Protein AF-A0A7S2RB18-F1 (afdb_monomer_lite)

Organism: NCBI:txid96639

Structure (mmCIF, N/CA/C/O backbone):
data_AF-A0A7S2RB18-F1
#
_entry.id   AF-A0A7S2RB18-F1
#
loop_
_atom_site.group_PDB
_atom_site.id
_atom_site.type_symbol
_atom_site.label_atom_id
_atom_site.label_alt_id
_atom_site.label_comp_id
_atom_site.label_asym_id
_atom_site.label_entity_id
_atom_site.label_seq_id
_atom_site.pdbx_PDB_ins_code
_atom_site.Cartn_x
_atom_site.Cartn_y
_atom_site.Cartn_z
_atom_site.occupancy
_atom_site.B_iso_or_equiv
_atom_site.auth_seq_id
_atom_site.auth_comp_id
_atom_site.auth_asym_id
_atom_site.auth_atom_id
_atom_site.pdbx_PDB_model_num
ATOM 1 N N . TYR A 1 1 ? -17.357 4.258 0.798 1.00 62.94 1 TYR A N 1
ATOM 2 C CA . TYR A 1 1 ? -16.566 3.857 1.980 1.00 62.94 1 TYR A CA 1
ATOM 3 C C . TYR A 1 1 ? -17.488 3.491 3.126 1.00 62.94 1 TYR A C 1
ATOM 5 O O . TYR A 1 1 ? -18.243 4.351 3.555 1.00 62.94 1 TYR A O 1
ATOM 13 N N . CYS A 1 2 ? -17.447 2.240 3.587 1.00 79.62 2 CYS A N 1
ATOM 14 C CA . CYS A 1 2 ? -18.296 1.736 4.674 1.00 79.62 2 CYS A CA 1
ATOM 15 C C . CYS A 1 2 ? -17.831 2.141 6.079 1.00 79.62 2 CYS A C 1
ATOM 17 O O . CYS A 1 2 ? -18.656 2.335 6.960 1.00 79.62 2 CYS A O 1
ATOM 19 N N . THR A 1 3 ? -16.527 2.359 6.269 1.00 73.12 3 THR A N 1
ATOM 20 C CA . THR A 1 3 ? -15.890 2.694 7.559 1.00 73.12 3 THR A CA 1
ATOM 21 C C . THR A 1 3 ? -16.458 3.936 8.264 1.00 73.12 3 THR A C 1
ATOM 23 O O . THR A 1 3 ? -16.248 4.113 9.456 1.00 73.12 3 THR A O 1
ATOM 26 N N . PHE A 1 4 ? -17.155 4.815 7.538 1.00 80.62 4 PHE A N 1
ATOM 27 C CA . PHE A 1 4 ? -17.790 6.024 8.081 1.00 80.62 4 PHE A CA 1
ATOM 28 C C . PHE A 1 4 ? -19.290 6.084 7.762 1.00 80.62 4 PHE A C 1
ATOM 30 O O . PHE A 1 4 ? -19.853 7.170 7.638 1.00 80.62 4 PHE A O 1
ATOM 37 N N . LYS A 1 5 ? -19.929 4.929 7.541 1.00 83.06 5 LYS A N 1
ATOM 38 C CA . LYS A 1 5 ? -21.379 4.828 7.297 1.00 83.06 5 LYS A CA 1
ATOM 39 C C . LYS A 1 5 ? -22.168 4.442 8.549 1.00 83.06 5 LYS A C 1
ATOM 41 O O . LYS A 1 5 ? -23.382 4.598 8.549 1.00 83.06 5 LYS A O 1
ATOM 46 N N . ASN A 1 6 ? -21.480 4.009 9.600 1.00 87.12 6 ASN A N 1
ATOM 47 C CA . ASN A 1 6 ? -22.001 3.789 10.944 1.00 87.12 6 ASN A CA 1
ATOM 48 C C . ASN A 1 6 ? -21.505 4.898 11.877 1.00 87.12 6 ASN A C 1
ATOM 50 O O . ASN A 1 6 ? -20.559 4.723 12.643 1.00 87.12 6 ASN A O 1
ATOM 54 N N . LEU A 1 7 ? -22.084 6.089 11.735 1.00 90.56 7 LEU A N 1
ATOM 55 C CA . LEU A 1 7 ? -21.780 7.214 12.613 1.00 90.56 7 LEU A CA 1
ATOM 56 C C . LEU A 1 7 ? -22.934 7.436 13.584 1.00 90.56 7 LEU A C 1
ATOM 58 O O . LEU A 1 7 ? -24.095 7.404 13.183 1.00 90.56 7 LEU A O 1
ATOM 62 N N . VAL A 1 8 ? -22.595 7.721 14.837 1.00 90.62 8 VAL A N 1
ATOM 63 C CA . VAL A 1 8 ? -23.546 8.083 15.892 1.00 90.62 8 VAL A CA 1
ATOM 64 C C . VAL A 1 8 ? -23.128 9.395 16.539 1.00 90.62 8 VAL A C 1
ATOM 66 O O . VAL A 1 8 ? -21.938 9.684 16.681 1.00 90.62 8 VAL A O 1
ATOM 69 N N . THR A 1 9 ? -24.105 10.205 16.935 1.00 92.62 9 THR A N 1
ATOM 70 C CA . THR A 1 9 ? -23.845 11.475 17.618 1.00 92.62 9 THR A CA 1
ATOM 71 C C . THR A 1 9 ? -23.916 11.276 19.124 1.00 92.62 9 THR A C 1
ATOM 73 O O . THR A 1 9 ? -24.951 10.874 19.647 1.00 92.62 9 THR A O 1
ATOM 76 N N . ILE A 1 10 ? -22.828 11.598 19.823 1.00 88.62 10 ILE A N 1
ATOM 77 C CA . ILE A 1 10 ? -22.715 11.522 21.285 1.00 88.62 10 ILE A CA 1
ATOM 78 C C . ILE A 1 10 ? -22.179 12.866 21.770 1.00 88.62 10 ILE A C 1
ATOM 80 O O . ILE A 1 10 ? -21.128 13.315 21.306 1.00 88.62 10 ILE A O 1
ATOM 84 N N . ASP A 1 11 ? -22.909 13.532 22.668 1.00 87.81 11 ASP A N 1
ATOM 85 C CA . ASP A 1 11 ? -22.550 14.849 23.218 1.00 87.81 11 ASP A CA 1
ATOM 86 C C . ASP A 1 11 ? -22.173 15.885 22.132 1.00 87.81 11 ASP A C 1
ATOM 88 O O . ASP A 1 11 ? -21.190 16.621 22.243 1.00 87.81 11 ASP A O 1
ATOM 92 N N . GLY A 1 12 ? -22.935 15.909 21.030 1.00 89.44 12 GLY A N 1
ATOM 93 C CA . GLY A 1 12 ? -22.732 16.841 19.912 1.00 89.44 12 GLY A CA 1
ATOM 94 C C . GLY A 1 12 ? -21.531 16.530 19.009 1.00 89.44 12 GLY A C 1
ATOM 95 O O . GLY A 1 12 ? -21.181 17.349 18.161 1.00 89.44 12 GLY A O 1
ATOM 96 N N . LYS A 1 13 ? -20.893 15.364 19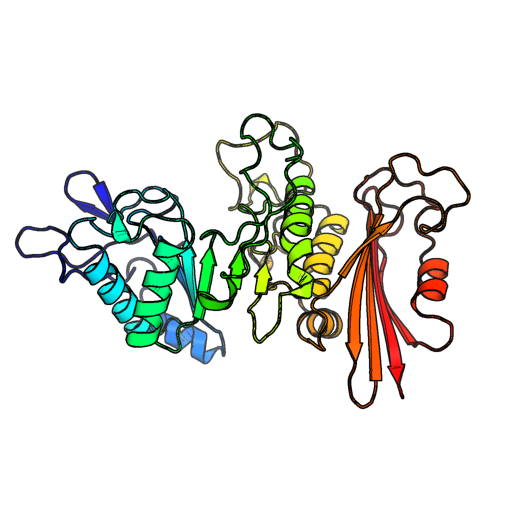.166 1.00 90.50 13 LYS A N 1
ATOM 97 C CA . LYS A 1 13 ? -19.780 14.907 18.322 1.00 90.50 13 LYS A CA 1
ATOM 98 C C . LYS A 1 13 ? -20.146 13.633 17.576 1.00 90.50 13 LYS A C 1
ATOM 100 O O . LYS A 1 13 ? -20.789 12.749 18.131 1.00 90.50 13 LYS A O 1
ATOM 105 N N . GLU A 1 14 ? -19.678 13.517 16.339 1.00 93.56 14 GLU A N 1
ATOM 106 C CA . GLU A 1 14 ? -19.855 12.309 15.533 1.00 93.56 14 GLU A CA 1
ATOM 107 C C . GLU A 1 14 ? -18.756 11.282 15.832 1.00 93.56 14 GLU A C 1
ATOM 109 O O . GLU A 1 14 ? -17.573 11.509 15.546 1.00 93.56 14 GLU A O 1
ATOM 114 N N . TYR A 1 15 ? -19.165 10.138 16.369 1.00 93.06 15 TYR A N 1
ATOM 115 C CA . TYR A 1 15 ? -18.335 8.963 16.597 1.00 93.06 15 TYR A CA 1
ATOM 116 C C . TYR A 1 15 ? -18.575 7.930 15.503 1.00 93.06 15 TYR A C 1
ATOM 118 O O . TYR A 1 15 ? -19.698 7.781 15.026 1.00 93.06 15 TYR A O 1
ATOM 126 N N . VAL A 1 16 ? -17.538 7.174 15.143 1.00 92.50 16 VAL A N 1
ATOM 127 C CA . VAL A 1 16 ? -17.769 5.837 14.577 1.00 92.50 16 VAL A CA 1
ATOM 128 C C . VAL A 1 16 ? -18.473 5.007 15.634 1.00 92.50 16 VAL A C 1
ATOM 130 O O . VAL A 1 16 ? -18.112 5.101 16.801 1.00 92.50 16 VAL A O 1
ATOM 133 N N . GLU A 1 17 ? -19.497 4.262 15.240 1.00 92.75 17 GLU A N 1
ATOM 134 C CA . GLU A 1 17 ? -20.395 3.562 16.151 1.00 92.75 17 GLU A CA 1
ATOM 135 C C . GLU A 1 17 ? -19.662 2.545 17.031 1.00 92.75 17 GLU A C 1
ATOM 137 O O . GLU A 1 17 ? -18.817 1.771 16.567 1.00 92.75 17 GLU A O 1
ATOM 142 N N . ARG A 1 18 ? -19.965 2.596 18.333 1.00 93.62 18 ARG A N 1
ATOM 143 C CA . ARG A 1 18 ? -19.387 1.749 19.380 1.00 93.62 18 ARG A CA 1
ATOM 144 C C . ARG A 1 18 ? -20.450 1.462 20.425 1.00 93.62 18 ARG A C 1
ATOM 146 O O . ARG A 1 18 ? -21.299 2.321 20.667 1.00 93.62 18 ARG A O 1
ATOM 153 N N . SER A 1 19 ? -20.343 0.330 21.111 1.00 94.44 19 SER A N 1
ATOM 154 C CA . SER A 1 19 ? -21.181 0.056 22.275 1.00 94.44 19 SER A CA 1
ATOM 155 C C . SER A 1 19 ? -20.997 1.137 23.346 1.00 94.44 19 SER A C 1
ATOM 157 O O . SER A 1 19 ? -19.885 1.617 23.593 1.00 94.44 19 SER A O 1
ATOM 159 N N . LEU A 1 20 ? -22.097 1.544 23.977 1.00 93.38 20 LEU A N 1
ATOM 160 C CA . LEU A 1 20 ? -22.132 2.602 24.986 1.00 93.38 20 LEU A CA 1
ATOM 161 C C . LEU A 1 20 ? -22.485 2.016 26.347 1.00 93.38 20 LEU A C 1
ATOM 163 O O . LEU A 1 20 ? -23.162 0.993 26.443 1.00 93.38 20 LEU A O 1
ATOM 167 N N . ASN A 1 21 ? -22.038 2.680 27.406 1.00 91.31 21 ASN A N 1
ATOM 168 C CA . ASN A 1 21 ? -22.440 2.318 28.756 1.00 91.31 21 ASN A CA 1
ATOM 169 C C . ASN A 1 21 ? -23.880 2.753 29.061 1.00 91.31 21 ASN A C 1
ATOM 171 O O . ASN A 1 21 ? -24.544 3.398 28.249 1.00 91.31 21 ASN A O 1
ATOM 175 N N . ALA A 1 22 ? -24.360 2.434 30.265 1.00 91.44 22 ALA A N 1
ATOM 176 C CA . ALA A 1 22 ? -25.728 2.737 30.689 1.00 91.44 22 ALA A CA 1
ATOM 177 C C . ALA A 1 22 ? -26.078 4.241 30.657 1.00 91.44 22 ALA A C 1
ATOM 179 O O . ALA A 1 22 ? -27.252 4.595 30.638 1.00 91.44 22 ALA A O 1
ATOM 180 N N . GLN A 1 23 ? -25.079 5.130 30.641 1.00 89.06 23 GLN A N 1
ATOM 181 C CA . GLN A 1 23 ? -25.252 6.580 30.534 1.00 89.06 23 GLN A CA 1
ATOM 182 C C . GLN A 1 23 ? -25.143 7.090 29.086 1.00 89.06 23 GLN A C 1
ATOM 184 O O . GLN A 1 23 ? -25.075 8.299 28.874 1.00 89.06 23 GLN A O 1
ATOM 189 N N . GLY A 1 24 ? -25.087 6.198 28.092 1.00 89.31 24 GLY A N 1
ATOM 190 C CA . GLY A 1 24 ? -24.959 6.564 26.681 1.00 89.31 24 GLY A CA 1
ATOM 191 C C . GLY A 1 24 ? -23.586 7.133 26.322 1.00 89.31 24 GLY A C 1
ATOM 192 O O . GLY A 1 24 ? -23.475 7.929 25.393 1.00 89.31 24 GLY A O 1
ATOM 193 N N . ARG A 1 25 ? -22.531 6.769 27.063 1.00 90.44 25 ARG A N 1
ATOM 194 C CA . ARG A 1 25 ? -21.168 7.280 26.854 1.00 90.44 25 ARG A CA 1
ATOM 195 C C . ARG A 1 25 ? -20.198 6.177 26.456 1.00 90.44 25 ARG A C 1
ATOM 197 O O . ARG A 1 25 ? -20.358 5.017 26.826 1.00 90.44 25 ARG A O 1
ATOM 204 N N . VAL A 1 26 ? -19.154 6.577 25.732 1.00 93.31 26 VAL A N 1
ATOM 205 C CA . VAL A 1 26 ? -18.008 5.714 25.426 1.00 93.31 26 VAL A CA 1
ATOM 206 C C . VAL A 1 26 ? -17.133 5.569 26.671 1.00 93.31 26 VAL A C 1
ATOM 208 O O . VAL A 1 26 ? -16.655 6.573 27.206 1.00 93.31 26 VAL A O 1
ATOM 211 N N . ASP A 1 27 ? -16.865 4.335 27.091 1.00 94.81 27 ASP A N 1
ATOM 212 C CA . ASP A 1 27 ? -16.007 4.023 28.236 1.00 94.81 27 ASP A CA 1
ATOM 213 C C . ASP A 1 27 ? -14.984 2.915 27.934 1.00 94.81 27 ASP A C 1
ATOM 215 O O . ASP A 1 27 ? -14.801 2.517 26.787 1.00 94.81 27 ASP A O 1
ATOM 219 N N . ALA A 1 28 ? -14.272 2.426 28.953 1.00 96.56 28 ALA A N 1
ATOM 220 C CA . ALA A 1 28 ? -13.249 1.388 28.804 1.00 96.56 28 ALA A CA 1
ATOM 221 C C . ALA A 1 28 ? -13.762 0.037 28.267 1.00 96.56 28 ALA A C 1
ATOM 223 O O . ALA A 1 28 ? -12.951 -0.777 27.826 1.00 96.56 28 ALA A O 1
ATOM 224 N N . THR A 1 29 ? -15.070 -0.219 28.302 1.00 96.19 29 THR A N 1
ATOM 225 C CA . THR A 1 29 ? -15.690 -1.472 27.841 1.00 96.19 29 THR A CA 1
ATOM 226 C C . THR A 1 29 ? -16.252 -1.371 26.425 1.00 96.19 29 THR A C 1
ATOM 228 O O . THR A 1 29 ? -16.488 -2.397 25.787 1.00 96.19 29 THR A O 1
ATOM 231 N N . SER A 1 30 ? -16.403 -0.149 25.905 1.00 96.69 30 SER A N 1
ATOM 232 C CA . SER A 1 30 ? -16.920 0.118 24.565 1.00 96.69 30 SER A CA 1
ATOM 233 C C . SER A 1 30 ? -16.094 -0.558 23.463 1.00 96.69 30 SER A C 1
ATOM 235 O O . SER A 1 30 ? -14.858 -0.443 23.428 1.00 96.69 30 SER A O 1
ATOM 237 N N . LYS A 1 31 ? -16.785 -1.192 22.513 1.00 96.62 31 LYS A N 1
ATOM 238 C CA . LYS A 1 31 ? -16.234 -1.896 21.339 1.00 96.62 31 LYS A CA 1
ATOM 239 C C . LYS A 1 31 ? -16.787 -1.297 20.052 1.00 96.62 31 LYS A C 1
ATOM 241 O O . LYS A 1 31 ? -17.876 -0.745 20.087 1.00 96.62 31 LYS A O 1
ATOM 246 N N . LEU A 1 32 ? -16.052 -1.392 18.944 1.00 95.12 32 LEU A N 1
ATOM 247 C CA . LEU A 1 32 ? -16.556 -0.957 17.636 1.00 95.12 32 LEU A CA 1
ATOM 248 C C . LEU A 1 32 ? -17.755 -1.813 17.214 1.00 95.12 32 LEU A C 1
ATOM 250 O O . LEU A 1 32 ? -17.719 -3.031 17.364 1.00 95.12 32 LEU A O 1
ATOM 254 N N . GLU A 1 33 ? -18.771 -1.167 16.653 1.00 93.50 33 GLU A N 1
ATOM 255 C CA . GLU A 1 33 ? -19.922 -1.847 16.059 1.00 93.50 33 GLU A CA 1
ATOM 256 C C . GLU A 1 33 ? -19.728 -2.033 14.550 1.00 93.50 33 GLU A C 1
ATOM 258 O O . GLU A 1 33 ? -19.027 -1.266 13.877 1.00 93.50 33 GLU A O 1
ATOM 263 N N . GLU A 1 34 ? -20.347 -3.078 14.004 1.00 91.69 34 GLU A N 1
ATOM 264 C CA . GLU A 1 34 ? -20.271 -3.396 12.578 1.00 91.69 34 GLU A CA 1
ATOM 265 C C . GLU A 1 34 ? -21.060 -2.380 11.729 1.00 91.69 34 GLU A C 1
ATOM 267 O O . GLU A 1 34 ? -22.170 -1.992 12.099 1.00 91.69 34 GLU A O 1
ATOM 272 N N . PRO A 1 35 ? -20.556 -1.963 10.550 1.00 90.69 35 PRO A N 1
ATOM 273 C CA . PRO A 1 35 ? -21.264 -1.042 9.662 1.00 90.69 35 PRO A CA 1
ATOM 274 C C . PRO A 1 35 ? -22.373 -1.741 8.852 1.00 90.69 35 PRO A C 1
ATOM 276 O O . PRO A 1 35 ? -22.349 -1.775 7.617 1.00 90.69 35 PRO A O 1
ATOM 279 N N . ASN A 1 36 ? -23.375 -2.283 9.545 1.00 87.94 36 ASN A N 1
ATOM 280 C CA . ASN A 1 36 ? -24.428 -3.133 8.971 1.00 87.94 36 ASN A CA 1
ATOM 281 C C . ASN A 1 36 ? -25.327 -2.423 7.944 1.00 87.94 36 ASN A C 1
ATOM 283 O O . ASN A 1 36 ? -25.972 -3.077 7.129 1.00 87.94 36 ASN A O 1
ATOM 287 N N . THR A 1 37 ? -25.335 -1.087 7.926 1.00 86.94 37 THR A N 1
ATOM 288 C CA . THR A 1 37 ? -26.068 -0.290 6.927 1.00 86.94 37 THR A CA 1
ATOM 289 C C . THR A 1 37 ? -25.502 -0.420 5.514 1.00 86.94 37 THR A C 1
ATOM 291 O O . THR A 1 37 ? -26.197 -0.110 4.549 1.00 86.94 37 THR A O 1
ATOM 294 N N . CYS A 1 38 ? -24.252 -0.864 5.367 1.00 87.88 38 CYS A N 1
ATOM 295 C CA . CYS A 1 38 ? -23.630 -1.066 4.060 1.00 87.88 38 CYS A CA 1
ATOM 296 C C . CYS A 1 38 ? -22.943 -2.429 3.900 1.00 87.88 38 CYS A C 1
ATOM 298 O O . CYS A 1 38 ? -22.746 -2.863 2.768 1.00 87.88 38 CYS A O 1
ATOM 300 N N . ILE A 1 39 ? -22.613 -3.118 4.997 1.00 91.75 39 ILE A N 1
ATOM 301 C CA . ILE A 1 39 ? -22.148 -4.510 4.995 1.00 91.75 39 ILE A CA 1
ATOM 302 C C . ILE A 1 39 ? -23.238 -5.363 5.646 1.00 91.75 39 ILE A C 1
ATOM 304 O O . ILE A 1 39 ? -23.163 -5.727 6.815 1.00 91.75 39 ILE A O 1
ATOM 308 N N . THR A 1 40 ? -24.289 -5.654 4.884 1.00 91.75 40 THR A N 1
ATOM 309 C CA . THR A 1 40 ? -25.500 -6.326 5.389 1.00 91.75 40 THR A CA 1
ATOM 310 C C . THR A 1 40 ? -25.272 -7.784 5.796 1.00 91.75 40 THR A C 1
ATOM 312 O O . THR A 1 40 ? -26.058 -8.338 6.557 1.00 91.75 40 THR A O 1
ATOM 315 N N . SER A 1 41 ? -24.182 -8.407 5.338 1.00 93.56 41 SER A N 1
ATOM 316 C CA . SER A 1 41 ? -23.745 -9.742 5.767 1.00 93.56 41 SER A CA 1
ATOM 317 C C . SER A 1 41 ? -23.111 -9.771 7.165 1.00 93.56 41 SER A C 1
ATOM 319 O O . SER A 1 41 ? -22.686 -10.837 7.615 1.00 93.56 41 SER A O 1
ATOM 321 N N . GLY A 1 42 ? -22.929 -8.606 7.792 1.00 93.44 42 GLY A N 1
ATOM 322 C CA . GLY A 1 42 ? -21.987 -8.421 8.890 1.00 93.44 42 GLY A CA 1
ATOM 323 C C . GLY A 1 42 ? -20.529 -8.544 8.432 1.00 93.44 42 GLY A C 1
ATOM 324 O O . GLY A 1 42 ? -20.218 -9.061 7.348 1.00 93.44 42 GLY A O 1
ATOM 325 N N . MET A 1 43 ? -19.610 -8.078 9.273 1.00 94.50 43 MET A N 1
ATOM 326 C CA . MET A 1 43 ? -18.174 -8.057 8.982 1.00 94.50 43 MET A CA 1
ATOM 327 C C . MET A 1 43 ? -17.597 -9.462 8.842 1.00 94.50 43 MET A C 1
ATOM 329 O O . MET A 1 43 ? -16.836 -9.713 7.911 1.00 94.50 43 MET A O 1
ATOM 333 N N . LYS A 1 44 ? -18.003 -10.406 9.701 1.00 95.25 44 LYS A N 1
ATOM 334 C CA . LYS A 1 44 ? -17.569 -11.811 9.596 1.00 95.25 44 LYS A CA 1
ATOM 335 C C . LYS A 1 44 ? -17.983 -12.445 8.269 1.00 95.25 44 LYS A C 1
ATOM 337 O O . LYS A 1 44 ? -17.168 -13.109 7.634 1.00 95.25 44 LYS A O 1
ATOM 342 N N . GLY A 1 45 ? -19.231 -12.231 7.845 1.00 96.25 45 GLY A N 1
ATOM 343 C CA . GLY A 1 45 ? -19.737 -12.746 6.571 1.00 96.25 45 GLY A CA 1
ATOM 344 C C . GLY A 1 45 ? -18.993 -12.145 5.379 1.00 96.25 45 GLY A C 1
ATOM 345 O O . GLY A 1 45 ? -18.569 -12.873 4.484 1.00 96.25 45 GLY A O 1
ATOM 346 N N . TYR A 1 46 ? -18.752 -10.834 5.416 1.00 95.69 46 TYR A N 1
ATOM 347 C CA . TYR A 1 46 ? -18.023 -10.113 4.373 1.00 95.69 46 TYR A CA 1
ATOM 348 C C . TYR A 1 46 ? -16.562 -10.557 4.258 1.00 95.69 46 TYR A C 1
ATOM 350 O O . TYR A 1 46 ? -16.083 -10.862 3.168 1.00 95.69 46 TYR A O 1
ATOM 358 N N . VAL A 1 47 ? -15.860 -10.652 5.389 1.00 96.88 47 VAL A N 1
ATOM 359 C CA . VAL A 1 47 ? -14.472 -11.123 5.436 1.00 96.88 47 VAL A CA 1
ATOM 360 C C . VAL A 1 47 ? -14.379 -12.571 4.976 1.00 96.88 47 VAL A C 1
ATOM 362 O O . VAL A 1 47 ? -13.487 -12.898 4.197 1.00 96.88 47 VAL A O 1
ATOM 365 N N . LYS A 1 48 ? -15.309 -13.436 5.400 1.00 97.25 48 LYS A N 1
ATOM 366 C CA . LYS A 1 48 ? -15.349 -14.821 4.926 1.00 97.25 48 LYS A CA 1
ATOM 367 C C . LYS A 1 48 ? -15.502 -14.875 3.405 1.00 97.25 48 LYS A C 1
ATOM 369 O O . LYS A 1 48 ? -14.737 -15.580 2.761 1.00 97.25 48 LYS A O 1
ATOM 374 N N . TRP A 1 49 ? -16.435 -14.113 2.837 1.00 97.56 49 TRP A N 1
ATOM 375 C CA . TRP A 1 49 ? -16.641 -14.063 1.389 1.00 97.56 49 TRP A CA 1
ATOM 376 C C . TRP A 1 49 ? -15.374 -13.635 0.630 1.00 97.56 49 TRP A C 1
ATOM 378 O O . TRP A 1 49 ? -14.994 -14.287 -0.339 1.00 97.56 49 TRP A O 1
ATOM 388 N N . LEU A 1 50 ? -14.666 -12.603 1.102 1.00 96.94 50 LEU A N 1
ATOM 389 C CA . LEU A 1 50 ? -13.390 -12.186 0.504 1.00 96.94 50 LEU A CA 1
ATOM 390 C C . LEU A 1 50 ? -12.311 -13.275 0.613 1.00 96.94 50 LEU A C 1
ATOM 392 O O . LEU A 1 50 ? -11.569 -13.514 -0.339 1.00 96.94 50 LEU A O 1
ATOM 396 N N . LYS A 1 51 ? -12.242 -13.971 1.748 1.00 97.12 51 LYS A N 1
ATOM 397 C CA . LYS A 1 51 ? -11.288 -15.068 1.959 1.00 97.12 51 LYS A CA 1
ATOM 398 C C . LYS A 1 51 ? -11.601 -16.297 1.109 1.00 97.12 51 LYS A C 1
ATOM 400 O O . LYS A 1 51 ? -10.671 -16.926 0.616 1.00 97.12 51 LYS A O 1
ATOM 405 N N . ASP A 1 52 ? -12.876 -16.599 0.864 1.00 97.81 52 ASP A N 1
ATOM 406 C CA . ASP A 1 52 ? -13.295 -17.653 -0.071 1.00 97.81 52 ASP A CA 1
ATOM 407 C C . ASP A 1 52 ? -12.854 -17.331 -1.520 1.00 97.81 52 ASP A C 1
ATOM 409 O O . ASP A 1 52 ? -12.646 -18.239 -2.322 1.00 97.81 52 ASP A O 1
ATOM 413 N N . LEU A 1 53 ? -12.637 -16.046 -1.844 1.00 97.81 53 LEU A N 1
ATOM 414 C CA . LEU A 1 53 ? -12.020 -15.575 -3.096 1.00 97.81 53 LEU A CA 1
ATOM 415 C C . LEU A 1 53 ? -10.480 -15.532 -3.043 1.00 97.81 53 LEU A C 1
ATOM 417 O O . LEU A 1 53 ? -9.846 -15.015 -3.964 1.00 97.81 53 LEU A O 1
ATOM 421 N N . ASN A 1 54 ? -9.874 -16.073 -1.983 1.00 97.00 54 ASN A N 1
ATOM 422 C CA . ASN A 1 54 ? -8.433 -16.072 -1.731 1.00 97.00 54 ASN A CA 1
ATOM 423 C C . ASN A 1 54 ? -7.828 -14.656 -1.630 1.00 97.00 54 ASN A C 1
ATOM 425 O O . ASN A 1 54 ? -6.695 -14.419 -2.054 1.00 97.00 54 ASN A O 1
ATOM 429 N N . LEU A 1 55 ? -8.598 -13.706 -1.086 1.00 96.81 55 LEU A N 1
ATOM 430 C CA . LEU A 1 55 ? -8.166 -12.330 -0.850 1.00 96.81 55 LEU A CA 1
ATOM 431 C C . LEU A 1 55 ? -7.812 -12.093 0.621 1.00 96.81 55 LEU A C 1
ATOM 433 O O . LEU A 1 55 ? -8.479 -12.578 1.535 1.00 96.81 55 LEU A O 1
ATOM 437 N N . THR A 1 56 ? -6.791 -11.266 0.829 1.00 95.62 56 THR A N 1
ATOM 438 C CA . THR A 1 56 ? -6.435 -10.684 2.127 1.00 95.62 56 THR A CA 1
ATOM 439 C C . THR A 1 56 ? -7.292 -9.449 2.389 1.00 95.62 56 THR A C 1
ATOM 441 O O . THR A 1 56 ? -7.459 -8.610 1.499 1.00 95.62 56 THR A O 1
ATOM 444 N N . VAL A 1 57 ? -7.800 -9.289 3.611 1.00 95.94 57 VAL A N 1
ATOM 445 C CA . VAL A 1 57 ? -8.667 -8.159 3.967 1.00 95.94 57 VAL A CA 1
ATOM 446 C C . VAL A 1 57 ? -7.915 -7.124 4.799 1.00 95.94 57 VAL A C 1
ATOM 448 O O . VAL A 1 57 ? -7.432 -7.416 5.893 1.00 95.94 57 VAL A O 1
ATOM 451 N N . SER A 1 58 ? -7.866 -5.890 4.296 1.00 95.12 58 SER A N 1
ATOM 452 C CA . SER A 1 58 ? -7.334 -4.732 5.021 1.00 95.12 58 SER A CA 1
ATOM 453 C C . SER A 1 58 ? -8.455 -3.863 5.599 1.00 95.12 58 SER A C 1
ATOM 455 O O . SER A 1 58 ? -9.520 -3.732 4.990 1.00 95.12 58 SER A O 1
ATOM 457 N N . TRP A 1 59 ? -8.216 -3.236 6.754 1.00 95.00 59 TRP A N 1
ATOM 458 C CA . TRP A 1 59 ? -9.123 -2.258 7.362 1.00 95.00 59 TRP A CA 1
ATOM 459 C C . TRP A 1 59 ? -8.398 -0.990 7.823 1.00 95.00 59 TRP A C 1
ATOM 461 O O . TRP A 1 59 ? -7.186 -0.978 8.026 1.00 95.00 59 TRP A O 1
ATOM 471 N N . TYR A 1 60 ? -9.154 0.094 8.006 1.00 94.00 60 TYR A N 1
ATOM 472 C CA . TYR A 1 60 ? -8.644 1.396 8.436 1.00 94.00 60 TYR A CA 1
ATOM 473 C C . TYR A 1 60 ? -8.962 1.679 9.905 1.00 94.00 60 TYR A C 1
ATOM 475 O O . TYR A 1 60 ? -10.087 1.479 10.356 1.00 94.00 60 TYR A O 1
ATOM 483 N N . THR A 1 61 ? -8.001 2.269 10.614 1.00 93.88 61 THR A N 1
ATOM 484 C CA . THR A 1 61 ? -8.230 2.953 11.889 1.00 93.88 61 THR A CA 1
ATOM 485 C C . THR A 1 61 ? -7.345 4.196 11.992 1.00 93.88 61 THR A C 1
ATOM 487 O O . THR A 1 61 ? -6.177 4.154 11.598 1.00 93.88 61 THR A O 1
ATOM 490 N N . PRO A 1 62 ? -7.801 5.304 12.605 1.00 93.00 62 PRO A N 1
ATOM 491 C CA . PRO A 1 62 ? -6.845 6.241 13.175 1.00 93.00 62 PRO A CA 1
ATOM 492 C C . PRO A 1 62 ? -6.103 5.531 14.304 1.00 93.00 62 PRO A C 1
ATOM 494 O O . PRO A 1 62 ? -6.724 4.803 15.083 1.00 93.00 62 PRO A O 1
ATOM 497 N N . GLY A 1 63 ? -4.800 5.745 14.445 1.00 92.50 63 GLY A N 1
ATOM 498 C CA . GLY A 1 63 ? -4.131 5.330 15.675 1.00 92.50 63 GLY A CA 1
ATOM 499 C C . GLY A 1 63 ? -4.371 6.315 16.815 1.00 92.50 63 GLY A C 1
ATOM 500 O O . GLY A 1 63 ? -4.307 5.903 17.966 1.00 92.50 63 GLY A O 1
ATOM 501 N N . GLY A 1 64 ? -4.694 7.582 16.521 1.00 91.88 64 GLY A N 1
ATOM 502 C CA . GLY A 1 64 ? -5.121 8.579 17.512 1.00 91.88 64 GLY A CA 1
ATOM 503 C C . GLY A 1 64 ? -6.579 8.409 17.960 1.00 91.88 64 GLY A C 1
ATOM 504 O O . GLY A 1 64 ? -7.181 7.352 17.770 1.00 91.88 64 GLY A O 1
ATOM 505 N N . SER A 1 65 ? -7.165 9.454 18.551 1.00 92.69 65 SER A N 1
ATOM 506 C CA . SER A 1 65 ? -8.577 9.428 18.963 1.00 92.69 65 SER A CA 1
ATOM 507 C C . SER A 1 65 ? -9.556 9.806 17.845 1.00 92.69 65 SER A C 1
ATOM 509 O O . SER A 1 65 ? -10.745 9.534 17.976 1.00 92.69 65 SER A O 1
ATOM 511 N N . ARG A 1 66 ? -9.071 10.410 16.748 1.00 92.12 66 ARG A N 1
ATOM 512 C CA . ARG A 1 66 ? -9.887 10.950 15.646 1.00 92.12 66 ARG A CA 1
ATOM 513 C C . ARG A 1 66 ? -9.357 10.555 14.272 1.00 92.12 66 ARG A C 1
ATOM 515 O O . ARG A 1 66 ? -8.157 10.647 14.018 1.00 92.12 66 ARG A O 1
ATOM 522 N N . SER A 1 67 ? -10.265 10.193 13.370 1.00 90.69 67 SER A N 1
ATOM 523 C CA . SER A 1 67 ? -9.987 9.938 11.946 1.00 90.69 67 SER A CA 1
ATOM 524 C C . SER A 1 67 ? -9.641 11.207 11.170 1.00 90.69 67 SER A C 1
ATOM 526 O O . SER A 1 67 ? -9.973 12.306 11.606 1.00 90.69 67 SER A O 1
ATOM 528 N N . CYS A 1 68 ? -9.044 11.076 9.981 1.00 85.81 68 CYS A N 1
ATOM 529 C CA . CYS A 1 68 ? -8.712 12.222 9.118 1.00 85.81 68 CYS A CA 1
ATOM 530 C C . CYS A 1 68 ? -9.885 13.166 8.846 1.00 85.81 68 CYS A C 1
ATOM 532 O O . CYS A 1 68 ? -9.685 14.375 8.803 1.00 85.81 68 CYS A O 1
ATOM 534 N N . ASN A 1 69 ? -11.104 12.630 8.772 1.00 86.31 69 ASN A N 1
ATOM 535 C CA . ASN A 1 69 ? -12.325 13.406 8.544 1.00 86.31 69 ASN A CA 1
ATOM 536 C C . ASN A 1 69 ? -12.967 13.906 9.850 1.00 86.31 69 ASN A C 1
ATOM 538 O O . ASN A 1 69 ? -14.162 14.184 9.900 1.00 86.31 69 ASN A O 1
ATOM 542 N N . GLY A 1 70 ? -12.196 13.961 10.937 1.00 88.88 70 GLY A N 1
ATOM 543 C CA . GLY A 1 70 ? -12.611 14.525 12.217 1.00 88.88 70 GLY A CA 1
ATOM 544 C C . GLY A 1 70 ? -13.551 13.653 13.051 1.00 88.88 70 GLY A C 1
ATOM 545 O O . GLY A 1 70 ? -13.887 14.078 14.156 1.00 88.88 70 GLY A O 1
ATOM 546 N N . LYS A 1 71 ? -13.941 12.457 12.583 1.00 91.75 71 LYS A N 1
ATOM 547 C CA . LYS A 1 71 ? -14.820 11.535 13.328 1.00 91.75 71 LYS A CA 1
ATOM 548 C C . LYS A 1 71 ? -14.090 10.927 14.519 1.00 91.75 71 LYS A C 1
ATOM 550 O O . LYS A 1 71 ? -12.939 10.501 14.369 1.00 91.75 71 LYS A O 1
ATOM 555 N N . GLU A 1 72 ? -14.751 10.896 15.667 1.00 93.69 72 GLU A N 1
ATOM 556 C CA . GLU A 1 72 ? -14.220 10.366 16.922 1.00 93.69 72 GLU A CA 1
ATOM 557 C C . GLU A 1 72 ? -14.208 8.824 16.908 1.00 93.69 72 GLU A C 1
ATOM 559 O O . GLU A 1 72 ? -15.101 8.182 16.359 1.00 93.69 72 GLU A O 1
ATOM 564 N N . TYR A 1 73 ? -13.169 8.225 17.488 1.00 93.62 73 TYR A N 1
ATOM 565 C CA . TYR A 1 73 ? -13.002 6.769 17.638 1.00 93.62 73 TYR A CA 1
ATOM 566 C C . TYR A 1 73 ? -12.798 6.375 19.100 1.00 93.62 73 TYR A C 1
ATOM 568 O O . TYR A 1 73 ? -13.291 5.345 19.549 1.00 93.62 73 TYR A O 1
ATOM 576 N N . ARG A 1 74 ? -12.018 7.166 19.843 1.00 93.94 74 ARG A N 1
ATOM 577 C CA . ARG A 1 74 ? -11.594 6.846 21.213 1.00 93.94 74 ARG A CA 1
ATOM 578 C C . ARG A 1 74 ? -11.660 8.083 22.089 1.00 93.94 74 ARG A C 1
ATOM 580 O O . ARG A 1 74 ? -11.636 9.201 21.591 1.00 93.94 74 ARG A O 1
ATOM 587 N N . THR A 1 75 ? -11.675 7.881 23.398 1.00 93.56 75 THR A N 1
ATOM 588 C CA . THR A 1 75 ? -11.552 8.954 24.388 1.00 93.56 75 THR A CA 1
ATOM 589 C C . THR A 1 75 ? -10.166 8.917 25.028 1.00 93.56 75 THR A C 1
ATOM 591 O O . THR A 1 75 ? -9.565 7.851 25.149 1.00 93.56 75 THR A O 1
ATOM 594 N N . GLU A 1 76 ? -9.641 10.068 25.461 1.00 93.69 76 GLU A N 1
ATOM 595 C CA . GLU A 1 76 ? -8.321 10.122 26.114 1.00 93.69 76 GLU A CA 1
ATOM 596 C C . GLU A 1 76 ? -8.298 9.323 27.427 1.00 93.69 76 GLU A C 1
ATOM 598 O O . GLU A 1 76 ? -7.318 8.633 27.707 1.00 93.69 76 GLU A O 1
ATOM 603 N N . ALA A 1 77 ? -9.396 9.361 28.192 1.00 94.56 77 ALA A N 1
ATOM 604 C CA . ALA A 1 77 ? -9.527 8.694 29.489 1.00 94.56 77 ALA A CA 1
ATOM 605 C C . ALA A 1 77 ? -9.401 7.163 29.409 1.00 94.56 77 ALA A C 1
ATOM 607 O O . ALA A 1 77 ? -8.888 6.539 30.337 1.00 94.56 77 ALA A O 1
ATOM 608 N N . HIS A 1 78 ? -9.832 6.564 28.296 1.00 95.44 78 HIS A N 1
ATOM 609 C CA . HIS A 1 78 ? -9.867 5.110 28.108 1.00 95.44 78 HIS A CA 1
ATOM 610 C C . HIS A 1 78 ? -9.053 4.644 26.898 1.00 95.44 78 HIS A C 1
ATOM 612 O O . HIS A 1 78 ? -9.207 3.520 26.434 1.00 95.44 78 HIS A O 1
ATOM 618 N N . TYR A 1 79 ? -8.183 5.504 26.366 1.00 96.44 79 TYR A N 1
ATOM 619 C CA . TYR A 1 79 ? -7.527 5.303 25.076 1.00 96.44 79 TYR A CA 1
ATOM 620 C C . TYR A 1 79 ? -6.853 3.931 24.931 1.00 96.44 79 TYR A C 1
ATOM 622 O O . TYR A 1 79 ? -7.017 3.271 23.910 1.00 96.44 79 TYR A O 1
ATOM 630 N N . GLU A 1 80 ? -6.113 3.486 25.950 1.00 97.38 80 GLU A N 1
ATOM 631 C CA . GLU A 1 80 ? -5.384 2.216 25.898 1.00 97.38 80 GLU A CA 1
ATOM 632 C C . GLU A 1 80 ? -6.330 1.006 25.874 1.00 97.38 80 GLU A C 1
ATOM 634 O O . GLU A 1 80 ? -6.139 0.114 25.052 1.00 97.38 80 GLU A O 1
ATOM 639 N N . GLN A 1 81 ? -7.371 1.008 26.710 1.00 98.00 81 GLN A N 1
ATOM 640 C CA . GLN A 1 81 ? -8.397 -0.039 26.740 1.00 98.00 81 GLN A CA 1
ATOM 641 C C . GLN A 1 81 ? -9.188 -0.074 25.433 1.00 98.00 81 GLN A C 1
ATOM 643 O O . GLN A 1 81 ? -9.453 -1.141 24.891 1.00 98.00 81 GLN A O 1
ATOM 648 N N . LEU A 1 82 ? -9.505 1.095 24.873 1.00 97.81 82 LEU A N 1
ATOM 649 C CA . LEU A 1 82 ? -10.206 1.180 23.598 1.00 97.81 82 LEU A CA 1
ATOM 650 C C . LEU A 1 82 ? -9.353 0.664 22.435 1.00 97.81 82 LEU A C 1
ATOM 652 O O . LEU A 1 82 ? -9.879 -0.033 21.577 1.00 97.81 82 LEU A O 1
ATOM 656 N N . VAL A 1 83 ? -8.040 0.924 22.422 1.00 97.88 83 VAL A N 1
ATOM 657 C CA . VAL A 1 83 ? -7.122 0.299 21.451 1.00 97.88 83 VAL A CA 1
ATOM 658 C C . VAL A 1 83 ? -7.156 -1.229 21.571 1.00 97.88 83 VAL A C 1
ATOM 660 O O . VAL A 1 83 ? -7.228 -1.914 20.554 1.00 97.88 83 VAL A O 1
ATOM 663 N N . GLU A 1 84 ? -7.137 -1.780 22.788 1.00 98.62 84 GLU A N 1
ATOM 664 C CA . GLU A 1 84 ? -7.239 -3.231 23.001 1.00 98.62 84 GLU A CA 1
ATOM 665 C C . GLU A 1 84 ? -8.585 -3.799 22.521 1.00 98.62 84 GLU A C 1
ATOM 667 O O . GLU A 1 84 ? -8.610 -4.821 21.831 1.00 98.62 84 GLU A O 1
ATOM 672 N N . ASN A 1 85 ? -9.693 -3.122 22.828 1.00 98.44 85 ASN A N 1
ATOM 673 C CA . ASN A 1 85 ? -11.032 -3.516 22.385 1.00 98.44 85 ASN A CA 1
ATOM 674 C C . ASN A 1 85 ? -11.156 -3.488 20.859 1.00 98.44 85 ASN A C 1
ATOM 676 O O . ASN A 1 85 ? -11.721 -4.412 20.275 1.00 98.44 85 ASN A O 1
ATOM 680 N N . ASP A 1 86 ? -10.591 -2.475 20.205 1.00 98.06 86 ASP A N 1
ATOM 681 C CA . ASP A 1 86 ? -10.618 -2.365 18.749 1.00 98.06 86 ASP A CA 1
ATOM 682 C C . ASP A 1 86 ? -9.800 -3.487 18.098 1.00 98.06 86 ASP A C 1
ATOM 684 O O . ASP A 1 86 ? -10.272 -4.115 17.157 1.00 98.06 86 ASP A O 1
ATOM 688 N N . ILE A 1 87 ? -8.620 -3.822 18.637 1.00 98.75 87 ILE A N 1
ATOM 689 C CA . ILE A 1 87 ? -7.812 -4.957 18.153 1.00 98.75 87 ILE A CA 1
ATOM 690 C C . ILE A 1 87 ? -8.578 -6.278 18.286 1.00 98.75 87 ILE A C 1
ATOM 692 O O . ILE A 1 87 ? -8.583 -7.082 17.354 1.00 98.75 87 ILE A O 1
ATOM 696 N N . ASN A 1 88 ? -9.247 -6.501 19.422 1.00 98.62 88 ASN A N 1
ATOM 697 C CA . ASN A 1 88 ? -10.091 -7.681 19.605 1.00 98.62 88 ASN A CA 1
ATOM 698 C C . ASN A 1 88 ? -11.264 -7.695 18.616 1.00 98.62 88 ASN A C 1
ATOM 700 O O . ASN A 1 88 ? -11.571 -8.751 18.073 1.00 98.62 88 ASN A O 1
ATOM 704 N N . THR A 1 89 ? -11.856 -6.536 18.323 1.00 97.94 89 THR A N 1
ATOM 705 C CA . THR A 1 89 ? -12.933 -6.412 17.331 1.00 97.94 89 THR A CA 1
ATOM 706 C C . THR A 1 89 ? -12.430 -6.755 15.926 1.00 97.94 89 THR A C 1
ATOM 708 O O . THR A 1 89 ? -13.030 -7.576 15.239 1.00 97.94 89 THR A O 1
ATOM 711 N N . TYR A 1 90 ? -11.269 -6.236 15.512 1.00 98.06 90 TYR A N 1
ATOM 712 C CA . TYR A 1 90 ? -10.662 -6.587 14.222 1.00 98.06 90 TYR A CA 1
ATOM 713 C C . TYR A 1 90 ? -10.312 -8.075 14.119 1.00 98.06 90 TYR A C 1
ATOM 715 O O . TYR A 1 90 ? -10.459 -8.665 13.048 1.00 98.06 90 TYR A O 1
ATOM 723 N N . ARG A 1 91 ? -9.905 -8.703 15.229 1.00 98.31 91 ARG A N 1
ATOM 724 C CA . ARG A 1 91 ? -9.709 -10.156 15.312 1.00 98.31 91 ARG A CA 1
ATOM 725 C C . ARG A 1 91 ? -11.014 -10.923 15.151 1.00 98.31 91 ARG A C 1
ATOM 727 O O . ARG A 1 91 ? -11.044 -11.912 14.428 1.00 98.31 91 ARG A O 1
ATOM 734 N N . GLU A 1 92 ? -12.079 -10.480 15.811 1.00 97.81 92 GLU A N 1
ATOM 735 C CA . GLU A 1 92 ? -13.407 -11.086 15.692 1.00 97.81 92 GLU A CA 1
ATOM 736 C C . GLU A 1 92 ? -13.956 -10.967 14.267 1.00 97.81 92 GLU A C 1
ATOM 738 O O . GLU A 1 92 ? -14.550 -11.921 13.768 1.00 97.81 92 GLU A O 1
ATOM 743 N N . TRP A 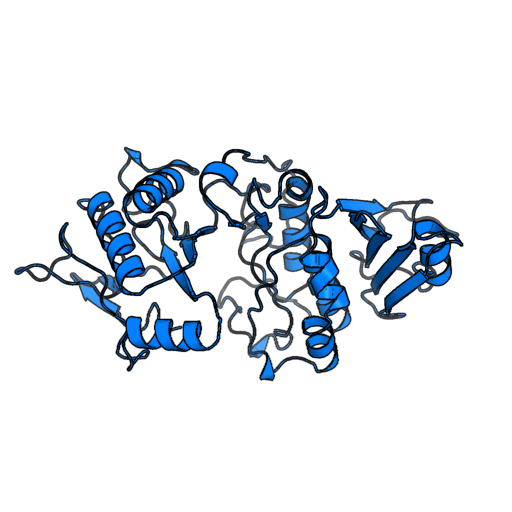1 93 ? -13.718 -9.841 13.594 1.00 97.19 93 TRP A N 1
ATOM 744 C CA . TRP A 1 93 ? -14.059 -9.650 12.182 1.00 97.19 93 TRP A CA 1
ATOM 745 C C . TRP A 1 93 ? -13.160 -10.455 11.240 1.00 97.19 93 TRP A C 1
ATOM 747 O O . TRP A 1 93 ? -13.589 -10.795 10.144 1.00 97.19 93 TRP A O 1
ATOM 757 N N . GLY A 1 94 ? -11.941 -10.797 11.667 1.00 97.62 94 GLY A N 1
ATOM 758 C CA . GLY A 1 94 ? -10.976 -11.574 10.891 1.00 97.62 94 GLY A CA 1
ATOM 759 C C . GLY A 1 94 ? -10.150 -10.740 9.911 1.00 97.62 94 GLY A C 1
ATOM 760 O O . GLY A 1 94 ? -9.798 -11.251 8.849 1.00 97.62 94 GLY A O 1
ATOM 761 N N . ILE A 1 95 ? -9.871 -9.476 10.241 1.00 98.06 95 ILE A N 1
ATOM 762 C CA . ILE A 1 95 ? -9.042 -8.564 9.437 1.00 98.06 95 ILE A CA 1
ATOM 763 C C . ILE A 1 95 ? -7.585 -9.041 9.408 1.00 98.06 95 ILE A C 1
ATOM 765 O O . ILE A 1 95 ? -7.023 -9.361 10.449 1.00 98.06 95 ILE A O 1
ATOM 769 N N . ASP A 1 96 ? -6.953 -9.028 8.235 1.00 98.00 96 ASP A N 1
ATOM 770 C CA . ASP A 1 96 ? -5.583 -9.521 8.052 1.00 98.00 96 ASP A CA 1
ATOM 771 C C . ASP A 1 96 ? -4.535 -8.397 8.108 1.00 98.00 96 ASP A C 1
ATOM 773 O O . ASP A 1 96 ? -3.436 -8.592 8.628 1.00 98.00 96 ASP A O 1
ATOM 777 N N . VAL A 1 97 ? -4.880 -7.201 7.615 1.00 97.62 97 VAL A N 1
ATOM 778 C CA . VAL A 1 97 ? -3.999 -6.021 7.602 1.00 97.62 97 VAL A CA 1
ATOM 779 C C . VAL A 1 97 ? -4.722 -4.822 8.210 1.00 97.62 97 VAL A C 1
ATOM 781 O O . VAL A 1 97 ? -5.862 -4.525 7.862 1.00 97.62 97 VAL A O 1
ATOM 784 N N . LEU A 1 98 ? -4.063 -4.087 9.101 1.00 97.44 98 LEU A N 1
ATOM 785 C CA . LEU A 1 98 ? -4.605 -2.865 9.685 1.00 97.44 98 LEU A CA 1
ATOM 786 C C . LEU A 1 98 ? -3.779 -1.651 9.265 1.00 97.44 98 LEU A C 1
ATOM 788 O O . LEU A 1 98 ? -2.623 -1.491 9.667 1.00 97.44 98 LEU A O 1
ATOM 792 N N . LYS A 1 99 ? -4.409 -0.753 8.506 1.00 95.50 99 LYS A N 1
ATOM 793 C CA . LYS A 1 99 ? -3.889 0.582 8.223 1.00 95.50 99 LYS A CA 1
ATOM 794 C C . LYS A 1 99 ? -4.137 1.495 9.413 1.00 95.50 99 LYS A C 1
ATOM 796 O O . LYS A 1 99 ? -5.280 1.844 9.706 1.00 95.50 99 LYS A O 1
ATOM 801 N N . ILE A 1 100 ? -3.058 1.905 10.076 1.00 94.62 100 ILE A N 1
ATOM 802 C CA . ILE A 1 100 ? -3.101 2.767 11.263 1.00 94.62 100 ILE A CA 1
ATOM 803 C C . ILE A 1 100 ? -2.615 4.166 10.886 1.00 94.62 100 ILE A C 1
ATOM 805 O O . ILE A 1 100 ? -1.436 4.361 10.588 1.00 94.62 100 ILE A O 1
ATOM 809 N N . ASP A 1 101 ? -3.525 5.139 10.909 1.00 91.31 101 ASP A N 1
ATOM 810 C CA . ASP A 1 101 ? -3.296 6.497 10.403 1.00 91.31 101 ASP A CA 1
ATOM 811 C C . ASP A 1 101 ? -3.025 7.538 11.503 1.00 91.31 101 ASP A C 1
ATOM 813 O O . ASP A 1 101 ? -3.661 7.535 12.560 1.00 91.31 101 ASP A O 1
ATOM 817 N N . GLN A 1 102 ? -2.116 8.484 11.246 1.00 85.19 102 GLN A N 1
ATOM 818 C CA . GLN A 1 102 ? -1.708 9.553 12.172 1.00 85.19 102 GLN A CA 1
ATOM 819 C C . GLN A 1 102 ? -2.462 10.886 11.980 1.00 85.19 102 GLN A C 1
ATOM 821 O O . GLN A 1 102 ? -2.019 11.948 12.429 1.00 85.19 102 GLN A O 1
ATOM 826 N N . CYS A 1 103 ? -3.608 10.892 11.314 1.00 77.25 103 CYS A N 1
ATOM 827 C CA . CYS A 1 103 ? -4.395 12.117 11.210 1.00 77.25 103 CYS A CA 1
ATOM 828 C C . CYS A 1 103 ? -4.798 12.710 12.576 1.00 77.25 103 CYS A C 1
ATOM 830 O O . CYS A 1 103 ? -4.938 12.002 13.569 1.00 77.25 103 CYS A O 1
ATOM 832 N N . ASN A 1 104 ? -4.947 14.041 12.629 1.00 82.62 104 ASN A N 1
ATOM 833 C CA . ASN A 1 104 ? -5.149 14.836 13.858 1.00 82.62 104 ASN A CA 1
ATOM 834 C C . ASN A 1 104 ? -4.040 14.696 14.917 1.00 82.62 104 ASN A C 1
ATOM 836 O O . ASN A 1 104 ? -4.203 15.121 16.065 1.00 82.62 104 ASN A O 1
ATOM 840 N N . GLY A 1 105 ? -2.890 14.134 14.534 1.00 80.56 105 GLY A N 1
ATOM 841 C CA . GLY A 1 105 ? -1.703 14.052 15.371 1.00 80.56 105 GLY A CA 1
ATOM 842 C C . GLY A 1 105 ? -1.959 13.277 16.660 1.00 80.56 105 GLY A C 1
ATOM 843 O O . GLY A 1 105 ? -2.206 12.076 16.637 1.00 80.56 105 GLY A O 1
ATOM 844 N N . PHE A 1 106 ? -1.847 13.971 17.791 1.00 85.00 106 PHE A N 1
ATOM 845 C CA . PHE A 1 106 ? -1.962 13.387 19.129 1.00 85.00 106 PHE A CA 1
ATOM 846 C C . PHE A 1 106 ? -3.185 13.896 19.903 1.00 85.00 106 PHE A C 1
ATOM 848 O O . PHE A 1 106 ? -3.215 13.798 21.131 1.00 85.00 106 PHE A O 1
ATOM 855 N N . SER A 1 107 ? -4.166 14.476 19.202 1.00 83.94 107 SER A N 1
ATOM 856 C CA . SER A 1 107 ? -5.438 14.863 19.815 1.00 83.94 107 SER A CA 1
ATOM 857 C C . SER A 1 107 ? -6.087 13.641 20.473 1.00 83.94 107 SER A C 1
ATOM 859 O O . SER A 1 107 ? -6.084 12.559 19.884 1.00 83.94 107 SER A O 1
ATOM 861 N N . GLY A 1 108 ? -6.539 13.802 21.721 1.00 86.31 108 GLY A N 1
ATOM 862 C CA . GLY A 1 108 ? -7.147 12.744 22.537 1.00 86.31 108 GLY A CA 1
ATOM 863 C C . GLY A 1 108 ? -6.250 11.537 22.847 1.00 86.31 108 GLY A C 1
ATOM 864 O O . GLY A 1 108 ? -6.757 10.487 23.234 1.00 86.31 108 GLY A O 1
ATOM 865 N N . VAL A 1 109 ? -4.928 11.657 22.680 1.00 91.94 109 VAL A N 1
ATOM 866 C CA . VAL A 1 109 ? -3.954 10.605 23.017 1.00 91.94 109 VAL A CA 1
ATOM 867 C C . VAL A 1 109 ? -3.261 10.955 24.340 1.00 91.94 109 VAL A C 1
ATOM 869 O O . VAL A 1 109 ? -2.712 12.054 24.445 1.00 91.94 109 VAL A O 1
ATOM 872 N N . PRO A 1 110 ? -3.174 10.045 25.329 1.00 94.12 110 PRO A N 1
ATOM 873 C CA . PRO A 1 110 ? -2.469 10.302 26.585 1.00 94.12 110 PRO A CA 1
ATOM 874 C C . PRO A 1 110 ? -1.004 10.713 26.387 1.00 94.12 110 PRO A C 1
ATOM 876 O O . PRO A 1 110 ? -0.296 10.144 25.552 1.00 94.12 110 PRO A O 1
ATOM 879 N N . ARG A 1 111 ? -0.498 11.645 27.215 1.00 93.50 111 ARG A N 1
ATOM 880 C CA . ARG A 1 111 ? 0.868 12.217 27.107 1.00 93.50 111 ARG A CA 1
ATOM 881 C C . ARG A 1 111 ? 1.974 11.164 26.944 1.00 93.50 111 ARG A C 1
ATOM 883 O O . ARG A 1 111 ? 2.897 11.376 26.159 1.00 93.50 111 ARG A O 1
ATOM 890 N N . LYS A 1 112 ? 1.872 10.025 27.643 1.00 93.69 112 LYS A N 1
ATOM 891 C CA . LYS A 1 112 ? 2.850 8.920 27.579 1.00 93.69 112 LYS A CA 1
ATOM 892 C C . LYS A 1 112 ? 3.008 8.317 26.174 1.00 93.69 112 LYS A C 1
ATOM 894 O O . LYS A 1 112 ? 4.095 7.856 25.837 1.00 93.69 112 LYS A O 1
ATOM 899 N N . PHE A 1 113 ? 1.972 8.393 25.341 1.00 91.44 113 PHE A N 1
ATOM 900 C CA . PHE A 1 113 ? 1.951 7.840 23.985 1.00 91.44 113 PHE A CA 1
ATOM 901 C C . PHE A 1 113 ? 2.114 8.898 22.885 1.00 91.44 113 PHE A C 1
ATOM 903 O O . PHE A 1 113 ? 2.220 8.549 21.711 1.00 91.44 113 PHE A O 1
ATOM 910 N N . ARG A 1 114 ? 2.196 10.189 23.240 1.00 89.06 114 ARG A N 1
ATOM 911 C CA . ARG A 1 114 ? 2.432 11.268 22.271 1.00 89.06 114 ARG A CA 1
ATOM 912 C C . ARG A 1 114 ? 3.881 11.241 21.785 1.00 89.06 114 ARG A C 1
ATOM 914 O O . ARG A 1 114 ? 4.824 11.334 22.576 1.00 89.06 114 ARG A O 1
ATOM 921 N N . GLY A 1 115 ? 4.060 11.135 20.476 1.00 82.38 115 GLY A N 1
ATOM 922 C CA . GLY A 1 115 ? 5.362 11.114 19.819 1.00 82.38 115 GLY A CA 1
ATOM 923 C C . GLY A 1 115 ? 5.300 10.353 18.504 1.00 82.38 115 GLY A C 1
ATOM 924 O O . GLY A 1 115 ? 4.454 9.477 18.337 1.00 82.38 115 GLY A O 1
ATOM 925 N N . TYR A 1 116 ? 6.198 10.693 17.579 1.00 76.19 116 TYR A N 1
ATOM 926 C CA . TYR A 1 116 ? 6.169 10.155 16.221 1.00 76.19 116 TYR A CA 1
ATOM 927 C C . TYR A 1 116 ? 6.136 8.624 16.194 1.00 76.19 116 TYR A C 1
ATOM 929 O O . TYR A 1 116 ? 5.256 8.085 15.542 1.00 76.19 116 TYR A O 1
ATOM 937 N N . THR A 1 117 ? 6.980 7.941 16.976 1.00 85.12 117 THR A N 1
ATOM 938 C CA . THR A 1 117 ? 7.008 6.467 17.049 1.00 85.12 117 THR A CA 1
ATOM 939 C C . THR A 1 117 ? 6.272 5.878 18.257 1.00 85.12 117 THR A C 1
ATOM 941 O O . THR A 1 117 ? 5.944 4.694 18.264 1.00 85.12 117 THR A O 1
ATOM 944 N N . LYS A 1 118 ? 5.971 6.673 19.294 1.00 89.69 118 LYS A N 1
ATOM 945 C CA . LYS A 1 118 ? 5.400 6.151 20.552 1.00 89.69 118 LYS A CA 1
ATOM 946 C C . LYS A 1 118 ? 4.015 5.537 20.366 1.00 89.69 118 LYS A C 1
ATOM 948 O O . LYS A 1 118 ? 3.730 4.498 20.957 1.00 89.69 118 LYS A O 1
ATOM 953 N N . MET A 1 119 ? 3.179 6.162 19.539 1.00 90.50 119 MET A N 1
ATOM 954 C CA . MET A 1 119 ? 1.828 5.674 19.276 1.00 90.50 119 MET A CA 1
ATOM 955 C C . MET A 1 119 ? 1.856 4.348 18.511 1.00 90.50 119 MET A C 1
ATOM 957 O O . MET A 1 119 ? 1.263 3.377 18.969 1.00 90.50 119 MET A O 1
ATOM 961 N N . ILE A 1 120 ? 2.605 4.258 17.407 1.00 92.06 120 ILE A N 1
ATOM 962 C CA . ILE A 1 120 ? 2.700 2.996 16.657 1.00 92.06 120 ILE A CA 1
ATOM 963 C C . ILE A 1 120 ? 3.381 1.889 17.464 1.00 92.06 120 ILE A C 1
ATOM 965 O O . ILE A 1 120 ? 2.998 0.730 17.353 1.00 92.06 120 ILE A O 1
ATOM 969 N N . LYS A 1 121 ? 4.325 2.234 18.349 1.00 93.44 121 LYS A N 1
ATOM 970 C CA . LYS A 1 121 ? 4.926 1.281 19.286 1.00 93.44 121 LYS A CA 1
ATOM 971 C C . LYS A 1 121 ? 3.889 0.694 20.245 1.00 93.44 121 LYS A C 1
ATOM 973 O O . LYS A 1 121 ? 3.897 -0.515 20.456 1.00 93.44 121 LYS A O 1
ATOM 978 N N . LEU A 1 122 ? 2.987 1.512 20.797 1.00 94.81 122 LEU A N 1
ATOM 979 C CA . LEU A 1 122 ? 1.867 1.014 21.603 1.00 94.81 122 LEU A CA 1
ATOM 980 C C . LEU A 1 122 ? 1.001 0.049 20.788 1.00 94.81 122 LEU A C 1
ATOM 982 O O . LEU A 1 122 ? 0.759 -1.067 21.238 1.00 94.81 122 LEU A O 1
ATOM 986 N N . TRP A 1 123 ? 0.575 0.457 19.591 1.00 96.00 123 TRP A N 1
ATOM 987 C CA . TRP A 1 123 ? -0.232 -0.386 18.707 1.00 96.00 123 TRP A CA 1
ATOM 988 C C . TRP A 1 123 ? 0.453 -1.720 18.408 1.00 96.00 123 TRP A C 1
ATOM 990 O O . TRP A 1 123 ? -0.149 -2.768 18.623 1.00 96.00 123 TRP A O 1
ATOM 1000 N N . LYS A 1 124 ? 1.736 -1.703 18.025 1.00 96.31 124 LYS A N 1
ATOM 1001 C CA . LYS A 1 124 ? 2.530 -2.917 17.803 1.00 96.31 124 LYS A CA 1
ATOM 1002 C C . LYS A 1 124 ? 2.569 -3.811 19.042 1.00 96.31 124 LYS A C 1
ATOM 1004 O O . LYS A 1 124 ? 2.389 -5.019 18.909 1.00 96.31 124 LYS A O 1
ATOM 1009 N N . LEU A 1 125 ? 2.785 -3.247 20.233 1.00 97.44 125 LEU A N 1
ATOM 1010 C CA . LEU A 1 125 ? 2.816 -4.006 21.491 1.00 97.44 125 LEU A CA 1
ATOM 1011 C C . LEU A 1 125 ? 1.470 -4.684 21.781 1.00 97.44 125 LEU A C 1
ATOM 1013 O O . LEU A 1 125 ? 1.441 -5.866 22.119 1.00 97.44 125 LEU A O 1
ATOM 1017 N N . LYS A 1 126 ? 0.356 -3.958 21.628 1.00 98.38 126 LYS A N 1
ATOM 1018 C CA . LYS A 1 126 ? -0.989 -4.502 21.867 1.00 98.38 126 LYS A CA 1
ATOM 1019 C C . LYS A 1 126 ? -1.381 -5.538 20.814 1.00 98.38 126 LYS A C 1
ATOM 1021 O O . LYS A 1 126 ? -1.848 -6.610 21.186 1.00 98.38 126 LYS A O 1
ATOM 1026 N N . ILE A 1 127 ? -1.116 -5.273 19.533 1.00 98.56 127 ILE A N 1
ATOM 1027 C CA . ILE A 1 127 ? -1.373 -6.211 18.431 1.00 98.56 127 ILE A CA 1
ATOM 1028 C C . ILE A 1 127 ? -0.578 -7.501 18.628 1.00 98.56 127 ILE A C 1
ATOM 1030 O O . ILE A 1 127 ? -1.158 -8.577 18.599 1.00 98.56 127 ILE A O 1
ATOM 1034 N N . THR A 1 128 ? 0.717 -7.410 18.942 1.00 98.19 128 THR A N 1
ATOM 1035 C CA . THR A 1 128 ? 1.556 -8.601 19.180 1.00 98.19 128 THR A CA 1
ATOM 1036 C C . THR A 1 128 ? 1.007 -9.476 20.314 1.00 98.19 128 THR A C 1
ATOM 1038 O O . THR A 1 128 ? 1.122 -10.694 20.255 1.00 98.19 128 THR A O 1
ATOM 1041 N N . LYS A 1 129 ? 0.381 -8.874 21.335 1.00 98.38 129 LYS A N 1
ATOM 1042 C CA . LYS A 1 129 ? -0.224 -9.607 22.455 1.00 98.38 129 LYS A CA 1
ATOM 1043 C C . LYS A 1 129 ? -1.599 -10.195 22.116 1.00 98.38 129 LYS A C 1
ATOM 1045 O O . LYS A 1 129 ? -1.896 -11.311 22.526 1.00 98.38 129 LYS A O 1
ATOM 1050 N N . LEU A 1 130 ? -2.459 -9.427 21.449 1.00 98.69 130 LEU A N 1
ATOM 1051 C CA . LEU A 1 130 ? -3.887 -9.744 21.308 1.00 98.69 130 LEU A CA 1
ATOM 1052 C C . LEU A 1 130 ? -4.238 -10.401 19.968 1.00 98.69 130 LEU A C 1
ATOM 1054 O O . LEU A 1 130 ? -5.175 -11.200 19.904 1.00 98.69 130 LEU A O 1
ATOM 1058 N N . TYR A 1 131 ? -3.502 -10.066 18.909 1.00 98.50 131 TYR A N 1
ATOM 1059 C CA . TYR A 1 131 ? -3.718 -10.561 17.554 1.00 98.50 131 TYR A CA 1
ATOM 1060 C C . TYR A 1 131 ? -2.393 -10.598 16.754 1.00 98.50 131 TYR A C 1
ATOM 1062 O O . TYR A 1 131 ? -2.187 -9.790 15.850 1.00 98.50 131 TYR A O 1
ATOM 1070 N N . PRO A 1 132 ? -1.461 -11.513 17.084 1.00 97.50 132 PRO A N 1
ATOM 1071 C CA . PRO A 1 132 ? -0.087 -11.495 16.562 1.00 97.50 132 PRO A CA 1
ATOM 1072 C C . PRO A 1 132 ? 0.040 -11.672 15.044 1.00 97.50 132 PRO A C 1
ATOM 1074 O O . PRO A 1 132 ? 1.074 -11.313 14.487 1.00 97.50 132 PRO A O 1
ATOM 1077 N N . THR A 1 133 ? -0.982 -12.217 14.379 1.00 97.19 133 THR A N 1
ATOM 1078 C CA . THR A 1 133 ? -1.006 -12.403 12.921 1.00 97.19 133 THR A CA 1
ATOM 1079 C C . THR A 1 133 ? -1.510 -11.176 12.161 1.00 97.19 133 THR A C 1
ATOM 1081 O O . THR A 1 133 ? -1.457 -11.183 10.939 1.00 97.19 133 THR A O 1
ATOM 1084 N N . LEU A 1 134 ? -2.021 -10.147 12.849 1.00 98.12 134 LEU A N 1
ATOM 1085 C CA . LEU A 1 134 ? -2.488 -8.921 12.205 1.00 98.12 134 LEU A CA 1
ATOM 1086 C C . LEU A 1 134 ? -1.294 -8.102 11.713 1.00 98.12 134 LEU A C 1
ATOM 1088 O O . LEU A 1 134 ? -0.481 -7.613 12.509 1.00 98.12 134 LEU A O 1
ATOM 1092 N N . GLU A 1 135 ? -1.206 -7.920 10.401 1.00 96.94 135 GLU A N 1
ATOM 1093 C CA . GLU A 1 135 ? -0.179 -7.082 9.802 1.00 96.94 135 GLU A CA 1
ATOM 1094 C C . GLU A 1 135 ? -0.487 -5.598 10.005 1.00 96.94 135 GLU A C 1
ATOM 1096 O O . GLU A 1 135 ? -1.639 -5.169 10.057 1.00 96.94 135 GLU A O 1
ATOM 1101 N N . ILE A 1 136 ? 0.567 -4.790 10.112 1.00 96.25 136 ILE A N 1
ATOM 1102 C CA . ILE A 1 136 ? 0.441 -3.351 10.349 1.00 96.25 136 ILE A CA 1
ATOM 1103 C C . ILE A 1 136 ? 0.938 -2.597 9.119 1.00 96.25 136 ILE A C 1
ATOM 1105 O O . ILE A 1 136 ? 2.123 -2.665 8.777 1.00 96.25 136 ILE A O 1
ATOM 1109 N N . GLU A 1 137 ? 0.041 -1.813 8.522 1.00 95.12 137 GLU A N 1
ATOM 1110 C CA . GLU A 1 137 ? 0.363 -0.736 7.590 1.00 95.12 137 GLU A CA 1
ATOM 1111 C C . GLU A 1 137 ? 0.430 0.581 8.376 1.00 95.12 137 GLU A C 1
ATOM 1113 O O . GLU A 1 137 ? -0.576 1.180 8.762 1.00 95.12 137 GLU A O 1
ATOM 1118 N N . ASN A 1 138 ? 1.649 1.043 8.646 1.00 92.81 138 ASN A N 1
ATOM 1119 C CA . ASN A 1 138 ? 1.904 2.292 9.341 1.00 92.81 138 ASN A CA 1
ATOM 1120 C C . ASN A 1 138 ? 1.778 3.477 8.382 1.00 92.81 138 ASN A C 1
ATOM 1122 O O . ASN A 1 138 ? 2.673 3.805 7.595 1.00 92.81 138 ASN A O 1
ATOM 1126 N N . CYS A 1 139 ? 0.677 4.191 8.532 1.00 88.69 139 CYS A N 1
ATOM 1127 C CA . CYS A 1 139 ? 0.372 5.369 7.764 1.00 88.69 139 CYS A CA 1
ATOM 1128 C C . CYS A 1 139 ? 0.851 6.625 8.521 1.00 88.69 139 CYS A C 1
ATOM 1130 O O . CYS A 1 139 ? 0.034 7.385 9.040 1.00 88.69 139 CYS A O 1
ATOM 1132 N N . LYS A 1 140 ? 2.188 6.854 8.513 1.00 76.94 140 LYS A N 1
ATOM 1133 C CA . LYS A 1 140 ? 2.914 8.129 8.797 1.00 76.94 140 LYS A CA 1
ATOM 1134 C C . LYS A 1 140 ? 3.681 8.283 10.135 1.00 76.94 140 LYS A C 1
ATOM 1136 O O . LYS A 1 140 ? 4.392 9.279 10.257 1.00 76.94 140 LYS A O 1
ATOM 1141 N N . TYR A 1 141 ? 3.664 7.331 11.083 1.00 67.75 141 TYR A N 1
ATOM 1142 C CA . TYR A 1 141 ? 4.236 7.434 12.457 1.00 67.75 141 TYR A CA 1
ATOM 1143 C C . TYR A 1 141 ? 5.760 7.622 12.592 1.00 67.75 141 TYR A C 1
ATOM 1145 O O . TYR A 1 141 ? 6.469 6.802 13.172 1.00 67.75 141 TYR A O 1
ATOM 1153 N N . GLY A 1 142 ? 6.297 8.733 12.092 1.00 62.62 142 GLY A N 1
ATOM 1154 C CA . GLY A 1 142 ? 7.729 9.028 12.159 1.00 62.62 142 GLY A CA 1
ATOM 1155 C C . GLY A 1 142 ? 8.578 8.285 11.137 1.00 62.62 142 GLY A C 1
ATOM 1156 O O . GLY A 1 142 ? 9.796 8.355 11.234 1.00 62.62 142 GLY A O 1
ATOM 1157 N N . CYS A 1 143 ? 7.952 7.614 10.169 1.00 69.94 143 CYS A N 1
ATOM 1158 C CA . CYS A 1 143 ? 8.603 6.877 9.076 1.00 69.94 143 CYS A CA 1
ATOM 1159 C C . CYS A 1 143 ? 8.783 7.702 7.803 1.00 69.94 143 CYS A C 1
ATOM 1161 O O . CYS A 1 143 ? 9.142 7.194 6.744 1.00 69.94 143 CYS A O 1
ATOM 1163 N N . HIS A 1 144 ? 8.526 8.998 7.915 1.00 65.00 144 HIS A N 1
ATOM 1164 C CA . HIS A 1 144 ? 8.626 9.949 6.830 1.00 65.00 144 HIS A CA 1
ATOM 1165 C C . HIS A 1 144 ? 10.086 10.361 6.641 1.00 65.00 144 HIS A C 1
ATOM 1167 O O . HIS A 1 144 ? 10.755 10.743 7.601 1.00 65.00 144 HIS A O 1
ATOM 1173 N N . SER A 1 145 ? 10.579 10.283 5.409 1.00 56.22 145 SER A N 1
ATOM 1174 C CA . SER A 1 145 ? 11.946 10.674 5.074 1.00 56.22 145 SER A CA 1
ATOM 1175 C C . SER A 1 145 ? 12.041 12.178 4.826 1.00 56.22 145 SER A C 1
ATOM 1177 O O . SER A 1 145 ? 12.953 12.816 5.336 1.00 56.22 145 SER A O 1
ATOM 1179 N N . ILE A 1 146 ? 11.099 12.776 4.098 1.00 54.97 146 ILE A N 1
ATOM 1180 C CA . ILE A 1 146 ? 11.137 14.194 3.716 1.00 54.97 146 ILE A CA 1
ATOM 1181 C C . ILE A 1 146 ? 10.510 15.026 4.835 1.00 54.97 146 ILE A C 1
ATOM 1183 O O . ILE A 1 146 ? 9.335 14.885 5.123 1.00 54.97 146 ILE A O 1
ATOM 1187 N N . SER A 1 147 ? 11.251 15.897 5.523 1.00 47.69 147 SER A N 1
ATOM 1188 C CA . SER A 1 147 ? 10.614 16.709 6.566 1.00 47.69 147 SER A CA 1
ATOM 1189 C C . SER A 1 147 ? 9.673 17.738 5.931 1.00 47.69 147 SER A C 1
ATOM 1191 O O . SER A 1 147 ? 10.171 18.667 5.313 1.00 47.69 147 SER A O 1
ATOM 1193 N N . GLN A 1 148 ? 8.375 17.645 6.220 1.00 48.97 148 GLN A N 1
ATOM 1194 C CA . GLN A 1 148 ? 7.303 18.616 5.941 1.00 48.97 148 GLN A CA 1
ATOM 1195 C C . GLN A 1 148 ? 6.416 18.245 4.749 1.00 48.97 148 GLN A C 1
ATOM 1197 O O . GLN A 1 148 ? 6.877 17.981 3.641 1.00 48.97 148 GLN A O 1
ATOM 1202 N N . TYR A 1 149 ? 5.107 18.280 5.029 1.00 44.06 149 TYR A N 1
ATOM 1203 C CA . TYR A 1 149 ? 4.052 18.458 4.039 1.00 44.06 149 TYR A CA 1
ATOM 1204 C C . TYR A 1 149 ? 4.516 19.463 2.975 1.00 44.06 149 TYR A C 1
ATOM 1206 O O . TYR A 1 149 ? 5.159 20.449 3.357 1.00 44.06 149 TYR A O 1
ATOM 1214 N N . PRO A 1 150 ? 4.170 19.281 1.685 1.00 44.66 150 PRO A N 1
ATOM 1215 C CA . PRO A 1 150 ? 4.271 20.386 0.742 1.00 44.66 150 PRO A CA 1
ATOM 1216 C C . PRO A 1 150 ? 3.653 21.611 1.416 1.00 44.66 150 PRO A C 1
ATOM 1218 O O . PRO A 1 150 ? 2.560 21.521 1.986 1.00 44.66 150 PRO A O 1
ATOM 1221 N N . ASN A 1 151 ? 4.402 22.713 1.470 1.00 44.09 151 ASN A N 1
ATOM 1222 C CA . ASN A 1 151 ? 3.878 23.966 1.989 1.00 44.09 151 ASN A CA 1
ATOM 1223 C C . ASN A 1 151 ? 2.531 24.189 1.291 1.00 44.09 151 ASN A C 1
ATOM 1225 O O . ASN A 1 151 ? 2.502 24.237 0.066 1.00 44.09 151 ASN A O 1
ATOM 1229 N N . ARG A 1 152 ? 1.420 24.272 2.035 1.00 43.56 152 ARG A N 1
ATOM 1230 C CA . ARG A 1 152 ? 0.080 24.390 1.429 1.00 43.56 152 ARG A CA 1
ATOM 1231 C C . ARG A 1 152 ? -0.026 25.600 0.493 1.00 43.56 152 ARG A C 1
ATOM 1233 O O . ARG A 1 152 ? -0.789 25.560 -0.457 1.00 43.56 152 ARG A O 1
ATOM 1240 N N . LYS A 1 153 ? 0.794 26.638 0.715 1.00 39.16 153 LYS A N 1
ATOM 1241 C CA . LYS A 1 153 ? 0.902 27.821 -0.157 1.00 39.16 153 LYS A CA 1
ATOM 1242 C C . LYS A 1 153 ? 1.805 27.615 -1.379 1.00 39.16 153 LYS A C 1
ATOM 1244 O O . LYS A 1 153 ? 1.709 28.361 -2.343 1.00 39.16 153 LYS A O 1
ATOM 1249 N N . HIS A 1 154 ? 2.685 26.617 -1.342 1.00 41.97 154 HIS A N 1
ATOM 1250 C CA . HIS A 1 154 ? 3.605 26.265 -2.422 1.00 41.97 154 HIS A CA 1
ATOM 1251 C C . HIS A 1 154 ? 3.657 24.739 -2.583 1.00 41.97 154 HIS A C 1
ATOM 1253 O O . HIS A 1 154 ? 4.644 24.110 -2.188 1.00 41.97 154 HIS A O 1
ATOM 1259 N N . PRO A 1 155 ? 2.625 24.122 -3.186 1.00 46.03 155 PRO A N 1
ATOM 1260 C CA . PRO A 1 155 ? 2.608 22.687 -3.486 1.00 46.03 155 PRO A CA 1
ATOM 1261 C C . PRO A 1 155 ? 3.763 22.238 -4.402 1.00 46.03 155 PRO A C 1
ATOM 1263 O O . PRO A 1 155 ? 4.027 21.042 -4.512 1.00 46.03 155 PRO A O 1
ATOM 1266 N N . ASN A 1 156 ? 4.478 23.193 -5.010 1.00 45.00 156 ASN A N 1
ATOM 1267 C CA . ASN A 1 156 ? 5.678 23.003 -5.831 1.00 45.00 156 ASN A CA 1
ATOM 1268 C C . ASN A 1 156 ? 6.990 23.373 -5.108 1.00 45.00 156 ASN A C 1
ATOM 1270 O O . ASN A 1 156 ? 8.060 23.309 -5.706 1.00 45.00 156 ASN A O 1
ATOM 1274 N N . GLY A 1 157 ? 6.931 23.770 -3.833 1.00 41.00 157 GLY A N 1
ATOM 1275 C CA . GLY A 1 157 ? 8.107 24.124 -3.046 1.00 41.00 157 GLY A CA 1
ATOM 1276 C C . GLY A 1 157 ? 8.996 22.906 -2.806 1.00 41.00 157 GLY A C 1
ATOM 1277 O O . GLY A 1 157 ? 8.590 21.952 -2.141 1.00 41.00 157 GLY A O 1
ATOM 1278 N N . ILE A 1 158 ? 10.218 22.944 -3.337 1.00 44.28 158 ILE A N 1
ATOM 1279 C CA . ILE A 1 158 ? 11.245 21.935 -3.077 1.00 44.28 158 ILE A CA 1
ATOM 1280 C C . ILE A 1 158 ? 11.620 22.019 -1.595 1.00 44.28 158 ILE A C 1
ATOM 1282 O O . ILE A 1 158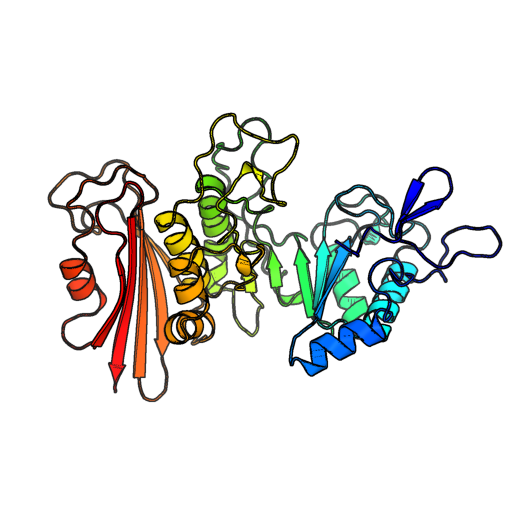 ? 12.173 23.015 -1.123 1.00 44.28 158 ILE A O 1
ATOM 1286 N N . VAL A 1 159 ? 11.314 20.969 -0.838 1.00 45.72 159 VAL A N 1
ATOM 1287 C CA . VAL A 1 159 ? 11.759 20.848 0.549 1.00 45.72 159 VAL A CA 1
ATOM 1288 C C . VAL A 1 159 ? 13.260 20.545 0.535 1.00 45.72 159 VAL A C 1
ATOM 1290 O O . VAL A 1 159 ? 13.678 19.402 0.389 1.00 45.72 159 VAL A O 1
ATOM 1293 N N . ASN A 1 160 ? 14.090 21.572 0.721 1.00 42.06 160 ASN A N 1
ATOM 1294 C CA . ASN A 1 160 ? 15.560 21.479 0.713 1.00 42.06 160 ASN A CA 1
ATOM 1295 C C . ASN A 1 160 ? 16.176 20.760 1.937 1.00 42.06 160 ASN A C 1
ATOM 1297 O O . ASN A 1 160 ? 17.373 20.884 2.199 1.00 42.06 160 ASN A O 1
ATOM 1301 N N . ARG A 1 161 ? 15.398 20.013 2.730 1.00 50.25 161 ARG A N 1
ATOM 1302 C CA . ARG A 1 161 ? 15.928 19.269 3.883 1.00 50.25 161 ARG A CA 1
ATOM 1303 C C . ARG A 1 161 ? 16.250 17.837 3.478 1.00 50.25 161 ARG A C 1
ATOM 1305 O O . ARG A 1 161 ? 15.366 17.100 3.053 1.00 50.25 161 ARG A O 1
ATOM 1312 N N . LYS A 1 162 ? 17.519 17.444 3.660 1.00 52.72 162 LYS A N 1
ATOM 1313 C CA . LYS A 1 162 ? 17.972 16.060 3.459 1.00 52.72 162 LYS A CA 1
ATOM 1314 C C . LYS A 1 162 ? 17.044 15.103 4.214 1.00 52.72 162 LYS A C 1
ATOM 1316 O O . LYS A 1 162 ? 16.812 15.338 5.406 1.00 52.72 162 LYS A O 1
ATOM 1321 N N . PRO A 1 163 ? 16.540 14.045 3.559 1.00 56.94 163 PRO A N 1
ATOM 1322 C CA . PRO A 1 163 ? 15.603 13.159 4.207 1.00 56.94 163 PRO A CA 1
ATOM 1323 C C . PRO A 1 163 ? 16.255 12.475 5.415 1.00 56.94 163 PRO A C 1
ATOM 1325 O O . PRO A 1 163 ? 17.340 11.908 5.283 1.00 56.94 163 PRO A O 1
ATOM 1328 N N . LYS A 1 164 ? 15.628 12.524 6.596 1.00 64.81 164 LYS A N 1
ATOM 1329 C CA . LYS A 1 164 ? 16.095 11.759 7.763 1.00 64.81 164 LYS A CA 1
ATOM 1330 C C . LYS A 1 164 ? 15.339 10.439 7.799 1.00 64.81 164 LYS A C 1
ATOM 1332 O O . LYS A 1 164 ? 14.159 10.407 8.124 1.00 64.81 164 LYS A O 1
ATOM 1337 N N . ILE A 1 165 ? 16.024 9.358 7.446 1.00 75.25 165 ILE A N 1
ATOM 1338 C CA . ILE A 1 165 ? 15.478 8.002 7.532 1.00 75.25 165 ILE A CA 1
ATOM 1339 C C . ILE A 1 165 ? 15.352 7.619 9.008 1.00 75.25 165 ILE A C 1
ATOM 1341 O O . ILE A 1 165 ? 16.336 7.657 9.746 1.00 75.25 165 ILE A O 1
ATOM 1345 N N . ASN A 1 166 ? 14.153 7.220 9.428 1.00 77.25 166 ASN A N 1
ATOM 1346 C CA . ASN A 1 166 ? 13.928 6.638 10.746 1.00 77.25 166 ASN A CA 1
ATOM 1347 C C . ASN A 1 166 ? 13.945 5.109 10.664 1.00 77.25 166 ASN A C 1
ATOM 1349 O O . ASN A 1 166 ? 12.932 4.463 10.405 1.00 77.25 166 ASN A O 1
ATOM 1353 N N . THR A 1 167 ? 15.104 4.514 10.907 1.00 79.25 167 THR A N 1
ATOM 1354 C CA . THR A 1 167 ? 15.284 3.064 10.790 1.00 79.25 167 THR A CA 1
ATOM 1355 C C . THR A 1 167 ? 14.495 2.249 11.817 1.00 79.25 167 THR A C 1
ATOM 1357 O O . THR A 1 167 ? 14.466 1.029 11.687 1.00 79.25 167 THR A O 1
ATOM 1360 N N . GLU A 1 168 ? 13.822 2.865 12.798 1.00 83.44 168 GLU A N 1
ATOM 1361 C CA . GLU A 1 168 ? 12.974 2.137 13.750 1.00 83.44 168 GLU A CA 1
ATOM 1362 C C . GLU A 1 168 ? 11.679 1.597 13.128 1.00 83.44 168 GLU A C 1
ATOM 1364 O O . GLU A 1 168 ? 11.059 0.694 13.682 1.00 83.44 168 GLU A O 1
ATOM 1369 N N . CYS A 1 169 ? 11.254 2.131 11.982 1.00 80.94 169 CYS A N 1
ATOM 1370 C CA . CYS A 1 169 ? 9.954 1.822 11.380 1.00 80.94 169 CYS A CA 1
ATOM 1371 C C . CYS A 1 169 ? 9.732 0.343 11.077 1.00 80.94 169 CYS A C 1
ATOM 1373 O O . CYS A 1 169 ? 8.627 -0.167 11.264 1.00 80.94 169 CYS A O 1
ATOM 1375 N N . LYS A 1 170 ? 10.807 -0.359 10.721 1.00 85.56 170 LYS A N 1
ATOM 1376 C CA . LYS A 1 170 ? 10.808 -1.807 10.507 1.00 85.56 170 LYS A CA 1
ATOM 1377 C C . LYS A 1 170 ? 10.389 -2.625 11.731 1.00 85.56 170 LYS A C 1
ATOM 1379 O O . LYS A 1 170 ? 9.918 -3.743 11.587 1.00 85.56 170 LYS A O 1
ATOM 1384 N N . TYR A 1 171 ? 10.546 -2.089 12.944 1.00 89.12 171 TYR A N 1
ATOM 1385 C CA . TYR A 1 171 ? 10.198 -2.808 14.174 1.00 89.12 171 TYR A CA 1
ATOM 1386 C C . TYR A 1 171 ? 8.704 -2.742 14.501 1.00 89.12 171 TYR A C 1
ATOM 1388 O O . TYR A 1 171 ? 8.215 -3.521 15.322 1.00 89.12 171 TYR A O 1
ATOM 1396 N N . TYR A 1 172 ? 7.972 -1.807 13.891 1.00 90.00 172 TYR A N 1
ATOM 1397 C CA . TYR A 1 172 ? 6.587 -1.526 14.259 1.00 90.00 172 TYR A CA 1
ATOM 1398 C C . TYR A 1 172 ? 5.569 -1.929 13.189 1.00 90.00 172 TYR A C 1
ATOM 1400 O O . TYR A 1 172 ? 4.386 -2.013 13.509 1.00 90.00 172 TYR A O 1
ATOM 1408 N N . SER A 1 173 ? 5.994 -2.187 11.949 1.00 91.81 173 SER A N 1
ATOM 1409 C CA . SER A 1 173 ? 5.076 -2.402 10.824 1.00 91.81 173 SER A CA 1
ATOM 1410 C C . SER A 1 173 ? 5.713 -3.125 9.643 1.00 91.81 173 SER A C 1
ATOM 1412 O O . SER A 1 173 ? 6.889 -2.906 9.363 1.00 91.81 173 SER A O 1
ATOM 1414 N N . SER A 1 174 ? 4.906 -3.903 8.918 1.00 92.94 174 SER A N 1
ATOM 1415 C CA . SER A 1 174 ? 5.303 -4.583 7.675 1.00 92.94 174 SER A CA 1
ATOM 1416 C C . SER A 1 174 ? 5.334 -3.624 6.485 1.00 92.94 174 SER A C 1
ATOM 1418 O O . SER A 1 174 ? 6.150 -3.776 5.581 1.00 92.94 174 SER A O 1
ATOM 1420 N N . LEU A 1 175 ? 4.466 -2.609 6.497 1.00 93.50 175 LEU A N 1
ATOM 1421 C CA . LEU A 1 175 ? 4.410 -1.546 5.497 1.00 93.50 175 LEU A CA 1
ATOM 1422 C C . LEU A 1 175 ? 4.468 -0.202 6.212 1.00 93.50 175 LEU A C 1
ATOM 1424 O O . LEU A 1 175 ? 3.778 -0.014 7.213 1.00 93.50 175 LEU A O 1
ATOM 1428 N N . PHE A 1 176 ? 5.249 0.752 5.714 1.00 91.38 176 PHE A N 1
ATOM 1429 C CA . PHE A 1 176 ? 5.279 2.091 6.299 1.00 91.38 176 PHE A CA 1
ATOM 1430 C C . PHE A 1 176 ? 5.380 3.185 5.245 1.00 91.38 176 PHE A C 1
ATOM 1432 O O . PHE A 1 176 ? 6.240 3.188 4.363 1.00 91.38 176 PHE A O 1
ATOM 1439 N N . ARG A 1 177 ? 4.460 4.141 5.349 1.00 89.50 177 ARG A N 1
ATOM 1440 C CA . ARG A 1 177 ? 4.281 5.196 4.363 1.00 89.50 177 ARG A CA 1
ATOM 1441 C C . ARG A 1 177 ? 5.369 6.262 4.512 1.00 89.50 177 ARG A C 1
ATOM 1443 O O . ARG A 1 177 ? 5.601 6.780 5.606 1.00 89.50 177 ARG A O 1
ATOM 1450 N N . THR A 1 178 ? 6.013 6.606 3.401 1.00 84.75 178 THR A N 1
ATOM 1451 C CA . THR A 1 178 ? 7.170 7.515 3.361 1.00 84.75 178 THR A CA 1
ATOM 1452 C C . THR A 1 178 ? 6.839 8.921 2.877 1.00 84.75 178 THR A C 1
ATOM 1454 O O . THR A 1 178 ? 7.692 9.794 3.040 1.00 84.75 178 THR A O 1
ATOM 1457 N N . TYR A 1 179 ? 5.630 9.174 2.351 1.00 80.25 179 TYR A N 1
ATOM 1458 C CA . TYR A 1 179 ? 5.179 10.497 1.889 1.00 80.25 179 TYR A CA 1
ATOM 1459 C C . TYR A 1 179 ? 3.822 10.941 2.463 1.00 80.25 179 TYR A C 1
ATOM 1461 O O . TYR A 1 179 ? 3.288 10.304 3.361 1.00 80.25 179 TYR A O 1
ATOM 1469 N N . SER A 1 180 ? 3.277 12.071 2.004 1.00 78.31 180 SER A N 1
ATOM 1470 C CA . SER A 1 180 ? 1.849 12.381 2.149 1.00 78.31 180 SER A CA 1
ATOM 1471 C C . SER A 1 180 ? 1.008 11.570 1.158 1.00 78.31 180 SER A C 1
ATOM 1473 O O . SER A 1 180 ? 1.556 10.793 0.382 1.00 78.31 180 SER A O 1
ATOM 1475 N N . ASP A 1 181 ? -0.309 11.778 1.164 1.00 82.12 181 ASP A N 1
ATOM 1476 C CA . ASP A 1 181 ? -1.194 11.179 0.164 1.00 82.12 181 ASP A CA 1
ATOM 1477 C C . ASP A 1 181 ? -0.739 11.558 -1.249 1.00 82.12 181 ASP A C 1
ATOM 1479 O O . ASP A 1 181 ? -0.530 12.740 -1.555 1.00 82.12 181 ASP A O 1
ATOM 1483 N N . ILE A 1 182 ? -0.575 10.544 -2.091 1.00 83.69 182 ILE A N 1
ATOM 1484 C CA . ILE A 1 182 ? -0.309 10.710 -3.519 1.00 83.69 182 ILE A CA 1
ATOM 1485 C C . ILE A 1 182 ? -1.575 11.197 -4.234 1.00 83.69 182 ILE A C 1
ATOM 1487 O O . ILE A 1 182 ? -2.700 10.959 -3.788 1.00 83.69 182 ILE A O 1
ATOM 1491 N N . ARG A 1 183 ? -1.404 11.901 -5.354 1.00 83.12 183 ARG A N 1
ATOM 1492 C CA . ARG A 1 183 ? -2.503 12.406 -6.182 1.00 83.12 183 ARG A CA 1
ATOM 1493 C C . ARG A 1 183 ? -2.288 12.028 -7.656 1.00 83.12 183 ARG A C 1
ATOM 1495 O O . ARG A 1 183 ? -1.168 11.673 -8.031 1.00 83.12 183 ARG A O 1
ATOM 1502 N N . PRO A 1 184 ? -3.331 12.037 -8.507 1.00 83.31 184 PRO A N 1
ATOM 1503 C CA . PRO A 1 184 ? -3.230 11.558 -9.889 1.00 83.31 184 PRO A CA 1
ATOM 1504 C C . PRO A 1 184 ? -2.589 12.590 -10.840 1.00 83.31 184 PRO A C 1
ATOM 1506 O O . PRO A 1 184 ? -3.123 12.866 -11.906 1.00 83.31 184 PRO A O 1
ATOM 1509 N N . TRP A 1 185 ? -1.435 13.165 -10.479 1.00 80.00 185 TRP A N 1
ATOM 1510 C CA . TRP A 1 185 ? -0.675 14.064 -11.358 1.00 80.00 185 TRP A CA 1
ATOM 1511 C C . TRP A 1 185 ? 0.837 13.978 -11.117 1.00 80.00 185 TRP A C 1
ATOM 1513 O O . TRP A 1 185 ? 1.303 13.639 -10.025 1.00 80.00 185 TRP A O 1
ATOM 1523 N N . ALA A 1 186 ? 1.614 14.340 -12.142 1.00 82.56 186 ALA A N 1
ATOM 1524 C CA . ALA A 1 186 ? 3.060 14.113 -12.223 1.00 82.56 186 ALA A CA 1
ATOM 1525 C C . ALA A 1 186 ? 3.844 14.548 -10.977 1.00 82.56 186 ALA A C 1
ATOM 1527 O O . ALA A 1 186 ? 4.602 13.767 -10.404 1.00 82.56 186 ALA A O 1
ATOM 1528 N N . ALA A 1 187 ? 3.641 15.789 -10.529 1.00 79.94 187 ALA A N 1
ATOM 1529 C CA . ALA A 1 187 ? 4.435 16.372 -9.454 1.00 79.94 187 ALA A CA 1
ATOM 1530 C C . ALA A 1 187 ? 4.320 15.593 -8.130 1.00 79.94 187 ALA A C 1
ATOM 1532 O O . ALA A 1 187 ? 5.312 15.434 -7.420 1.00 79.94 187 ALA A O 1
ATOM 1533 N N . THR A 1 188 ? 3.133 15.081 -7.785 1.00 81.75 188 THR A N 1
ATOM 1534 C CA . THR A 1 188 ? 2.976 14.267 -6.566 1.00 81.75 188 THR A CA 1
ATOM 1535 C C . THR A 1 188 ? 3.516 12.857 -6.749 1.00 81.75 188 THR A C 1
ATOM 1537 O O . THR A 1 188 ? 4.145 12.353 -5.822 1.00 81.75 188 THR A O 1
ATOM 1540 N N . ILE A 1 189 ? 3.354 12.256 -7.930 1.00 87.38 189 ILE A N 1
ATOM 1541 C CA . ILE A 1 189 ? 3.918 10.940 -8.259 1.00 87.38 189 ILE A CA 1
ATOM 1542 C C . ILE A 1 189 ? 5.449 10.957 -8.116 1.00 87.38 189 ILE A C 1
ATOM 1544 O O . ILE A 1 189 ? 6.004 10.106 -7.424 1.00 87.38 189 ILE A O 1
ATOM 1548 N N . PHE A 1 190 ? 6.143 11.950 -8.683 1.00 86.00 190 PHE A N 1
ATOM 1549 C CA . PHE A 1 190 ? 7.609 12.011 -8.593 1.00 86.00 190 PHE A CA 1
ATOM 1550 C C . PHE A 1 190 ? 8.111 12.350 -7.192 1.00 86.00 190 PHE A C 1
ATOM 1552 O O . PHE A 1 190 ? 9.041 11.703 -6.718 1.00 86.00 190 PHE A O 1
ATOM 1559 N N . ARG A 1 191 ? 7.472 13.289 -6.477 1.00 81.25 191 ARG A N 1
ATOM 1560 C CA . ARG A 1 191 ? 7.834 13.575 -5.072 1.00 81.25 191 ARG A CA 1
ATOM 1561 C C . ARG A 1 191 ? 7.650 12.361 -4.168 1.00 81.25 191 ARG A C 1
ATOM 1563 O O . ARG A 1 191 ? 8.440 12.132 -3.256 1.00 81.25 191 ARG A O 1
ATOM 1570 N N . THR A 1 192 ? 6.621 11.573 -4.446 1.00 85.38 192 THR A N 1
ATOM 1571 C CA . THR A 1 192 ? 6.392 10.297 -3.779 1.00 85.38 192 THR A CA 1
ATOM 1572 C C . THR A 1 192 ? 7.499 9.295 -4.110 1.00 85.38 192 THR A C 1
ATOM 1574 O O . THR A 1 192 ? 8.057 8.670 -3.212 1.00 85.38 192 THR A O 1
ATOM 1577 N N . ALA A 1 193 ? 7.878 9.173 -5.383 1.00 88.88 193 ALA A N 1
ATOM 1578 C CA . ALA A 1 193 ? 8.981 8.307 -5.788 1.00 88.88 193 ALA A CA 1
ATOM 1579 C C . ALA A 1 193 ? 10.311 8.694 -5.115 1.00 88.88 193 ALA A C 1
ATOM 1581 O O . ALA A 1 193 ? 11.080 7.842 -4.666 1.00 88.88 193 ALA A O 1
ATOM 1582 N N . GLU A 1 194 ? 10.554 9.994 -4.960 1.00 84.19 194 GLU A N 1
ATOM 1583 C CA . GLU A 1 194 ? 11.705 10.531 -4.236 1.00 84.19 194 GLU A CA 1
ATOM 1584 C C . GLU A 1 194 ? 11.669 10.251 -2.731 1.00 84.19 194 GLU A C 1
ATOM 1586 O O . GLU A 1 194 ? 12.729 10.113 -2.117 1.00 84.19 194 GLU A O 1
ATOM 1591 N N . SER A 1 195 ? 10.490 10.137 -2.114 1.00 82.88 195 SER A N 1
ATOM 1592 C CA . SER A 1 195 ? 10.397 9.896 -0.673 1.00 82.88 195 SER A CA 1
ATOM 1593 C C . SER A 1 195 ? 10.772 8.468 -0.291 1.00 82.88 195 SER A C 1
ATOM 1595 O O . SER A 1 195 ? 11.393 8.270 0.760 1.00 82.88 195 SER A O 1
ATOM 1597 N N . PHE A 1 196 ? 10.416 7.477 -1.116 1.00 86.69 196 PHE A N 1
ATOM 1598 C CA . PHE A 1 196 ? 10.755 6.077 -0.857 1.00 86.69 196 PHE A CA 1
ATOM 1599 C C . PHE A 1 196 ? 12.134 5.688 -1.399 1.00 86.69 196 PHE A C 1
ATOM 1601 O O . PHE A 1 196 ? 12.735 4.749 -0.883 1.00 86.69 196 PHE A O 1
ATOM 1608 N N . ALA A 1 197 ? 12.690 6.421 -2.372 1.00 87.25 197 ALA A N 1
ATOM 1609 C CA . ALA A 1 197 ? 13.997 6.118 -2.963 1.00 87.25 197 ALA A CA 1
ATOM 1610 C C . ALA A 1 197 ? 15.141 5.904 -1.937 1.00 87.25 197 ALA A C 1
ATOM 1612 O O . ALA A 1 197 ? 15.889 4.932 -2.080 1.00 87.25 197 ALA A O 1
ATOM 1613 N N . PRO A 1 198 ? 15.281 6.714 -0.863 1.00 84.50 198 PRO A N 1
ATOM 1614 C CA . PRO A 1 198 ? 16.298 6.490 0.169 1.00 84.50 198 PRO A CA 1
ATOM 1615 C C . PRO A 1 198 ? 16.127 5.180 0.952 1.00 84.50 198 PRO A C 1
ATOM 1617 O O . PRO A 1 198 ? 17.083 4.698 1.557 1.00 84.50 198 PRO A O 1
ATOM 1620 N N . TRP A 1 199 ? 14.927 4.600 0.950 1.00 86.06 199 TRP A N 1
ATOM 1621 C CA . TRP A 1 199 ? 14.597 3.385 1.689 1.00 86.06 199 TRP A CA 1
ATOM 1622 C C . TRP A 1 199 ? 14.764 2.104 0.883 1.00 86.06 199 TRP A C 1
ATOM 1624 O O . TRP A 1 199 ? 14.654 1.030 1.468 1.00 86.06 199 TRP A O 1
ATOM 1634 N N . LEU A 1 200 ? 15.035 2.168 -0.423 1.00 88.25 200 LEU A N 1
ATOM 1635 C CA . LEU A 1 200 ? 15.098 0.961 -1.258 1.00 88.25 200 LEU A CA 1
ATOM 1636 C C . LEU A 1 200 ? 16.189 -0.017 -0.800 1.00 88.25 200 LEU A C 1
ATOM 1638 O O . LEU A 1 200 ? 16.014 -1.225 -0.874 1.00 88.25 200 LEU A O 1
ATOM 1642 N N . LYS A 1 201 ? 17.282 0.487 -0.218 1.00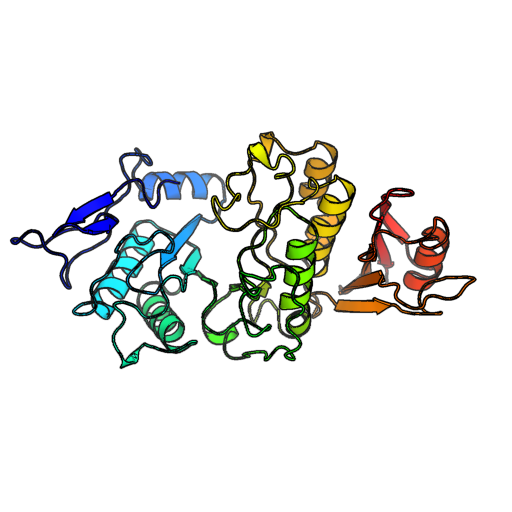 87.44 201 LYS A N 1
ATOM 1643 C CA . LYS A 1 201 ? 18.328 -0.363 0.380 1.00 87.44 201 LYS A CA 1
ATOM 1644 C C . LYS A 1 201 ? 17.933 -0.997 1.716 1.00 87.44 201 LYS A C 1
ATOM 1646 O O . LYS A 1 201 ? 18.608 -1.910 2.172 1.00 87.44 201 LYS A O 1
ATOM 1651 N N . LEU A 1 202 ? 16.907 -0.461 2.372 1.00 86.94 202 LEU A N 1
ATOM 1652 C CA . LEU A 1 202 ? 16.439 -0.902 3.686 1.00 86.94 202 LEU A CA 1
ATOM 1653 C C . LEU A 1 202 ? 15.127 -1.681 3.609 1.00 86.94 202 LEU A C 1
ATOM 1655 O O . LEU A 1 202 ? 14.771 -2.328 4.585 1.00 86.94 202 LEU A O 1
ATOM 1659 N N . SER A 1 203 ? 14.413 -1.598 2.487 1.00 90.69 203 SER A N 1
ATOM 1660 C CA . SER A 1 203 ? 13.160 -2.314 2.276 1.00 90.69 203 SER A CA 1
ATOM 1661 C C . SER A 1 203 ? 13.460 -3.743 1.849 1.00 90.69 203 SER A C 1
ATOM 1663 O O . SER A 1 203 ? 14.223 -3.979 0.909 1.00 90.69 203 SER A O 1
ATOM 1665 N N . SER A 1 204 ? 12.886 -4.696 2.569 1.00 92.81 204 SER A N 1
ATOM 1666 C CA . SER A 1 204 ? 13.083 -6.121 2.331 1.00 92.81 204 SER A CA 1
ATOM 1667 C C . SER A 1 204 ? 11.961 -6.917 2.998 1.00 92.81 204 SER A C 1
ATOM 1669 O O . SER A 1 204 ? 11.259 -6.369 3.852 1.00 92.81 204 SER A O 1
ATOM 1671 N N . PRO A 1 205 ? 11.806 -8.213 2.684 1.00 92.00 205 PRO A N 1
ATOM 1672 C CA . PRO A 1 205 ? 10.884 -9.083 3.412 1.00 92.00 205 PRO A CA 1
ATOM 1673 C C . PRO A 1 205 ? 11.086 -9.056 4.939 1.00 92.00 205 PRO A C 1
ATOM 1675 O O . PRO A 1 205 ? 10.121 -9.136 5.688 1.00 92.00 205 PRO A O 1
ATOM 1678 N N . GLU A 1 206 ? 12.324 -8.888 5.412 1.00 89.56 206 GLU A N 1
ATOM 1679 C CA . GLU A 1 206 ? 12.677 -8.898 6.839 1.00 89.56 206 GLU A CA 1
ATOM 1680 C C . GLU A 1 206 ? 12.510 -7.535 7.523 1.00 89.56 206 GLU A C 1
ATOM 1682 O O . GLU A 1 206 ? 12.309 -7.469 8.735 1.00 89.56 206 GLU A O 1
ATOM 1687 N N . ASN A 1 207 ? 12.635 -6.437 6.773 1.00 90.38 207 ASN A N 1
ATOM 1688 C CA . ASN A 1 207 ? 12.573 -5.074 7.314 1.00 90.38 207 ASN A CA 1
ATOM 1689 C C . ASN A 1 207 ? 11.250 -4.357 6.984 1.00 90.38 207 ASN A C 1
ATOM 1691 O O . ASN A 1 207 ? 11.056 -3.210 7.394 1.00 90.38 207 ASN A O 1
ATOM 1695 N N . GLY A 1 208 ? 10.356 -5.012 6.244 1.00 92.12 208 GLY A N 1
ATOM 1696 C CA . GLY A 1 208 ? 9.147 -4.406 5.706 1.00 92.12 208 GLY A CA 1
ATOM 1697 C C . GLY A 1 208 ? 9.418 -3.483 4.515 1.00 92.12 208 GLY A C 1
ATOM 1698 O O . GLY A 1 208 ? 10.558 -3.272 4.090 1.00 92.12 208 GLY A O 1
ATOM 1699 N N . TRP A 1 209 ? 8.342 -2.918 3.974 1.00 92.75 209 TRP A N 1
ATOM 1700 C CA . TRP A 1 209 ? 8.379 -2.097 2.767 1.00 92.75 209 TRP A CA 1
ATOM 1701 C C . TRP A 1 209 ? 8.044 -0.643 3.074 1.00 92.75 209 TRP A C 1
ATOM 1703 O O . TRP A 1 209 ? 6.923 -0.292 3.461 1.00 92.75 209 TRP A O 1
ATOM 1713 N N . ALA A 1 210 ? 9.031 0.218 2.853 1.00 90.56 210 ALA A N 1
ATOM 1714 C CA . ALA A 1 210 ? 8.825 1.650 2.809 1.00 90.56 210 ALA A CA 1
ATOM 1715 C C . ALA A 1 210 ? 8.130 1.993 1.490 1.00 90.56 210 ALA A C 1
ATOM 1717 O O . ALA A 1 210 ? 8.665 1.672 0.423 1.00 90.56 210 ALA A O 1
ATOM 1718 N N . TYR A 1 211 ? 6.963 2.638 1.545 1.00 91.50 211 TYR A N 1
ATOM 1719 C CA . TYR A 1 211 ? 6.192 2.874 0.329 1.00 91.50 211 TYR A CA 1
ATOM 1720 C C . TYR A 1 211 ? 5.655 4.284 0.137 1.00 91.50 211 TYR A C 1
ATOM 1722 O O . TYR A 1 211 ? 5.564 5.088 1.070 1.00 91.50 211 TYR A O 1
ATOM 1730 N N . GLY A 1 212 ? 5.348 4.581 -1.122 1.00 88.25 212 GLY A N 1
ATOM 1731 C CA . GLY A 1 212 ? 4.863 5.869 -1.599 1.00 88.25 212 GLY A CA 1
ATOM 1732 C C . GLY A 1 212 ? 3.368 6.146 -1.438 1.00 88.25 212 GLY A C 1
ATOM 1733 O O . GLY A 1 212 ? 2.949 7.223 -1.818 1.00 88.25 212 GLY A O 1
ATOM 1734 N N . ASP A 1 213 ? 2.571 5.250 -0.852 1.00 91.25 213 ASP A N 1
ATOM 1735 C CA . ASP A 1 213 ? 1.096 5.209 -0.982 1.00 91.25 213 ASP A CA 1
ATOM 1736 C C . ASP A 1 213 ? 0.617 4.401 -2.211 1.00 91.25 213 ASP A C 1
ATOM 1738 O O . ASP A 1 213 ? 1.423 3.836 -2.960 1.00 91.25 213 ASP A O 1
ATOM 1742 N N . ALA A 1 214 ? -0.703 4.264 -2.355 1.00 92.38 214 ALA A N 1
ATOM 1743 C CA . ALA A 1 214 ? -1.346 3.492 -3.414 1.00 92.38 214 ALA A CA 1
ATOM 1744 C C . ALA A 1 214 ? -1.092 4.057 -4.823 1.00 92.38 214 ALA A C 1
ATOM 1746 O O . ALA A 1 214 ? -0.872 5.248 -5.023 1.00 92.38 214 ALA A O 1
ATOM 1747 N N . MET A 1 215 ? -1.172 3.210 -5.844 1.00 93.25 215 MET A N 1
ATOM 1748 C CA . MET A 1 215 ? -1.076 3.648 -7.231 1.00 93.25 215 MET A CA 1
ATOM 1749 C C . MET A 1 215 ? -2.370 4.335 -7.667 1.00 93.25 215 MET A C 1
ATOM 1751 O O . MET A 1 215 ? -3.465 3.788 -7.543 1.00 93.25 215 MET A O 1
ATOM 1755 N N . THR A 1 216 ? -2.221 5.521 -8.245 1.00 89.50 216 THR A N 1
ATOM 1756 C CA . THR A 1 216 ? -3.277 6.352 -8.840 1.00 89.50 216 THR A CA 1
ATOM 1757 C C . THR A 1 216 ? -3.508 6.071 -10.326 1.00 89.50 216 THR A C 1
ATOM 1759 O O . THR A 1 216 ? -4.251 6.800 -10.973 1.00 89.50 216 THR A O 1
ATOM 1762 N N . VAL A 1 217 ? -2.902 5.015 -10.876 1.00 91.06 217 VAL A N 1
ATOM 1763 C CA . VAL A 1 217 ? -3.237 4.515 -12.219 1.00 91.06 217 VAL A CA 1
ATOM 1764 C C . VAL A 1 217 ? -4.736 4.229 -12.332 1.00 91.06 217 VAL A C 1
ATOM 1766 O O . VAL A 1 217 ? -5.389 3.910 -11.339 1.00 91.06 217 VAL A O 1
ATOM 1769 N N . CYS A 1 218 ? -5.271 4.371 -13.539 1.00 89.44 218 CYS A N 1
ATOM 1770 C CA . CYS A 1 218 ? -6.690 4.340 -13.882 1.00 89.44 218 CYS A CA 1
ATOM 1771 C C . CYS A 1 218 ? -7.521 5.527 -13.337 1.00 89.44 218 CYS A C 1
ATOM 1773 O O . CYS A 1 218 ? -8.656 5.702 -13.762 1.00 89.44 218 CYS A O 1
ATOM 1775 N N . ASN A 1 219 ? -6.972 6.416 -12.494 1.00 85.69 219 ASN A N 1
ATOM 1776 C CA . ASN A 1 219 ? -7.637 7.665 -12.076 1.00 85.69 219 ASN A CA 1
ATOM 1777 C C . ASN A 1 219 ? -7.336 8.834 -13.033 1.00 85.69 219 ASN A C 1
ATOM 1779 O O . ASN A 1 219 ? -6.982 9.930 -12.598 1.00 85.69 219 ASN A O 1
ATOM 1783 N N . TYR A 1 220 ? -7.422 8.608 -14.344 1.00 79.44 220 TYR A N 1
ATOM 1784 C CA . TYR A 1 220 ? -7.030 9.629 -15.318 1.00 79.44 220 TYR A CA 1
ATOM 1785 C C . TYR A 1 220 ? -8.056 10.744 -15.501 1.00 79.44 220 TYR A C 1
ATOM 1787 O O . TYR A 1 220 ? -7.673 11.865 -15.831 1.00 79.44 220 TYR A O 1
ATOM 1795 N N . ASN A 1 221 ? -9.340 10.451 -15.279 1.00 71.94 221 ASN A N 1
ATOM 1796 C CA . ASN A 1 221 ? -10.379 11.467 -15.278 1.00 71.94 221 ASN A CA 1
ATOM 1797 C C . ASN A 1 221 ? -10.366 12.187 -13.930 1.00 71.94 221 ASN A C 1
ATOM 1799 O O . ASN A 1 221 ? -10.850 11.683 -12.914 1.00 71.94 221 ASN A O 1
ATOM 1803 N N . TYR A 1 222 ? -9.794 13.385 -13.935 1.00 64.50 222 TYR A N 1
ATOM 1804 C CA . TYR A 1 222 ? -9.663 14.181 -12.729 1.00 64.50 222 TYR A CA 1
ATOM 1805 C C . TYR A 1 222 ? -11.012 14.598 -12.136 1.00 64.50 222 TYR A C 1
ATOM 1807 O O . TYR A 1 222 ? -11.198 14.579 -10.918 1.00 64.50 222 TYR A O 1
ATOM 1815 N N . SER A 1 223 ? -11.967 14.946 -13.000 1.00 64.19 223 SER A N 1
ATOM 1816 C CA . SER A 1 223 ? -13.285 15.457 -12.613 1.00 64.19 223 SER A CA 1
ATOM 1817 C C . SER A 1 223 ? -14.126 14.424 -11.868 1.00 64.19 223 SER A C 1
ATOM 1819 O O . SER A 1 223 ? -14.974 14.798 -11.063 1.00 64.19 223 SER A O 1
ATOM 1821 N N . THR A 1 224 ? -13.875 13.135 -12.100 1.00 65.31 224 THR A N 1
ATOM 1822 C CA . THR A 1 224 ? -14.592 12.029 -11.453 1.00 65.31 224 THR A CA 1
ATOM 1823 C C . THR A 1 224 ? -13.746 11.290 -10.417 1.00 65.31 224 THR A C 1
ATOM 1825 O O . THR A 1 224 ? -14.235 10.340 -9.807 1.00 65.31 224 THR A O 1
ATOM 1828 N N . SER A 1 225 ? -12.490 11.697 -10.187 1.00 64.88 225 SER A N 1
ATOM 1829 C CA . SER A 1 225 ? -11.614 10.977 -9.262 1.00 64.88 225 SER A CA 1
ATOM 1830 C C . SER A 1 225 ? -12.042 11.191 -7.802 1.00 64.88 225 SER A C 1
ATOM 1832 O O . SER A 1 225 ? -12.037 12.328 -7.317 1.00 64.88 225 SER A O 1
ATOM 1834 N N . PRO A 1 226 ? -12.310 10.116 -7.034 1.00 59.84 226 PRO A N 1
ATOM 1835 C CA . PRO A 1 226 ? -12.646 10.222 -5.613 1.00 59.84 226 PRO A CA 1
ATOM 1836 C C . PRO A 1 226 ? -11.456 10.677 -4.749 1.00 59.84 226 PRO A C 1
ATOM 1838 O O . PRO A 1 226 ? -11.633 10.986 -3.572 1.00 59.84 226 PRO A O 1
ATOM 1841 N N . TYR A 1 227 ? -10.244 10.743 -5.317 1.00 59.97 227 TYR A N 1
ATOM 1842 C CA . TYR A 1 227 ? -9.031 11.248 -4.666 1.00 59.97 227 TYR A CA 1
ATOM 1843 C C . TYR A 1 227 ? -8.816 12.753 -4.872 1.00 59.97 227 TYR A C 1
ATOM 1845 O O . TYR A 1 227 ? -7.738 13.266 -4.558 1.00 59.97 227 TYR A O 1
ATOM 1853 N N . ARG A 1 228 ? -9.819 13.482 -5.367 1.00 60.34 228 ARG A N 1
ATOM 1854 C CA . ARG A 1 228 ? -9.809 14.945 -5.439 1.00 60.34 228 ARG A CA 1
ATOM 1855 C C . ARG A 1 228 ? -9.966 15.555 -4.033 1.00 60.34 228 ARG A C 1
ATOM 1857 O O . ARG A 1 228 ? -10.996 15.337 -3.399 1.00 60.34 228 ARG A O 1
ATOM 1864 N N . PRO A 1 229 ? -9.008 16.352 -3.521 1.00 55.12 229 PRO A N 1
ATOM 1865 C CA . PRO A 1 229 ? -9.293 17.233 -2.393 1.00 55.12 229 PRO A CA 1
ATOM 1866 C C . PRO A 1 229 ? -10.175 18.400 -2.867 1.00 55.12 229 PRO A C 1
ATOM 1868 O O . PRO A 1 229 ? -9.904 18.985 -3.920 1.00 55.12 229 PRO A O 1
ATOM 1871 N N . ALA A 1 230 ? -11.221 18.723 -2.099 1.00 49.44 230 ALA A N 1
ATOM 1872 C CA . ALA A 1 230 ? -12.136 19.829 -2.393 1.00 49.44 230 ALA A CA 1
ATOM 1873 C C . ALA A 1 230 ? -11.432 21.202 -2.378 1.00 49.44 230 ALA A C 1
ATOM 1875 O O . ALA A 1 230 ? -11.771 22.043 -3.204 1.00 49.44 230 ALA A O 1
ATOM 1876 N N . ASP A 1 231 ? -10.398 21.375 -1.536 1.00 50.28 231 ASP A N 1
ATOM 1877 C CA . ASP A 1 231 ? -9.918 22.713 -1.144 1.00 50.28 231 ASP A CA 1
ATOM 1878 C C . ASP A 1 231 ? -8.405 22.987 -1.348 1.00 50.28 231 ASP A C 1
ATOM 1880 O O . ASP A 1 231 ? -7.957 24.101 -1.100 1.00 50.28 231 ASP A O 1
ATOM 1884 N N . ASP A 1 232 ? -7.592 22.021 -1.802 1.00 51.59 232 ASP A N 1
ATOM 1885 C CA . ASP A 1 232 ? -6.110 22.138 -1.834 1.00 51.59 232 ASP A CA 1
ATOM 1886 C C . ASP A 1 232 ? -5.524 21.971 -3.261 1.00 51.59 232 ASP A C 1
ATOM 1888 O O . ASP A 1 232 ? -4.768 21.035 -3.539 1.00 51.59 232 ASP A O 1
ATOM 1892 N N . GLN A 1 233 ? -5.871 22.862 -4.196 1.00 55.75 233 GLN A N 1
ATOM 1893 C CA . GLN A 1 233 ? -5.420 22.794 -5.598 1.00 55.75 233 GLN A CA 1
ATOM 1894 C C . GLN A 1 233 ? -4.565 24.016 -5.978 1.00 55.75 233 GLN A C 1
ATOM 1896 O O . GLN A 1 233 ? -5.005 25.140 -5.755 1.00 55.75 233 GLN A O 1
ATOM 1901 N N . PRO A 1 234 ? -3.393 23.853 -6.622 1.00 52.94 234 PRO A N 1
ATOM 1902 C CA . PRO A 1 234 ? -2.918 24.851 -7.579 1.00 52.94 234 PRO A CA 1
ATOM 1903 C C . PRO A 1 234 ? -3.786 24.808 -8.853 1.00 52.94 234 PRO A C 1
ATOM 1905 O O . PRO A 1 234 ? -4.339 23.763 -9.182 1.00 52.94 234 PRO A O 1
ATOM 1908 N N . GLU A 1 235 ? -3.933 25.945 -9.531 1.00 48.19 235 GLU A N 1
ATOM 1909 C CA . GLU A 1 235 ? -4.949 26.196 -10.575 1.00 48.19 235 GLU A CA 1
ATOM 1910 C C . GLU A 1 235 ? -4.769 25.384 -11.875 1.00 48.19 235 GLU A C 1
ATOM 1912 O O . GLU A 1 235 ? -5.712 25.262 -12.652 1.00 48.19 235 GLU A O 1
ATOM 1917 N N . GLU A 1 236 ? -3.605 24.761 -12.091 1.00 54.09 236 GLU A N 1
ATOM 1918 C CA . GLU A 1 236 ? -3.290 23.999 -13.304 1.00 54.09 236 GLU A CA 1
ATOM 1919 C C . GLU A 1 236 ? -2.759 22.597 -12.969 1.00 54.09 236 GLU A C 1
ATOM 1921 O O . GLU A 1 236 ? -1.641 22.434 -12.472 1.00 54.09 236 GLU A O 1
ATOM 1926 N N . HIS A 1 237 ? -3.540 21.563 -13.292 1.00 59.84 237 HIS A N 1
ATOM 1927 C CA . HIS A 1 237 ? -3.068 20.175 -13.331 1.00 59.84 237 HIS A CA 1
ATOM 1928 C C . HIS A 1 237 ? -3.492 19.536 -14.644 1.00 59.84 237 HIS A C 1
ATOM 1930 O O . HIS A 1 237 ? -4.665 19.579 -15.008 1.00 59.84 237 HIS A O 1
ATOM 1936 N N . GLY A 1 238 ? -2.543 18.919 -15.345 1.00 61.88 238 GLY A N 1
ATOM 1937 C CA . GLY A 1 238 ? -2.848 18.087 -16.506 1.00 61.88 238 GLY A CA 1
ATOM 1938 C C . GLY A 1 238 ? -3.424 16.729 -16.098 1.00 61.88 238 GLY A C 1
ATOM 1939 O O . GLY A 1 238 ? -3.122 16.216 -15.017 1.00 61.88 238 GLY A O 1
ATOM 1940 N N . GLU A 1 239 ? -4.219 16.125 -16.982 1.00 70.56 239 GLU A N 1
ATOM 1941 C CA . GLU A 1 239 ? -4.697 14.750 -16.820 1.00 70.56 239 GLU A CA 1
ATOM 1942 C C . GLU A 1 239 ? -3.537 13.745 -16.739 1.00 70.56 239 GLU A C 1
ATOM 1944 O O . GLU A 1 239 ? -2.454 13.937 -17.306 1.00 70.56 239 GLU A O 1
ATOM 1949 N N . LEU A 1 240 ? -3.783 12.612 -16.078 1.00 83.19 240 LEU A N 1
ATOM 1950 C CA . LEU A 1 240 ? -2.842 11.499 -16.054 1.00 83.19 240 LEU A CA 1
ATOM 1951 C C . LEU A 1 240 ? -2.800 10.847 -17.447 1.00 83.19 240 LEU A C 1
ATOM 1953 O O . LEU A 1 240 ? -3.662 10.041 -17.807 1.00 83.19 240 LEU A O 1
ATOM 1957 N N . THR A 1 241 ? -1.817 11.229 -18.264 1.00 88.62 241 THR A N 1
ATOM 1958 C CA . THR A 1 241 ? -1.638 10.665 -19.611 1.00 88.62 241 THR A CA 1
ATOM 1959 C C . THR A 1 241 ? -1.255 9.179 -19.540 1.00 88.62 241 THR A C 1
ATOM 1961 O O . THR A 1 241 ? -0.607 8.765 -18.574 1.00 88.62 241 THR A O 1
ATOM 1964 N N . PRO A 1 242 ? -1.551 8.363 -20.572 1.00 91.12 242 PRO A N 1
ATOM 1965 C CA . PRO A 1 242 ? -1.148 6.952 -20.589 1.00 91.12 242 PRO A CA 1
ATOM 1966 C C . PRO A 1 242 ? 0.362 6.746 -20.400 1.00 91.12 242 PRO A C 1
ATOM 1968 O O . PRO A 1 242 ? 0.798 5.777 -19.783 1.00 91.12 242 PRO A O 1
ATOM 1971 N N . ALA A 1 243 ? 1.185 7.667 -20.910 1.00 90.81 243 ALA A N 1
ATOM 1972 C CA . ALA A 1 243 ? 2.632 7.615 -20.735 1.00 90.81 243 ALA A CA 1
ATOM 1973 C C . ALA A 1 243 ? 3.038 7.816 -19.263 1.00 90.81 243 ALA A C 1
ATOM 1975 O O . ALA A 1 243 ? 3.899 7.093 -18.758 1.00 90.81 243 ALA A O 1
ATOM 1976 N N . LEU A 1 244 ? 2.385 8.749 -18.563 1.00 90.44 244 LEU A N 1
ATOM 1977 C CA . LEU A 1 244 ? 2.616 9.004 -17.142 1.00 90.44 244 LEU A CA 1
ATOM 1978 C C . LEU A 1 244 ? 2.118 7.855 -16.258 1.00 90.44 244 LEU A C 1
ATOM 1980 O O . LEU A 1 244 ? 2.808 7.481 -15.313 1.00 90.44 244 LEU A O 1
ATOM 1984 N N . GLU A 1 245 ? 0.987 7.233 -16.600 1.00 93.25 245 GLU A N 1
ATOM 1985 C CA . GLU A 1 245 ? 0.512 6.012 -15.930 1.00 93.25 245 GLU A CA 1
ATOM 1986 C C . GLU A 1 245 ? 1.511 4.860 -16.052 1.00 93.25 245 GLU A C 1
ATOM 1988 O O . GLU A 1 245 ? 1.792 4.181 -15.063 1.00 93.25 245 GLU A O 1
ATOM 1993 N N . LYS A 1 246 ? 2.095 4.670 -17.242 1.00 95.50 246 LYS A N 1
ATOM 1994 C CA . LYS A 1 246 ? 3.130 3.654 -17.483 1.00 95.50 246 LYS A CA 1
ATOM 1995 C C . LYS A 1 246 ? 4.360 3.892 -16.614 1.00 95.50 246 LYS A C 1
ATOM 1997 O O . LYS A 1 246 ? 4.813 2.967 -15.943 1.00 95.50 246 LYS A O 1
ATOM 2002 N N . ALA A 1 247 ? 4.873 5.122 -16.563 1.00 94.19 247 ALA A N 1
ATOM 2003 C CA . ALA A 1 247 ? 6.009 5.432 -15.697 1.00 94.19 247 ALA A CA 1
ATOM 2004 C C . ALA A 1 247 ? 5.673 5.289 -14.211 1.00 94.19 247 ALA A C 1
ATOM 2006 O O . ALA A 1 247 ? 6.486 4.744 -13.471 1.00 94.19 247 ALA A O 1
ATOM 2007 N N . HIS A 1 248 ? 4.488 5.733 -13.778 1.00 94.88 248 HIS A N 1
ATOM 2008 C CA . HIS A 1 248 ? 4.014 5.562 -12.403 1.00 94.88 248 HIS A CA 1
ATOM 2009 C C . HIS A 1 248 ? 4.014 4.087 -11.994 1.00 94.88 248 HIS A C 1
ATOM 2011 O O . HIS A 1 248 ? 4.716 3.694 -11.060 1.00 94.88 248 HIS A O 1
ATOM 2017 N N . TYR A 1 249 ? 3.325 3.247 -12.771 1.00 97.06 249 TYR A N 1
ATOM 2018 C CA . TYR A 1 249 ? 3.295 1.805 -12.547 1.00 97.06 249 TYR A CA 1
ATOM 2019 C C . TYR A 1 249 ? 4.702 1.195 -12.568 1.00 97.06 249 TYR A C 1
ATOM 2021 O O . TYR A 1 249 ? 5.070 0.440 -11.669 1.00 97.06 249 TYR A O 1
ATOM 2029 N N . GLY A 1 250 ? 5.526 1.566 -13.551 1.00 97.38 250 GLY A N 1
ATOM 2030 C CA . GLY A 1 250 ? 6.900 1.087 -13.678 1.00 97.38 250 GLY A CA 1
ATOM 2031 C C . GLY A 1 250 ? 7.778 1.432 -12.476 1.00 97.38 250 GLY A C 1
ATOM 2032 O O . GLY A 1 250 ? 8.545 0.581 -12.025 1.00 97.38 250 GLY A O 1
ATOM 2033 N N . MET A 1 251 ? 7.667 2.652 -11.939 1.00 97.06 251 MET A N 1
ATOM 2034 C CA . MET A 1 251 ? 8.413 3.069 -10.750 1.00 97.06 251 MET A CA 1
ATOM 2035 C C . MET A 1 251 ? 8.025 2.208 -9.549 1.00 97.06 251 MET A C 1
ATOM 2037 O O . MET A 1 251 ? 8.915 1.689 -8.881 1.00 97.06 251 MET A O 1
ATOM 2041 N N . TRP A 1 252 ? 6.728 1.970 -9.324 1.00 97.31 252 TRP A N 1
ATOM 2042 C CA . TRP A 1 252 ? 6.257 1.095 -8.243 1.00 97.31 252 TRP A CA 1
ATOM 2043 C C . TRP A 1 252 ? 6.710 -0.358 -8.439 1.00 97.31 252 TRP A C 1
ATOM 2045 O O . TRP A 1 252 ? 7.150 -1.010 -7.490 1.00 97.31 252 TRP A O 1
ATOM 2055 N N . VAL A 1 253 ? 6.674 -0.859 -9.676 1.00 97.56 253 VAL A N 1
ATOM 2056 C CA . VAL A 1 253 ? 7.130 -2.212 -10.010 1.00 97.56 253 VAL A CA 1
ATOM 2057 C C . VAL A 1 253 ? 8.615 -2.389 -9.714 1.00 97.56 253 VAL A C 1
ATOM 2059 O O . VAL A 1 253 ? 8.978 -3.296 -8.965 1.00 97.56 253 VAL A O 1
ATOM 2062 N N . ILE A 1 254 ? 9.479 -1.538 -10.278 1.00 96.50 254 ILE A N 1
ATOM 2063 C CA . ILE A 1 254 ? 10.934 -1.677 -10.121 1.00 96.50 254 ILE A CA 1
ATOM 2064 C C . ILE A 1 254 ? 11.363 -1.432 -8.678 1.00 96.50 254 ILE A C 1
ATOM 2066 O O . ILE A 1 254 ? 12.284 -2.092 -8.211 1.00 96.50 254 ILE A O 1
ATOM 2070 N N . ALA A 1 255 ? 10.699 -0.523 -7.968 1.00 95.25 255 ALA A N 1
ATOM 2071 C CA . ALA A 1 255 ? 11.020 -0.185 -6.586 1.00 95.25 255 ALA A CA 1
ATOM 2072 C C . ALA A 1 255 ? 10.380 -1.127 -5.545 1.00 95.25 255 ALA A C 1
ATOM 2074 O O . ALA A 1 255 ? 10.362 -0.800 -4.355 1.00 95.25 255 ALA A O 1
ATOM 2075 N N . SER A 1 256 ? 9.838 -2.278 -5.973 1.00 95.56 256 SER A N 1
ATOM 2076 C CA . SER A 1 256 ? 9.207 -3.283 -5.095 1.00 95.56 256 SER A CA 1
ATOM 2077 C C . SER A 1 256 ? 8.147 -2.688 -4.164 1.00 95.56 256 SER A C 1
ATOM 2079 O O . SER A 1 256 ? 7.997 -3.096 -3.016 1.00 95.56 256 SER A O 1
ATOM 2081 N N . GLN A 1 257 ? 7.442 -1.667 -4.645 1.00 95.06 257 GLN A N 1
ATOM 2082 C CA . GLN A 1 257 ? 6.402 -0.997 -3.880 1.00 95.06 257 GLN A CA 1
ATOM 2083 C C . GLN A 1 257 ? 5.150 -1.885 -3.830 1.00 95.06 257 GLN A C 1
ATOM 2085 O O . GLN A 1 257 ? 4.904 -2.635 -4.783 1.00 95.06 257 GLN A O 1
ATOM 2090 N N . PRO A 1 258 ? 4.316 -1.782 -2.780 1.00 94.50 258 PRO A N 1
ATOM 2091 C CA . PRO A 1 258 ? 2.980 -2.357 -2.787 1.00 94.50 258 PRO A CA 1
ATOM 2092 C C . PRO A 1 258 ? 2.183 -1.856 -3.995 1.00 94.50 258 PRO A C 1
ATOM 2094 O O . PRO A 1 258 ? 2.020 -0.652 -4.194 1.00 94.50 258 PRO A O 1
ATOM 2097 N N . LEU A 1 259 ? 1.674 -2.782 -4.806 1.00 95.94 259 LEU A N 1
ATOM 2098 C CA . LEU A 1 259 ? 0.908 -2.477 -6.016 1.00 95.94 259 LEU A CA 1
ATOM 2099 C C . LEU A 1 259 ? -0.585 -2.297 -5.698 1.00 95.94 259 LEU A C 1
ATOM 2101 O O . LEU A 1 259 ? -1.442 -2.936 -6.302 1.00 95.94 259 LEU A O 1
ATOM 2105 N N . PHE A 1 260 ? -0.906 -1.437 -4.730 1.00 94.06 260 PHE A N 1
ATOM 2106 C CA . PHE A 1 260 ? -2.294 -1.140 -4.371 1.00 94.06 260 PHE A CA 1
ATOM 2107 C C . PHE A 1 260 ? -2.954 -0.306 -5.465 1.00 94.06 260 PHE A C 1
ATOM 2109 O O . PHE A 1 260 ? -2.520 0.812 -5.732 1.00 94.06 260 PHE A O 1
ATOM 2116 N N . ILE A 1 261 ? -4.002 -0.830 -6.094 1.00 90.56 261 ILE A N 1
ATOM 2117 C CA . ILE A 1 261 ? -4.797 -0.084 -7.071 1.00 90.56 261 ILE A CA 1
ATOM 2118 C C . ILE A 1 261 ? -5.861 0.706 -6.311 1.00 90.56 261 ILE A C 1
ATOM 2120 O O . ILE A 1 261 ? -6.588 0.150 -5.493 1.00 90.56 261 ILE A O 1
ATOM 2124 N N . SER A 1 262 ? -5.930 2.010 -6.569 1.00 86.31 262 SER A N 1
ATOM 2125 C CA . SER A 1 262 ? -6.861 2.922 -5.892 1.00 86.31 262 SER A CA 1
ATOM 2126 C C . SER A 1 262 ? -8.066 3.327 -6.747 1.00 86.31 262 SER A C 1
ATOM 2128 O O . SER A 1 262 ? -8.875 4.134 -6.319 1.00 86.31 262 SER A O 1
ATOM 2130 N N . ALA A 1 263 ? -8.202 2.803 -7.959 1.00 83.94 263 ALA A N 1
ATOM 2131 C CA . ALA A 1 263 ? -9.275 3.155 -8.886 1.00 83.94 263 ALA A CA 1
ATOM 2132 C C . ALA A 1 263 ? -10.246 1.982 -9.097 1.00 83.94 263 ALA A C 1
ATOM 2134 O O . ALA A 1 263 ? -9.822 0.830 -8.960 1.00 83.94 263 ALA A O 1
ATOM 2135 N N . PRO A 1 264 ? -11.501 2.249 -9.508 1.00 83.62 264 PRO A N 1
ATOM 2136 C CA . PRO A 1 264 ? -12.324 1.245 -10.177 1.00 83.62 264 PRO A CA 1
ATOM 2137 C C . PRO A 1 264 ? -11.558 0.704 -11.390 1.00 83.62 264 PRO A C 1
ATOM 2139 O O . PRO A 1 264 ? -11.153 1.461 -12.276 1.00 83.62 264 PRO A O 1
ATOM 2142 N N . VAL A 1 265 ? -11.282 -0.598 -11.409 1.00 85.38 265 VAL A N 1
ATOM 2143 C CA . VAL A 1 265 ? -10.473 -1.218 -12.474 1.00 85.38 265 VAL A CA 1
ATOM 2144 C C . VAL A 1 265 ? -11.244 -1.326 -13.789 1.00 85.38 265 VAL A C 1
ATOM 2146 O O . VAL A 1 265 ? -10.638 -1.445 -14.853 1.00 85.38 265 VAL A O 1
ATOM 2149 N N . GLU A 1 266 ? -12.569 -1.248 -13.710 1.00 85.75 266 GLU A N 1
ATOM 2150 C CA . GLU A 1 266 ? -13.522 -1.265 -14.816 1.00 85.75 266 GLU A CA 1
ATOM 2151 C C . GLU A 1 266 ? -13.366 -0.031 -15.713 1.00 85.75 266 GLU A C 1
ATOM 2153 O O . GLU A 1 266 ? -13.494 -0.135 -16.932 1.00 85.75 266 GLU A O 1
ATOM 2158 N N . ASP A 1 267 ? -13.003 1.105 -15.114 1.00 82.06 267 ASP A N 1
ATOM 2159 C CA . ASP A 1 267 ? -12.801 2.381 -15.806 1.00 82.06 267 ASP A CA 1
ATOM 2160 C C . ASP A 1 267 ? -11.370 2.531 -16.348 1.00 82.06 267 ASP A C 1
ATOM 2162 O O . ASP A 1 267 ? -11.007 3.555 -16.930 1.00 82.06 267 ASP A O 1
ATOM 2166 N N . CYS A 1 268 ? -10.515 1.523 -16.162 1.00 89.44 268 CYS A N 1
ATOM 2167 C CA . CYS A 1 268 ? -9.121 1.615 -16.559 1.00 89.44 268 CYS A CA 1
ATOM 2168 C C . CYS A 1 268 ? -8.940 1.552 -18.081 1.00 89.44 268 CYS A C 1
ATOM 2170 O O . CYS A 1 268 ? -9.564 0.753 -18.787 1.00 89.44 268 CYS A O 1
ATOM 2172 N N . ARG A 1 269 ? -7.986 2.332 -18.605 1.00 90.69 269 ARG A N 1
ATOM 2173 C CA . ARG A 1 269 ? -7.571 2.223 -20.009 1.00 90.69 269 ARG A CA 1
ATOM 2174 C C . ARG A 1 269 ? -7.097 0.801 -20.305 1.00 90.69 269 ARG A C 1
ATOM 2176 O O . ARG A 1 269 ? -6.322 0.223 -19.542 1.00 90.69 269 ARG A O 1
ATOM 2183 N N . LYS A 1 270 ? -7.529 0.243 -21.440 1.00 93.44 270 LYS A N 1
ATOM 2184 C CA . LYS A 1 270 ? -7.256 -1.159 -21.811 1.00 93.44 270 LYS A CA 1
ATOM 2185 C C . LYS A 1 270 ? -5.761 -1.488 -21.849 1.00 93.44 270 LYS A C 1
ATOM 2187 O O . LYS A 1 270 ? -5.372 -2.579 -21.440 1.00 93.44 270 LYS A O 1
ATOM 2192 N N . ASP A 1 271 ? -4.930 -0.561 -22.323 1.00 92.62 271 ASP A N 1
ATOM 2193 C CA . ASP A 1 271 ? -3.479 -0.749 -22.393 1.00 92.62 271 ASP A CA 1
ATOM 2194 C C . ASP A 1 271 ? -2.820 -0.721 -21.004 1.00 92.62 271 ASP A C 1
ATOM 2196 O O . ASP A 1 271 ? -1.921 -1.517 -20.742 1.00 92.62 271 ASP A O 1
ATOM 2200 N N . ILE A 1 272 ? -3.305 0.119 -20.087 1.00 94.50 272 ILE A N 1
ATOM 2201 C CA . ILE A 1 272 ? -2.856 0.141 -18.687 1.00 94.50 272 ILE A CA 1
ATOM 2202 C C . ILE A 1 272 ? -3.310 -1.116 -17.944 1.00 94.50 272 ILE A C 1
ATOM 2204 O O . ILE A 1 272 ? -2.497 -1.767 -17.288 1.00 94.50 272 ILE A O 1
ATOM 2208 N N . LEU A 1 273 ? -4.567 -1.531 -18.110 1.00 95.25 273 LEU A N 1
ATOM 2209 C CA . LEU A 1 273 ? -5.086 -2.762 -17.513 1.00 95.25 273 LEU A CA 1
ATOM 2210 C C . LEU A 1 273 ? -4.308 -4.003 -17.987 1.00 95.25 273 LEU A C 1
ATOM 2212 O O . LEU A 1 273 ? -4.048 -4.915 -17.200 1.00 95.25 273 LEU A O 1
ATOM 2216 N N . ALA A 1 274 ? -3.884 -4.034 -19.255 1.00 95.75 274 ALA A N 1
ATOM 2217 C CA . ALA A 1 274 ? -3.034 -5.100 -19.780 1.00 95.75 274 ALA A CA 1
ATOM 2218 C C . ALA A 1 274 ? -1.662 -5.157 -19.083 1.00 95.75 274 ALA A C 1
ATOM 2220 O O . ALA A 1 274 ? -1.155 -6.251 -18.830 1.00 95.75 274 ALA A O 1
ATOM 2221 N N . LEU A 1 275 ? -1.079 -4.006 -18.728 1.00 96.00 275 LEU A N 1
ATOM 2222 C CA . LEU A 1 275 ? 0.168 -3.945 -17.960 1.00 96.00 275 LEU A CA 1
ATOM 2223 C C . LEU A 1 275 ? -0.028 -4.407 -16.516 1.00 96.00 275 LEU A C 1
ATOM 2225 O O . LEU A 1 275 ? 0.773 -5.207 -16.038 1.00 96.00 275 LEU A O 1
ATOM 2229 N N . LEU A 1 276 ? -1.110 -3.977 -15.856 1.00 95.69 276 LEU A N 1
ATOM 2230 C CA . LEU A 1 276 ? -1.441 -4.384 -14.483 1.00 95.69 276 LEU A CA 1
ATOM 2231 C C . LEU A 1 276 ? -1.630 -5.899 -14.339 1.00 95.69 276 LEU A C 1
ATOM 2233 O O . LEU A 1 276 ? -1.395 -6.445 -13.267 1.00 95.69 276 LEU A O 1
ATOM 2237 N N . LYS A 1 277 ? -2.024 -6.578 -15.421 1.00 96.00 277 LYS A N 1
ATOM 2238 C CA . LYS A 1 277 ? -2.193 -8.036 -15.490 1.00 96.00 277 LYS A CA 1
ATOM 2239 C C . LYS A 1 277 ? -0.959 -8.785 -16.001 1.00 96.00 277 LYS A C 1
ATOM 2241 O O . LYS A 1 277 ? -0.996 -10.011 -16.091 1.00 96.00 277 LYS A O 1
ATOM 2246 N N . ASN A 1 278 ? 0.104 -8.089 -16.404 1.00 97.75 278 ASN A N 1
ATOM 2247 C CA . ASN A 1 278 ? 1.235 -8.722 -17.069 1.00 97.75 278 ASN A CA 1
ATOM 2248 C C . ASN A 1 278 ? 2.098 -9.500 -16.052 1.00 97.75 278 ASN A C 1
ATOM 2250 O O . ASN A 1 278 ? 2.761 -8.879 -15.215 1.00 97.75 278 ASN A O 1
ATOM 2254 N N . PRO A 1 279 ? 2.158 -10.843 -16.134 1.00 97.38 279 PRO A N 1
ATOM 2255 C CA . PRO A 1 279 ? 2.831 -11.655 -15.124 1.00 97.38 279 PRO A CA 1
ATOM 2256 C C . PRO A 1 279 ? 4.343 -11.416 -15.074 1.00 97.38 279 PRO A C 1
ATOM 2258 O O . PRO A 1 279 ? 4.943 -11.527 -14.008 1.00 97.38 279 PRO A O 1
ATOM 2261 N N . ASP A 1 280 ? 4.972 -11.051 -16.192 1.00 95.69 280 ASP A N 1
ATOM 2262 C CA . ASP A 1 280 ? 6.411 -10.786 -16.219 1.00 95.69 280 ASP A CA 1
ATOM 2263 C C . ASP A 1 280 ? 6.756 -9.466 -15.528 1.00 95.69 280 ASP A C 1
ATOM 2265 O O . ASP A 1 280 ? 7.766 -9.385 -14.830 1.00 95.69 280 ASP A O 1
ATOM 2269 N N . ILE A 1 281 ? 5.889 -8.457 -15.655 1.00 97.06 281 ILE A N 1
ATOM 2270 C CA . ILE A 1 281 ? 6.042 -7.177 -14.956 1.00 97.06 281 ILE A CA 1
ATOM 2271 C C . ILE A 1 281 ? 5.806 -7.364 -13.454 1.00 97.06 281 ILE A C 1
ATOM 2273 O O . ILE A 1 281 ? 6.628 -6.943 -12.640 1.00 97.06 281 ILE A O 1
ATOM 2277 N N . ILE A 1 282 ? 4.731 -8.063 -13.078 1.00 97.44 282 ILE A N 1
ATOM 2278 C CA . ILE A 1 282 ? 4.431 -8.378 -11.673 1.00 97.44 282 ILE A CA 1
ATOM 2279 C C . ILE A 1 282 ? 5.590 -9.158 -11.045 1.00 97.44 282 ILE A C 1
ATOM 2281 O O . ILE A 1 282 ? 6.007 -8.858 -9.928 1.00 97.44 282 ILE A O 1
ATOM 2285 N N . LYS A 1 283 ? 6.184 -10.112 -11.770 1.00 95.69 283 LYS A N 1
ATOM 2286 C CA . LYS A 1 283 ? 7.333 -10.886 -11.288 1.00 95.69 283 LYS A CA 1
ATOM 2287 C C . LYS A 1 283 ? 8.550 -10.020 -10.976 1.00 95.69 283 LYS A C 1
ATOM 2289 O O . LYS A 1 283 ? 9.277 -10.344 -10.039 1.00 95.69 283 LYS A O 1
ATOM 2294 N N . ILE A 1 284 ? 8.772 -8.931 -11.717 1.00 96.12 284 ILE A N 1
ATOM 2295 C CA . ILE A 1 284 ? 9.835 -7.974 -11.388 1.00 96.12 284 ILE A CA 1
ATOM 2296 C C . ILE A 1 284 ? 9.575 -7.363 -10.014 1.00 96.12 284 ILE A C 1
ATOM 2298 O O . ILE A 1 284 ? 10.489 -7.330 -9.198 1.00 96.12 284 ILE A O 1
ATOM 2302 N N . ASN A 1 285 ? 8.345 -6.937 -9.723 1.00 96.88 285 ASN A N 1
ATOM 2303 C CA . ASN A 1 285 ? 7.986 -6.385 -8.415 1.00 96.88 285 ASN A CA 1
ATOM 2304 C C . ASN A 1 285 ? 8.115 -7.432 -7.295 1.00 96.88 285 ASN A C 1
ATOM 2306 O O . ASN A 1 285 ? 8.805 -7.187 -6.309 1.00 96.88 285 ASN A O 1
ATOM 2310 N N . GLN A 1 286 ? 7.531 -8.615 -7.492 1.00 95.06 286 GLN A N 1
ATOM 2311 C CA . GLN A 1 286 ? 7.387 -9.646 -6.459 1.00 95.06 286 GLN A CA 1
ATOM 2312 C C . GLN A 1 286 ? 8.684 -10.400 -6.131 1.00 95.06 286 GLN A C 1
ATOM 2314 O O . GLN A 1 286 ? 8.802 -10.996 -5.064 1.00 95.06 286 GLN A O 1
ATOM 2319 N N . HIS A 1 287 ? 9.677 -10.402 -7.024 1.00 92.44 287 HIS A N 1
ATOM 2320 C CA . HIS A 1 287 ? 10.933 -11.101 -6.767 1.00 92.44 287 HIS A CA 1
ATOM 2321 C C . HIS A 1 287 ? 11.913 -10.210 -6.005 1.00 92.44 287 HIS A C 1
ATOM 2323 O O . HIS A 1 287 ? 12.427 -9.238 -6.556 1.00 92.44 287 HIS A O 1
ATOM 2329 N N . TYR A 1 288 ? 12.238 -10.572 -4.767 1.00 90.62 288 TYR A N 1
ATOM 2330 C CA . TYR A 1 288 ? 13.320 -9.947 -4.011 1.00 90.62 288 TYR A CA 1
ATOM 2331 C C . TYR A 1 288 ? 14.552 -10.858 -3.969 1.00 90.62 288 TYR A C 1
ATOM 2333 O O . TYR A 1 288 ? 14.464 -12.000 -3.529 1.00 90.62 288 TYR A O 1
ATOM 2341 N N . SER A 1 289 ? 15.705 -10.362 -4.419 1.00 87.62 289 SER A N 1
ATOM 2342 C CA . SER A 1 289 ? 16.991 -11.070 -4.307 1.00 87.62 289 SER A CA 1
ATOM 2343 C C . SER A 1 289 ? 18.075 -10.157 -3.727 1.00 87.62 289 SER A C 1
ATOM 2345 O O . SER A 1 289 ? 19.145 -10.002 -4.314 1.00 87.62 289 SER A O 1
ATOM 2347 N N . GLY A 1 290 ? 17.757 -9.496 -2.608 1.00 85.88 290 GLY A N 1
ATOM 2348 C CA . GLY A 1 290 ? 18.636 -8.517 -1.953 1.00 85.88 290 GLY A CA 1
ATOM 2349 C C . GLY A 1 290 ? 18.595 -7.113 -2.565 1.00 85.88 290 GLY A C 1
ATOM 2350 O O . GLY A 1 290 ? 19.389 -6.258 -2.185 1.00 85.88 290 GLY A O 1
ATOM 2351 N N . ASP A 1 291 ? 17.685 -6.871 -3.509 1.00 87.25 291 ASP A N 1
ATOM 2352 C CA . ASP A 1 291 ? 17.530 -5.596 -4.205 1.00 87.25 291 ASP A CA 1
ATOM 2353 C C . ASP A 1 291 ? 16.040 -5.255 -4.325 1.00 87.25 291 ASP A C 1
ATOM 2355 O O . ASP A 1 291 ? 15.285 -5.960 -4.999 1.00 87.25 291 ASP A O 1
ATOM 2359 N N . ALA A 1 292 ? 15.604 -4.185 -3.653 1.00 89.75 292 ALA A N 1
ATOM 2360 C CA . ALA A 1 292 ? 14.251 -3.650 -3.808 1.00 89.75 292 ALA A CA 1
ATOM 2361 C C . ALA A 1 292 ? 14.128 -2.738 -5.036 1.00 89.75 292 ALA A C 1
ATOM 2363 O O . ALA A 1 292 ? 13.031 -2.276 -5.332 1.00 89.75 292 ALA A O 1
ATOM 2364 N N . GLY A 1 293 ? 15.232 -2.471 -5.727 1.00 91.75 293 GLY A N 1
ATOM 2365 C CA . GLY A 1 293 ? 15.366 -1.482 -6.773 1.00 91.75 293 GLY A CA 1
ATOM 2366 C C . GLY A 1 293 ? 16.375 -0.403 -6.384 1.00 91.75 293 GLY A C 1
ATOM 2367 O O . GLY A 1 293 ? 16.697 -0.162 -5.221 1.00 91.75 293 GLY A O 1
ATOM 2368 N N . SER A 1 294 ? 16.856 0.315 -7.384 1.00 89.62 294 SER A N 1
ATOM 2369 C CA . SER A 1 294 ? 17.716 1.478 -7.224 1.00 89.62 294 SER A CA 1
ATOM 2370 C C . SER A 1 294 ? 17.303 2.548 -8.217 1.00 89.62 294 SER A C 1
ATOM 2372 O O . SER A 1 294 ? 16.805 2.242 -9.299 1.00 89.62 294 SER A O 1
ATOM 2374 N N . VAL A 1 295 ? 17.524 3.807 -7.856 1.00 89.38 295 VAL A N 1
ATOM 2375 C CA . VAL A 1 295 ? 17.306 4.944 -8.745 1.00 89.38 295 VAL A CA 1
ATOM 2376 C C . VAL A 1 295 ? 18.552 5.804 -8.784 1.00 89.38 295 VAL A C 1
ATOM 2378 O O . VAL A 1 295 ? 19.152 6.114 -7.755 1.00 89.38 295 VAL A O 1
ATOM 2381 N N . VAL A 1 296 ? 18.951 6.178 -9.993 1.00 84.88 296 VAL A N 1
ATOM 2382 C CA . VAL A 1 296 ? 20.080 7.068 -10.241 1.00 84.88 296 VAL A CA 1
ATOM 2383 C C . VAL A 1 296 ? 19.611 8.181 -11.165 1.00 84.88 296 VAL A C 1
ATOM 2385 O O . VAL A 1 296 ? 19.023 7.925 -12.218 1.00 84.88 296 VAL A O 1
ATOM 2388 N N . ARG A 1 297 ? 19.882 9.427 -10.769 1.00 79.44 297 ARG A N 1
ATOM 2389 C CA . ARG A 1 297 ? 19.747 10.581 -11.655 1.00 79.44 297 ARG A CA 1
ATOM 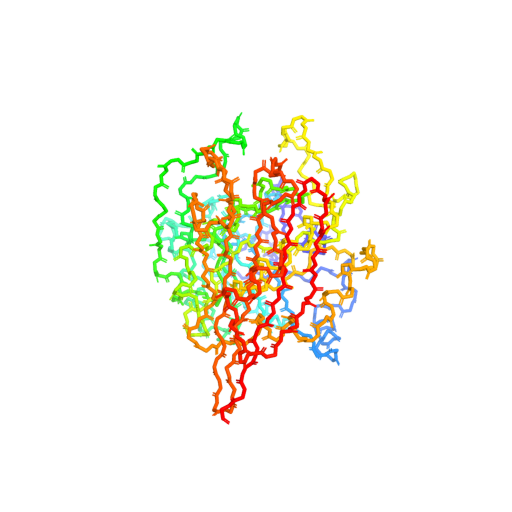2390 C C . ARG A 1 297 ? 20.884 10.542 -12.666 1.00 79.44 297 ARG A C 1
ATOM 2392 O O . ARG A 1 297 ? 22.050 10.527 -12.279 1.00 79.44 297 ARG A O 1
ATOM 2399 N N . LEU A 1 298 ? 20.541 10.551 -13.944 1.00 72.50 298 LEU A N 1
ATOM 2400 C CA . LEU A 1 298 ? 21.508 10.655 -15.021 1.00 72.50 298 LEU A CA 1
ATOM 2401 C C . LEU A 1 298 ? 21.598 12.120 -15.479 1.00 72.50 298 LEU A C 1
ATOM 2403 O O . LEU A 1 298 ? 20.581 12.793 -15.643 1.00 72.50 298 LEU A O 1
ATOM 2407 N N . THR A 1 299 ? 22.823 12.618 -15.648 1.00 60.66 299 THR A N 1
ATOM 2408 C CA . THR A 1 299 ? 23.145 13.963 -16.157 1.00 60.66 299 THR A CA 1
ATOM 2409 C C . THR A 1 299 ? 24.333 13.869 -17.111 1.00 60.66 299 THR A C 1
ATOM 2411 O O . THR A 1 299 ? 25.218 13.040 -16.886 1.00 60.66 299 THR A O 1
ATOM 2414 N N . GLY A 1 300 ? 24.409 14.737 -18.122 1.00 57.81 300 GLY A N 1
ATOM 2415 C CA . GLY A 1 300 ? 25.553 14.788 -19.041 1.00 57.81 300 GLY A CA 1
ATOM 2416 C C . GLY A 1 300 ? 25.701 13.519 -19.879 1.00 57.81 300 GLY A C 1
ATOM 2417 O O . GLY A 1 300 ? 24.718 12.840 -20.162 1.00 57.81 300 GLY A O 1
ATOM 2418 N N . ASN A 1 301 ? 26.954 13.175 -20.188 1.00 48.12 301 ASN A N 1
ATOM 2419 C CA . ASN A 1 301 ? 27.385 12.066 -21.055 1.00 48.12 301 ASN A CA 1
ATOM 2420 C C . ASN A 1 301 ? 26.952 10.650 -20.601 1.00 48.12 301 ASN A C 1
ATOM 2422 O O . ASN A 1 301 ? 27.188 9.684 -21.320 1.00 48.12 301 ASN A O 1
ATOM 2426 N N . ASN A 1 302 ? 26.344 10.502 -19.416 1.00 50.38 302 ASN A N 1
ATOM 2427 C CA . ASN A 1 302 ? 25.787 9.230 -18.925 1.00 50.38 302 ASN A CA 1
ATOM 2428 C C . ASN A 1 302 ? 24.335 8.994 -19.380 1.00 50.38 302 ASN A C 1
ATOM 2430 O O . ASN A 1 302 ? 23.808 7.886 -19.245 1.00 50.38 302 ASN A O 1
ATOM 2434 N N . LEU A 1 303 ? 23.684 10.038 -19.898 1.00 53.25 303 LEU A N 1
ATOM 2435 C CA . LEU A 1 303 ? 22.610 9.906 -20.868 1.00 53.25 303 LEU A CA 1
ATOM 2436 C C . LEU A 1 303 ? 23.275 9.978 -22.226 1.00 53.25 303 LEU A C 1
ATOM 2438 O O . LEU A 1 303 ? 24.066 10.882 -22.474 1.00 53.25 303 LEU A O 1
ATOM 2442 N N . LEU A 1 304 ? 22.973 9.023 -23.089 1.00 49.72 304 LEU A N 1
ATOM 2443 C CA . LEU A 1 304 ? 23.340 9.112 -24.490 1.00 49.72 304 LEU A CA 1
ATOM 2444 C C . LEU A 1 304 ? 22.833 10.445 -25.056 1.00 49.72 304 LEU A C 1
ATOM 2446 O O . LEU A 1 304 ? 21.651 10.572 -25.355 1.00 49.72 304 LEU A O 1
ATOM 2450 N N . GLN A 1 305 ? 23.704 11.445 -25.173 1.00 49.47 305 GLN A N 1
ATOM 2451 C CA . GLN A 1 305 ? 23.467 12.607 -26.017 1.00 49.47 305 GLN A CA 1
ATOM 2452 C C . GLN A 1 305 ? 24.754 13.045 -26.702 1.00 49.47 305 GLN A C 1
ATOM 2454 O O . GLN A 1 305 ? 25.779 13.312 -26.077 1.00 49.47 305 GLN A O 1
ATOM 2459 N N . THR A 1 306 ? 24.629 13.224 -28.010 1.00 42.31 306 THR A N 1
ATOM 2460 C CA . THR A 1 306 ? 25.339 14.236 -28.781 1.00 42.31 306 THR A CA 1
ATOM 2461 C C . THR A 1 306 ? 24.760 15.616 -28.409 1.00 42.31 306 THR A C 1
ATOM 2463 O O . THR A 1 306 ? 23.831 16.088 -29.061 1.00 42.31 306 THR A O 1
ATOM 2466 N N . GLY A 1 307 ? 25.225 16.251 -27.322 1.00 44.41 307 GLY A N 1
ATOM 2467 C CA . GLY A 1 307 ? 24.864 17.645 -26.987 1.00 44.41 307 GLY A CA 1
ATOM 2468 C C . GLY A 1 307 ? 24.683 17.975 -25.495 1.00 44.41 307 GLY A C 1
ATOM 2469 O O . GLY A 1 307 ? 24.450 17.103 -24.667 1.00 44.41 307 GLY A O 1
ATOM 2470 N N . SER A 1 308 ? 24.806 19.267 -25.155 1.00 44.59 308 SER A N 1
ATOM 2471 C CA . SER A 1 308 ? 24.787 19.812 -23.781 1.00 44.59 308 SER A CA 1
ATOM 2472 C C . SER A 1 308 ? 23.465 19.564 -23.033 1.00 44.59 308 SER A C 1
ATOM 2474 O O . SER A 1 308 ? 22.380 19.820 -23.558 1.00 44.59 308 SER A O 1
ATOM 2476 N N . THR A 1 309 ? 23.553 19.112 -21.773 1.00 47.53 309 THR A N 1
ATOM 2477 C CA . THR A 1 309 ? 22.410 18.718 -20.923 1.00 47.53 309 THR A CA 1
ATOM 2478 C C . THR A 1 309 ? 22.252 19.563 -19.651 1.00 47.53 309 THR A C 1
ATOM 2480 O O . THR A 1 309 ? 21.804 19.042 -18.623 1.00 47.53 309 THR A O 1
ATOM 2483 N N . ALA A 1 310 ? 22.657 20.833 -19.645 1.00 43.84 310 ALA A N 1
ATOM 2484 C CA . ALA A 1 310 ? 22.445 21.679 -18.469 1.00 43.84 310 ALA A CA 1
ATOM 2485 C C . ALA A 1 310 ? 20.941 21.705 -18.101 1.00 43.84 310 ALA A C 1
ATOM 2487 O O . ALA A 1 310 ? 20.113 22.138 -18.895 1.00 43.84 310 ALA A O 1
ATOM 2488 N N . GLY A 1 311 ? 20.581 21.172 -16.925 1.00 49.34 311 GLY A N 1
ATOM 2489 C CA . GLY A 1 311 ? 19.209 21.183 -16.390 1.00 49.34 311 GLY A CA 1
ATOM 2490 C C . GLY A 1 311 ? 18.316 19.963 -16.678 1.00 49.34 311 GLY A C 1
ATOM 2491 O O . GLY A 1 311 ? 17.234 19.881 -16.105 1.00 49.34 311 GLY A O 1
ATOM 2492 N N . ARG A 1 312 ? 18.746 18.984 -17.487 1.00 62.19 312 ARG A N 1
ATOM 2493 C CA . ARG A 1 312 ? 17.921 17.813 -17.866 1.00 62.19 312 ARG A CA 1
ATOM 2494 C C . ARG A 1 312 ? 18.022 16.660 -16.850 1.00 62.19 312 ARG A C 1
ATOM 2496 O O . ARG A 1 312 ? 19.110 16.375 -16.347 1.00 62.19 312 ARG A O 1
ATOM 2503 N N . ILE A 1 313 ? 16.902 16.003 -16.529 1.00 64.62 313 ILE A N 1
ATOM 2504 C CA . ILE A 1 313 ? 16.797 14.941 -15.509 1.00 64.62 313 ILE A CA 1
ATOM 2505 C C . ILE A 1 313 ? 16.096 13.728 -16.114 1.00 64.62 313 ILE A C 1
ATOM 2507 O O . ILE A 1 313 ? 14.875 13.700 -16.239 1.00 64.62 313 ILE A O 1
ATOM 2511 N N . VAL A 1 314 ? 16.878 12.694 -16.417 1.00 75.75 314 VAL A N 1
ATOM 2512 C CA . VAL A 1 314 ? 16.340 11.344 -16.607 1.00 75.75 314 VAL A CA 1
ATOM 2513 C C . VAL A 1 314 ? 16.707 10.528 -15.386 1.00 75.75 314 VAL A C 1
ATOM 2515 O O . VAL A 1 314 ? 17.880 10.457 -14.999 1.00 75.75 314 VAL A O 1
ATOM 2518 N N . LYS A 1 315 ? 15.712 9.894 -14.773 1.00 85.56 315 LYS A N 1
ATOM 2519 C CA . LYS A 1 315 ? 15.955 8.915 -13.717 1.00 85.56 315 LYS A CA 1
ATOM 2520 C C . LYS A 1 315 ? 15.965 7.525 -14.326 1.00 85.56 315 LYS A C 1
ATOM 2522 O O . LYS A 1 315 ? 15.006 7.105 -14.973 1.00 85.56 315 LYS A O 1
ATOM 2527 N N . ARG A 1 316 ? 17.066 6.809 -14.100 1.00 90.62 316 ARG A N 1
ATOM 2528 C CA . ARG A 1 316 ? 17.151 5.378 -14.368 1.00 90.62 316 ARG A CA 1
ATOM 2529 C C . ARG A 1 316 ? 16.839 4.631 -13.088 1.00 90.62 316 ARG A C 1
ATOM 2531 O O . ARG A 1 316 ? 17.607 4.698 -12.127 1.00 90.62 316 ARG A O 1
ATOM 2538 N N . TRP A 1 317 ? 15.760 3.876 -13.130 1.00 93.75 317 TRP A N 1
ATOM 2539 C CA . TRP A 1 317 ? 15.418 2.872 -12.147 1.00 93.75 317 TRP A CA 1
ATOM 2540 C C . TRP A 1 317 ? 15.936 1.520 -12.622 1.00 93.75 317 TRP A C 1
ATOM 2542 O O . TRP A 1 317 ? 15.844 1.188 -13.806 1.00 93.75 317 TRP A O 1
ATOM 2552 N N . MET A 1 318 ? 16.496 0.740 -11.710 1.00 94.62 318 MET A N 1
ATOM 2553 C CA . MET A 1 318 ? 17.005 -0.591 -12.005 1.00 94.62 318 MET A CA 1
ATOM 2554 C C . MET A 1 318 ? 16.652 -1.545 -10.876 1.00 94.62 318 MET A C 1
ATOM 2556 O O . MET A 1 318 ? 16.819 -1.184 -9.716 1.00 94.62 318 MET A O 1
ATOM 2560 N N . LYS A 1 319 ? 16.255 -2.770 -11.221 1.00 94.81 319 LYS A N 1
ATOM 2561 C CA . LYS A 1 319 ? 16.183 -3.884 -10.273 1.00 94.81 319 LYS A CA 1
ATOM 2562 C C . LYS A 1 319 ? 16.968 -5.079 -10.788 1.00 94.81 319 LYS A C 1
ATOM 2564 O O . LYS A 1 319 ? 16.828 -5.480 -11.947 1.00 94.81 319 LYS A O 1
ATOM 2569 N N . TYR A 1 320 ? 17.793 -5.640 -9.920 1.00 93.12 320 TYR A N 1
ATOM 2570 C CA . TYR A 1 320 ? 18.566 -6.843 -10.160 1.00 93.12 320 TYR A CA 1
ATOM 2571 C C . TYR A 1 320 ? 17.882 -8.052 -9.520 1.00 93.12 320 TYR A C 1
ATOM 2573 O O . TYR A 1 320 ? 17.545 -8.043 -8.340 1.00 93.12 320 TYR A O 1
ATOM 2581 N N . ILE A 1 321 ? 17.687 -9.106 -10.309 1.00 92.25 321 ILE A N 1
ATOM 2582 C CA . ILE A 1 321 ? 17.064 -10.355 -9.879 1.00 92.25 321 ILE A CA 1
ATOM 2583 C C . ILE A 1 321 ? 18.000 -11.506 -10.232 1.00 92.25 321 ILE A C 1
ATOM 2585 O O . ILE A 1 321 ? 18.239 -11.780 -11.411 1.00 92.25 321 ILE A O 1
ATOM 2589 N N . ARG A 1 322 ? 18.505 -12.224 -9.228 1.00 90.88 322 ARG A N 1
ATOM 2590 C CA . ARG A 1 322 ? 19.360 -13.400 -9.438 1.00 90.88 322 ARG A CA 1
ATOM 2591 C C . ARG A 1 322 ? 18.767 -14.637 -8.791 1.00 90.88 322 ARG A C 1
ATOM 2593 O O . ARG A 1 322 ? 18.368 -14.630 -7.636 1.00 90.88 322 ARG A O 1
ATOM 2600 N N . THR A 1 323 ? 18.774 -15.722 -9.551 1.00 89.06 323 THR A N 1
ATOM 2601 C CA . THR A 1 323 ? 18.411 -17.067 -9.096 1.00 89.06 323 THR A CA 1
ATOM 2602 C C . THR A 1 323 ? 19.578 -18.023 -9.339 1.00 89.06 323 THR A C 1
ATOM 2604 O O . THR A 1 323 ? 20.600 -17.625 -9.900 1.00 89.06 323 THR A O 1
ATOM 2607 N N . ARG A 1 324 ? 19.418 -19.301 -8.974 1.00 90.12 324 ARG A N 1
ATOM 2608 C CA . ARG A 1 324 ? 20.424 -20.340 -9.249 1.00 90.12 324 ARG A CA 1
ATOM 2609 C C . ARG A 1 324 ? 20.709 -20.537 -10.743 1.00 90.12 324 ARG A C 1
ATOM 2611 O O . ARG A 1 324 ? 21.831 -20.872 -11.086 1.00 90.12 324 ARG A O 1
ATOM 2618 N N . THR A 1 325 ? 19.722 -20.325 -11.613 1.00 91.12 325 THR A N 1
ATOM 2619 C CA . THR A 1 325 ? 19.804 -20.686 -13.043 1.00 91.12 325 THR A CA 1
ATOM 2620 C C . THR A 1 325 ? 19.790 -19.492 -13.992 1.00 91.12 325 THR A C 1
ATOM 2622 O O . THR A 1 325 ? 20.074 -19.634 -15.178 1.00 91.12 325 THR A O 1
ATOM 2625 N N . LYS A 1 326 ? 19.446 -18.300 -13.497 1.00 91.50 326 LYS A N 1
ATOM 2626 C CA . LYS A 1 326 ? 19.343 -17.096 -14.328 1.00 91.50 326 LYS A CA 1
ATOM 2627 C C . LYS A 1 326 ? 19.599 -15.808 -13.567 1.00 91.50 326 LYS A C 1
ATOM 2629 O O . LYS A 1 326 ? 19.297 -15.694 -12.375 1.00 91.50 326 LYS A O 1
ATOM 2634 N N . GLU A 1 327 ? 20.038 -14.817 -14.326 1.00 92.12 327 GLU A N 1
ATOM 2635 C CA . GLU A 1 327 ? 20.120 -13.411 -13.957 1.00 92.12 327 GLU A CA 1
ATOM 2636 C C . GLU A 1 327 ? 19.129 -12.594 -14.786 1.00 92.12 327 GLU A C 1
ATOM 2638 O O . GLU A 1 327 ? 18.969 -12.816 -15.986 1.00 92.12 327 GLU A O 1
ATOM 2643 N N . THR A 1 328 ? 18.449 -11.643 -14.157 1.00 93.69 328 THR A N 1
ATOM 2644 C CA . THR A 1 328 ? 17.564 -10.681 -14.813 1.00 93.69 328 THR A CA 1
ATOM 2645 C C . THR A 1 328 ? 17.841 -9.278 -14.293 1.00 93.69 328 THR A C 1
ATOM 2647 O O . THR A 1 328 ? 18.014 -9.070 -13.096 1.00 93.69 328 THR A O 1
ATOM 2650 N N . ARG A 1 329 ? 17.887 -8.308 -15.203 1.00 94.31 329 ARG A N 1
ATOM 2651 C CA . ARG A 1 329 ? 18.038 -6.884 -14.901 1.00 94.31 329 ARG A CA 1
ATOM 2652 C C . ARG A 1 329 ? 16.879 -6.139 -15.531 1.00 94.31 329 ARG A C 1
ATOM 2654 O O . ARG A 1 329 ? 16.734 -6.166 -16.747 1.00 94.31 329 ARG A O 1
ATOM 2661 N N . ALA A 1 330 ? 16.058 -5.508 -14.713 1.00 96.25 330 ALA A N 1
ATOM 2662 C CA . ALA A 1 330 ? 14.938 -4.691 -15.145 1.00 96.25 330 ALA A CA 1
ATOM 2663 C C . ALA A 1 330 ? 15.364 -3.218 -15.124 1.00 96.25 330 ALA A C 1
ATOM 2665 O O . ALA A 1 330 ? 15.957 -2.782 -14.139 1.00 96.25 330 ALA A O 1
ATOM 2666 N N . PHE A 1 331 ? 15.074 -2.463 -16.185 1.00 95.44 331 PHE A N 1
ATOM 2667 C CA . PHE A 1 331 ? 15.454 -1.058 -16.326 1.00 95.44 331 PHE A CA 1
ATOM 2668 C C . PHE A 1 331 ? 14.271 -0.207 -16.770 1.00 95.44 331 PHE A C 1
ATOM 2670 O O . PHE A 1 331 ? 13.728 -0.438 -17.849 1.00 95.44 331 PHE A O 1
ATOM 2677 N N . LEU A 1 332 ? 13.932 0.814 -15.985 1.00 95.50 332 LEU A N 1
A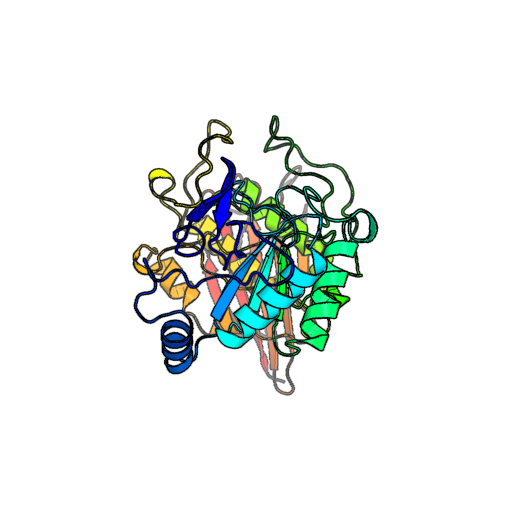TOM 2678 C CA . LEU A 1 332 ? 12.987 1.859 -16.369 1.00 95.50 332 LEU A CA 1
ATOM 2679 C C . LEU A 1 332 ? 13.731 3.183 -16.466 1.00 95.50 332 LEU A C 1
ATOM 2681 O O . LEU A 1 332 ? 14.375 3.618 -15.513 1.00 95.50 332 LEU A O 1
ATOM 2685 N N . PHE A 1 333 ? 13.591 3.851 -17.598 1.00 91.44 333 PHE A N 1
ATOM 2686 C CA . PHE A 1 333 ? 14.046 5.222 -17.771 1.00 91.44 333 PHE A CA 1
ATOM 2687 C C . PHE A 1 333 ? 12.826 6.134 -17.804 1.00 91.44 333 PHE A C 1
ATOM 2689 O O . PHE A 1 333 ? 11.871 5.830 -18.515 1.00 91.44 333 PHE A O 1
ATOM 2696 N N . VAL A 1 334 ? 12.855 7.220 -17.031 1.00 89.44 334 VAL A N 1
ATOM 2697 C CA . VAL A 1 334 ? 11.769 8.207 -16.942 1.00 89.44 334 VAL A CA 1
ATOM 2698 C C . VAL A 1 334 ? 12.328 9.606 -17.179 1.00 89.44 334 VAL A C 1
ATOM 2700 O O . VAL A 1 334 ? 13.266 10.012 -16.488 1.00 89.44 334 VAL A O 1
ATOM 2703 N N . ASP A 1 335 ? 11.756 10.329 -18.142 1.00 83.50 335 ASP A N 1
ATOM 2704 C CA . ASP A 1 335 ? 11.988 11.763 -18.338 1.00 83.50 335 ASP A CA 1
ATOM 2705 C C . ASP A 1 335 ? 11.134 12.576 -17.370 1.00 83.50 335 ASP A C 1
ATOM 2707 O O . ASP A 1 335 ? 9.923 12.668 -17.542 1.00 83.50 335 ASP A O 1
ATOM 2711 N N . GLU A 1 336 ? 11.750 13.207 -16.378 1.00 77.88 336 GLU A N 1
ATOM 2712 C CA . GLU A 1 336 ? 11.022 14.072 -15.443 1.00 77.88 336 GLU A CA 1
ATOM 2713 C C . GLU A 1 336 ? 11.031 15.554 -15.856 1.00 77.88 336 GLU A C 1
ATOM 2715 O O . GLU A 1 336 ? 10.506 16.397 -15.133 1.00 77.88 336 GLU A O 1
ATOM 2720 N N . THR A 1 337 ? 11.624 15.897 -17.005 1.00 69.94 337 THR A N 1
ATOM 2721 C CA . THR A 1 337 ? 11.773 17.287 -17.472 1.00 69.94 337 THR A CA 1
ATOM 2722 C C . THR A 1 337 ? 10.791 17.719 -18.547 1.00 69.94 337 THR A C 1
ATOM 2724 O O . THR A 1 337 ? 10.765 18.908 -18.861 1.00 69.94 337 THR A O 1
ATOM 2727 N N . PHE A 1 338 ? 9.986 16.800 -19.094 1.00 71.44 338 PHE A N 1
ATOM 2728 C CA . PHE A 1 338 ? 8.913 17.085 -20.066 1.00 71.44 338 PHE A CA 1
ATOM 2729 C C . PHE A 1 338 ? 9.361 17.898 -21.296 1.00 71.44 338 PHE A C 1
ATOM 2731 O O . PHE A 1 338 ? 8.567 18.586 -21.932 1.00 71.44 338 PHE A O 1
ATOM 2738 N N . SER A 1 339 ? 10.658 17.878 -21.599 1.00 66.12 339 SER A N 1
ATOM 2739 C CA . SER A 1 339 ? 11.289 18.795 -22.556 1.00 66.12 339 SER A CA 1
ATOM 2740 C C . SER A 1 339 ? 12.484 18.163 -23.264 1.00 66.12 339 SER A C 1
ATOM 2742 O O . SER A 1 339 ? 13.287 18.862 -23.891 1.00 66.12 339 SER A O 1
ATOM 2744 N N . LEU A 1 340 ? 12.645 16.839 -23.159 1.00 64.88 340 LEU A N 1
ATOM 2745 C CA . LEU A 1 340 ? 13.748 16.170 -23.825 1.00 64.88 340 LEU A CA 1
ATOM 2746 C C . LEU A 1 340 ? 13.531 16.132 -25.343 1.00 64.88 340 LEU A C 1
ATOM 2748 O O . LEU A 1 340 ? 12.434 15.806 -25.802 1.00 64.88 340 LEU A O 1
ATOM 2752 N N . PRO A 1 341 ? 14.575 16.451 -26.134 1.00 63.59 341 PRO A N 1
ATOM 2753 C CA . PRO A 1 341 ? 14.501 16.360 -27.583 1.00 63.59 341 PRO A CA 1
ATOM 2754 C C . PRO A 1 341 ? 14.328 14.906 -28.024 1.00 63.59 341 PRO A C 1
ATOM 2756 O O . PRO A 1 341 ? 14.641 13.965 -27.289 1.00 63.59 341 PRO A O 1
ATOM 2759 N N . GLU A 1 342 ? 13.885 14.730 -29.265 1.00 60.09 342 GLU A N 1
ATOM 2760 C CA . GLU A 1 342 ? 13.539 13.426 -29.826 1.00 60.09 342 GLU A CA 1
ATOM 2761 C C . GLU A 1 342 ? 14.660 12.382 -29.725 1.00 60.09 342 GLU A C 1
ATOM 2763 O O . GLU A 1 342 ? 14.402 11.215 -29.429 1.00 60.09 342 GLU A O 1
ATOM 2768 N N . SER A 1 343 ? 15.907 12.835 -29.856 1.00 58.41 343 SER A N 1
ATOM 2769 C CA . SER A 1 343 ? 17.133 12.038 -29.807 1.00 58.41 343 SER A CA 1
ATOM 2770 C C . SER A 1 343 ? 17.605 11.640 -28.399 1.00 58.41 343 SER A C 1
ATOM 2772 O O . SER A 1 343 ? 18.614 10.952 -28.272 1.00 58.41 343 SER A O 1
ATOM 2774 N N . ALA A 1 344 ? 16.916 12.046 -27.325 1.00 57.44 344 ALA A N 1
ATOM 2775 C CA . ALA A 1 344 ? 17.364 11.793 -25.949 1.00 57.44 344 ALA A CA 1
ATOM 2776 C C . ALA A 1 344 ? 17.145 10.348 -25.451 1.00 57.44 344 ALA A C 1
ATOM 2778 O O . ALA A 1 344 ? 17.739 9.954 -24.448 1.00 57.44 344 ALA A O 1
ATOM 2779 N N . PHE A 1 345 ? 16.288 9.572 -26.122 1.00 65.19 345 PHE A N 1
ATOM 2780 C CA . PHE A 1 345 ? 15.998 8.170 -25.806 1.00 65.19 345 PHE A CA 1
ATOM 2781 C C . PHE A 1 345 ? 16.222 7.297 -27.036 1.00 65.19 345 PHE A C 1
ATOM 2783 O O . PHE A 1 345 ? 15.276 6.775 -27.620 1.00 65.19 345 PHE A O 1
ATOM 2790 N N . ASP A 1 346 ? 17.477 7.102 -27.426 1.00 73.38 346 ASP A N 1
ATOM 2791 C CA . ASP A 1 346 ? 17.790 5.986 -28.314 1.00 73.38 346 ASP A CA 1
ATOM 2792 C C . ASP A 1 346 ? 17.639 4.680 -27.521 1.00 73.38 346 ASP A C 1
ATOM 2794 O O . ASP A 1 346 ? 18.536 4.236 -26.794 1.00 73.38 346 ASP A O 1
ATOM 2798 N N . THR A 1 347 ? 16.455 4.075 -27.614 1.00 73.75 347 THR A N 1
ATOM 2799 C CA . THR A 1 347 ? 16.141 2.862 -26.860 1.00 73.75 347 THR A CA 1
ATOM 2800 C C . THR A 1 347 ? 16.952 1.670 -27.342 1.00 73.75 347 THR A C 1
ATOM 2802 O O . THR A 1 347 ? 17.276 0.799 -26.530 1.00 73.75 347 THR A O 1
ATOM 2805 N N . ALA A 1 348 ? 17.350 1.634 -28.620 1.00 78.06 348 ALA A N 1
ATOM 2806 C CA . ALA A 1 348 ? 18.265 0.626 -29.141 1.00 78.06 348 ALA A CA 1
ATOM 2807 C C . ALA A 1 348 ? 19.633 0.737 -28.460 1.00 78.06 348 ALA A C 1
ATOM 2809 O O . ALA A 1 348 ? 20.125 -0.256 -27.916 1.00 78.06 348 ALA A O 1
ATOM 2810 N N . ALA A 1 349 ? 20.191 1.943 -28.381 1.00 78.69 349 ALA A N 1
ATOM 2811 C CA . ALA A 1 349 ? 21.460 2.179 -27.707 1.00 78.69 349 ALA A CA 1
ATOM 2812 C C . ALA A 1 349 ? 21.383 1.924 -26.189 1.00 78.69 349 ALA A C 1
ATOM 2814 O O . ALA A 1 349 ? 22.275 1.277 -25.638 1.00 78.69 349 ALA A O 1
ATOM 2815 N N . LEU A 1 350 ? 20.299 2.321 -25.503 1.00 80.38 350 LEU A N 1
ATOM 2816 C CA . LEU A 1 350 ? 20.100 2.005 -24.077 1.00 80.38 350 LEU A CA 1
ATOM 2817 C C . LEU A 1 350 ? 20.119 0.491 -23.826 1.00 80.38 350 LEU A C 1
ATOM 2819 O O . LEU A 1 350 ? 20.800 0.016 -22.917 1.00 80.38 350 LEU A O 1
ATOM 2823 N N . LYS A 1 351 ? 19.407 -0.281 -24.649 1.00 83.94 351 LYS A N 1
ATOM 2824 C CA . LYS A 1 351 ? 19.384 -1.747 -24.558 1.00 83.94 351 LYS A CA 1
ATOM 2825 C C . LYS A 1 351 ? 20.786 -2.340 -24.719 1.00 83.94 351 LYS A C 1
ATOM 2827 O O . LYS A 1 351 ? 21.185 -3.173 -23.908 1.00 83.94 351 LYS A O 1
ATOM 2832 N N . VAL A 1 352 ? 21.555 -1.879 -25.706 1.00 81.94 352 VAL A N 1
ATOM 2833 C CA . VAL A 1 352 ? 22.936 -2.341 -25.933 1.00 81.94 352 VAL A CA 1
ATOM 2834 C C . VAL A 1 352 ? 23.837 -2.019 -24.738 1.00 81.94 352 VAL A C 1
ATOM 2836 O O . VAL A 1 352 ? 24.549 -2.902 -24.265 1.00 81.94 352 VAL A O 1
ATOM 2839 N N . ILE A 1 353 ? 23.766 -0.799 -24.203 1.00 82.12 353 ILE A N 1
ATOM 2840 C CA . ILE A 1 353 ? 24.611 -0.347 -23.084 1.00 82.12 353 ILE A CA 1
ATOM 2841 C C . ILE A 1 353 ? 24.300 -1.099 -21.791 1.00 82.12 353 ILE A C 1
ATOM 2843 O O . ILE A 1 353 ? 25.212 -1.494 -21.067 1.00 82.12 353 ILE A O 1
ATOM 2847 N N . TYR A 1 354 ? 23.016 -1.286 -21.482 1.00 85.81 354 TYR A N 1
ATOM 2848 C CA . TYR A 1 354 ? 22.591 -1.784 -20.173 1.00 85.81 354 TYR A CA 1
ATOM 2849 C C . TYR A 1 354 ? 22.404 -3.301 -20.110 1.00 85.81 354 TYR A C 1
ATOM 2851 O O . TYR A 1 354 ? 22.633 -3.897 -19.052 1.00 85.81 354 TYR A O 1
ATOM 2859 N N . CYS A 1 355 ? 22.026 -3.938 -21.220 1.00 86.38 355 CYS A N 1
ATOM 2860 C CA . CYS A 1 355 ? 21.948 -5.393 -21.307 1.00 86.38 355 CYS A CA 1
ATOM 2861 C C . CYS A 1 355 ? 23.271 -6.008 -21.785 1.00 86.38 355 CYS A C 1
ATOM 2863 O O . CYS A 1 355 ? 23.695 -7.031 -21.256 1.00 86.38 355 CYS A O 1
ATOM 2865 N N . GLY A 1 356 ? 23.944 -5.403 -22.768 1.00 81.25 356 GLY A N 1
ATOM 2866 C CA . GLY A 1 356 ? 25.038 -6.041 -23.504 1.00 81.25 356 GLY A CA 1
ATOM 2867 C C . GLY A 1 356 ? 24.554 -7.141 -24.462 1.00 81.25 356 GLY A C 1
ATOM 2868 O O . GLY A 1 356 ? 23.403 -7.571 -24.426 1.00 81.25 356 GLY A O 1
ATOM 2869 N N . ALA A 1 357 ? 25.451 -7.638 -25.318 1.00 76.00 357 ALA A N 1
ATOM 2870 C CA . ALA A 1 357 ? 25.098 -8.532 -26.433 1.00 76.00 357 ALA A CA 1
ATOM 2871 C C . ALA A 1 357 ? 24.617 -9.945 -26.032 1.00 76.00 357 ALA A C 1
ATOM 2873 O O . ALA A 1 357 ? 24.083 -10.670 -26.862 1.00 76.00 357 ALA A O 1
ATOM 2874 N N . ARG A 1 358 ? 24.827 -10.371 -24.777 1.00 76.69 358 ARG A N 1
ATOM 2875 C CA . ARG A 1 358 ? 24.576 -11.756 -24.317 1.00 76.69 358 ARG A CA 1
ATOM 2876 C C . ARG A 1 358 ? 23.254 -11.951 -23.566 1.00 76.69 358 ARG A C 1
ATOM 2878 O O . ARG A 1 358 ? 23.047 -13.013 -22.983 1.00 76.69 358 ARG A O 1
ATOM 2885 N N . TYR A 1 359 ? 22.398 -10.936 -23.508 1.00 83.19 359 TYR A N 1
ATOM 2886 C CA . TYR A 1 359 ? 21.127 -11.008 -22.787 1.00 83.19 359 TYR A CA 1
ATOM 2887 C C . TYR A 1 359 ? 19.963 -11.037 -23.770 1.00 83.19 359 TYR A C 1
ATOM 2889 O O . TYR A 1 359 ? 19.944 -10.289 -24.744 1.00 83.19 359 TYR A O 1
ATOM 2897 N N . ASN A 1 360 ? 18.959 -11.858 -23.471 1.00 90.38 360 ASN A N 1
ATOM 2898 C CA . ASN A 1 360 ? 17.663 -11.764 -24.124 1.00 90.38 360 ASN A CA 1
ATOM 2899 C C . ASN A 1 360 ? 16.928 -10.534 -23.579 1.00 90.38 360 ASN A C 1
ATOM 2901 O O . ASN A 1 360 ? 16.819 -10.370 -22.360 1.00 90.38 360 ASN A O 1
ATOM 2905 N N . ILE A 1 361 ? 16.448 -9.671 -24.471 1.00 93.19 361 ILE A N 1
ATOM 2906 C CA . ILE A 1 361 ? 15.826 -8.399 -24.112 1.00 93.19 361 ILE A CA 1
ATOM 2907 C C . ILE A 1 361 ? 14.329 -8.486 -24.362 1.00 93.19 361 ILE A C 1
ATOM 2909 O O . ILE A 1 361 ? 13.886 -8.690 -25.489 1.00 93.19 361 ILE A O 1
ATOM 2913 N N . LYS A 1 362 ? 13.543 -8.253 -23.312 1.00 94.56 362 LYS A N 1
ATOM 2914 C CA . LYS A 1 362 ? 12.094 -8.094 -23.408 1.00 94.56 362 LYS A CA 1
ATOM 2915 C C . LYS A 1 362 ? 11.725 -6.652 -23.098 1.00 94.56 362 LYS A C 1
ATOM 2917 O O . LYS A 1 362 ? 11.969 -6.176 -21.993 1.00 94.56 362 LYS A O 1
ATOM 2922 N N . VAL A 1 363 ? 11.132 -5.972 -24.072 1.00 94.56 363 VAL A N 1
ATOM 2923 C CA . VAL A 1 363 ? 10.604 -4.613 -23.910 1.00 94.56 363 VAL A CA 1
ATOM 2924 C C . VAL A 1 363 ? 9.142 -4.711 -23.486 1.00 94.56 363 VAL A C 1
ATOM 2926 O O . VAL A 1 363 ? 8.362 -5.406 -24.131 1.00 94.56 363 VAL A O 1
ATOM 2929 N N . PHE A 1 364 ? 8.781 -4.046 -22.391 1.00 96.12 364 PHE A N 1
ATOM 2930 C CA . PHE A 1 364 ? 7.398 -3.963 -21.917 1.00 96.12 364 PHE A CA 1
ATOM 2931 C C . PHE A 1 364 ? 6.672 -2.779 -22.539 1.00 96.12 364 PHE A C 1
ATOM 2933 O O . PHE A 1 364 ? 5.532 -2.918 -22.975 1.00 96.12 364 PHE A O 1
ATOM 2940 N N . TRP A 1 365 ? 7.343 -1.630 -22.605 1.00 95.12 365 TRP A N 1
ATOM 2941 C CA . TRP A 1 365 ? 6.895 -0.495 -23.396 1.00 95.12 365 TRP A CA 1
ATOM 2942 C C . TRP A 1 365 ? 8.052 0.432 -23.752 1.00 95.12 365 TRP A C 1
ATOM 2944 O O . TRP A 1 365 ? 9.085 0.488 -23.080 1.00 95.12 365 TRP A O 1
ATOM 2954 N N . ASP A 1 366 ? 7.791 1.207 -24.791 1.00 92.12 366 ASP A N 1
ATOM 2955 C CA . ASP A 1 366 ? 8.501 2.410 -25.176 1.00 92.12 366 ASP A CA 1
ATOM 2956 C C . ASP A 1 366 ? 7.409 3.416 -25.546 1.00 92.12 366 ASP A C 1
ATOM 2958 O O . ASP A 1 366 ? 6.590 3.145 -26.426 1.00 92.12 366 ASP A O 1
ATOM 2962 N N . THR A 1 367 ? 7.299 4.520 -24.808 1.00 88.38 367 THR A N 1
ATOM 2963 C CA . THR A 1 367 ? 6.261 5.523 -25.095 1.00 88.38 367 THR A CA 1
ATOM 2964 C C . THR A 1 367 ? 6.551 6.305 -26.376 1.00 88.38 367 THR A C 1
ATOM 2966 O O . THR A 1 367 ? 5.667 7.010 -26.856 1.00 88.38 367 THR A O 1
ATOM 2969 N N . GLY A 1 368 ? 7.769 6.207 -26.918 1.00 81.06 368 GLY A N 1
ATOM 2970 C CA . GLY A 1 368 ? 8.181 6.909 -28.123 1.00 81.06 368 GLY A CA 1
ATOM 2971 C C . GLY A 1 368 ? 8.129 8.429 -27.970 1.00 81.06 368 GLY A C 1
ATOM 2972 O O . GLY A 1 368 ? 8.443 8.989 -26.915 1.00 81.06 368 GLY A O 1
ATOM 2973 N N . ASN A 1 369 ? 7.721 9.099 -29.047 1.00 72.81 369 ASN A N 1
ATOM 2974 C CA . ASN A 1 369 ? 7.812 10.546 -29.200 1.00 72.81 369 ASN A CA 1
ATOM 2975 C C . ASN A 1 369 ? 6.610 11.306 -28.636 1.00 72.81 369 ASN A C 1
ATOM 2977 O O . ASN A 1 369 ? 5.901 12.010 -29.348 1.00 72.81 369 ASN A O 1
ATOM 2981 N N . VAL A 1 370 ? 6.405 11.182 -27.333 1.00 74.75 370 VAL A N 1
ATOM 2982 C CA . VAL A 1 370 ? 5.413 11.959 -26.581 1.00 74.75 370 VAL A CA 1
ATOM 2983 C C . VAL A 1 370 ? 6.104 12.952 -25.644 1.00 74.75 370 VAL A C 1
ATOM 2985 O O . VAL A 1 370 ? 7.298 12.827 -25.369 1.00 74.75 370 VAL A O 1
ATOM 2988 N N . MET A 1 371 ? 5.345 13.930 -25.139 1.00 74.19 371 MET A N 1
ATOM 2989 C CA . MET A 1 371 ? 5.828 14.966 -24.210 1.00 74.19 371 MET A CA 1
ATOM 2990 C C . MET A 1 371 ? 6.491 14.380 -22.953 1.00 74.19 371 MET A C 1
ATOM 2992 O O . MET A 1 371 ? 7.455 14.938 -22.440 1.00 74.19 371 MET A O 1
ATOM 2996 N N . PHE A 1 372 ? 5.978 13.252 -22.459 1.00 81.19 372 PHE A N 1
ATOM 2997 C CA . PHE A 1 372 ? 6.509 12.555 -21.295 1.00 81.19 372 PHE A CA 1
ATOM 2998 C C . PHE A 1 372 ? 6.969 11.153 -21.681 1.00 81.19 372 PHE A C 1
ATOM 3000 O O . PHE A 1 372 ? 6.148 10.316 -22.059 1.00 81.19 372 PHE A O 1
ATOM 3007 N N . ARG A 1 373 ? 8.272 10.887 -21.571 1.00 84.50 373 ARG A N 1
ATOM 3008 C CA . ARG A 1 373 ? 8.866 9.647 -22.074 1.00 84.50 373 ARG A CA 1
ATOM 3009 C C . ARG A 1 373 ? 9.211 8.666 -20.969 1.00 84.50 373 ARG A C 1
ATOM 3011 O O . ARG A 1 373 ? 9.815 9.024 -19.957 1.00 84.50 373 ARG A O 1
ATOM 3018 N N . SER A 1 374 ? 8.897 7.396 -21.210 1.00 90.44 374 SER A N 1
ATOM 3019 C CA . SER A 1 374 ? 9.441 6.298 -20.428 1.00 90.44 374 SER A CA 1
ATOM 3020 C C . SER A 1 374 ? 9.655 5.034 -21.249 1.00 90.44 374 SER A C 1
ATOM 3022 O O . SER A 1 374 ? 8.933 4.749 -22.205 1.00 90.44 374 SER A O 1
ATOM 3024 N N . VAL A 1 375 ? 10.655 4.259 -20.841 1.00 92.31 375 VAL A N 1
ATOM 3025 C CA . VAL A 1 375 ? 11.033 3.004 -21.495 1.00 92.31 375 VAL A CA 1
ATOM 3026 C C . VAL A 1 375 ? 11.266 1.968 -20.415 1.00 92.31 375 VAL A C 1
ATOM 3028 O O . VAL A 1 375 ? 12.102 2.197 -19.540 1.00 92.31 375 VAL A O 1
ATOM 3031 N N . PHE A 1 376 ? 10.555 0.840 -20.480 1.00 96.12 376 PHE A N 1
ATOM 3032 C CA . PHE A 1 376 ? 10.738 -0.275 -19.553 1.00 96.12 376 PHE A CA 1
ATOM 3033 C C . PHE A 1 376 ? 11.090 -1.552 -20.302 1.00 96.12 376 PHE A C 1
ATOM 3035 O O . PHE A 1 376 ? 10.330 -2.036 -21.142 1.00 96.12 376 PHE A O 1
ATOM 3042 N N . PHE A 1 377 ? 12.235 -2.132 -19.962 1.00 95.38 377 PHE A N 1
ATOM 3043 C CA . PHE A 1 377 ? 12.664 -3.421 -20.480 1.00 95.38 377 PHE A CA 1
ATOM 3044 C C . PHE A 1 377 ? 13.359 -4.254 -19.405 1.00 95.38 377 PHE A C 1
ATOM 3046 O O . PHE A 1 377 ? 13.819 -3.740 -18.384 1.00 95.38 377 PHE A O 1
ATOM 3053 N N . GLN A 1 378 ? 13.456 -5.555 -19.656 1.00 95.25 378 GLN A N 1
ATOM 3054 C CA . GLN A 1 378 ? 14.284 -6.471 -18.886 1.00 95.25 378 GLN A CA 1
ATOM 3055 C C . GLN A 1 378 ? 15.302 -7.174 -19.783 1.00 95.25 378 GLN A C 1
ATOM 3057 O O . GLN A 1 378 ? 15.007 -7.526 -20.925 1.00 95.25 378 GLN A O 1
ATOM 3062 N N . CYS A 1 379 ? 16.486 -7.409 -19.234 1.00 95.00 379 CYS A N 1
ATOM 3063 C CA . CYS A 1 379 ? 17.551 -8.207 -19.818 1.00 95.00 379 CYS A CA 1
ATOM 3064 C C . CYS A 1 379 ? 17.666 -9.504 -19.014 1.00 95.00 379 CYS A C 1
ATOM 3066 O O . CYS A 1 379 ? 17.868 -9.438 -17.800 1.00 95.00 379 CYS A O 1
ATOM 3068 N N . THR A 1 380 ? 17.611 -10.669 -19.652 1.00 93.88 380 THR A N 1
ATOM 3069 C CA . THR A 1 380 ? 17.778 -11.966 -18.980 1.00 93.88 380 THR A CA 1
ATOM 3070 C C . THR A 1 380 ? 18.924 -12.762 -19.592 1.00 93.88 380 THR A C 1
ATOM 3072 O O . THR A 1 380 ? 19.048 -12.848 -20.811 1.00 93.88 380 THR A O 1
ATOM 3075 N N . ARG A 1 381 ? 19.748 -13.374 -18.741 1.00 92.00 381 ARG A N 1
ATOM 3076 C CA . ARG A 1 381 ? 20.818 -14.296 -19.132 1.00 92.00 381 ARG A CA 1
ATOM 3077 C C . ARG A 1 381 ? 20.714 -15.568 -18.294 1.00 92.00 381 ARG A C 1
ATOM 3079 O O . ARG A 1 381 ? 20.649 -15.486 -17.066 1.00 92.00 381 ARG A O 1
ATOM 3086 N N . ALA A 1 382 ? 20.674 -16.720 -18.957 1.00 87.00 382 ALA A N 1
ATOM 3087 C CA . ALA A 1 382 ? 20.812 -18.020 -18.305 1.00 87.00 382 ALA A CA 1
ATOM 3088 C C . ALA A 1 382 ? 22.290 -18.288 -17.985 1.00 87.00 382 ALA A C 1
ATOM 3090 O O . ALA A 1 382 ? 23.167 -17.768 -18.682 1.00 87.00 382 ALA A O 1
ATOM 3091 N N . PHE A 1 383 ? 22.544 -19.033 -16.913 1.00 83.12 383 PHE A N 1
ATOM 3092 C CA . PHE A 1 383 ? 23.892 -19.447 -16.522 1.00 83.12 383 PHE A CA 1
ATOM 3093 C C . PHE A 1 383 ? 24.267 -20.798 -17.110 1.00 83.12 383 PHE A C 1
ATOM 3095 O O . PHE A 1 383 ? 23.353 -21.647 -17.224 1.00 83.12 383 PHE A O 1
#

Sequence (383 aa):
YCTFKNLVTIDGKEYVERSLNAQGRVDATSKLEEPNTCITSGMKGYVKWLKDLNLTVSWYTPGGSRSCNGKEYRTEAHYEQLVENDINTYREWGIDVLKIDQCNGFSGVPRKFRGYTKMIKLWKLKITKLYPTLEIENCKYGCHSISQYPNRKHPNGIVNRKPKINTECKYYSSLFRTYSDIRPWAATIFRTAESFAPWLKLSSPENGWAYGDAMTVCNYNYSTSPYRPADDQPEEHGELTPALEKAHYGMWVIASQPLFISAPVEDCRKDILALLKNPDIIKINQHYSGDAGSVVRLTGNNLLQTGSTAGRIVKRWMKYIRTRTKETRAFLFVDETFSLPESAFDTAALKVIYCGARYNIKVFWDTGNVMFRSVFFQCTRAF

Radius of gyration: 22.8 Å; chains: 1; bounding box: 54×48×60 Å

pLDDT: mean 84.23, std 15.13, range [39.16, 98.75]

InterPro domains:
  IPR002241 Glycoside hydrolase, family 27 [PF16499] (25-122)
  IPR002241 Glycoside hydrolase, family 27 [PTHR11452] (35-339)
  IPR013785 Aldolase-type TIM barrel [G3DSA:3.20.20.70] (6-286)
  IPR017853 Glycoside hydrolase superfamily [SSF51445] (41-287)

Secondary structure (DSSP, 8-state):
--TTSSEEEETTEEEEPB---TTS---TT--BPP-TTT-TTHHHHHHHHHHHTT---EEEEESSSB-TTS-B---STTHHHHHHHHHHHHHHHT-SEEEEE-TTTTTT--GGG-STTHHHHHHHHHHHHH-TT-EEEEESSS--SSSS--BTTBTT----SPP---GGGGGT-SEEE-SS---SSHHHHHHHHHHHGGGTTT-BTTTBEEE--SB-TT---GGG-TT--SS---S------HHHHHHHHHHHHHTT----B-S-GGGS-HHHHHHHT-HHHHHHHH--SS-S-EEEEE-GGGS--SS--TT--EEEEEEEEE-SSEEEEEEEEEESSS---GGG--HHHHHHHHH-TTSEEEEEEE--SSSS-EEEEEEEEE-

Foldseek 3Di:
DLQQQQWDADPNAIAQDWDAPPVRHDDLVIAHDFSCVPVVCTLQRVCVVCVVVVDAAEDEDALAQADQVGHGYDALRNSLSSLLRHLLVCVVSPHQEYEYAQHPQHVRHDPQQRALCSSLVSSQVSCCVRPVRYFYAAHGSPQAFQPDDCPLVHVPDDRPDGGDGDQCVLVRGQHYEHHPDADQAQSSLVVLLVRQQVCQLVDDNNSHGYGSDEQCALVQPVVPRPRDDPPRDDPDTHGNDPQNSVLSLQSCLLQLHPHHHPDDLVSHDPLSNCLVPDVVSNCSSPADDSGSKHKDWDADVSQDDPDHGVPWTKIKIWHWHDDPWKTKIKIKIWGSPLDDDQPRCPVVVVCCVPQNPQWDKDWPDFPHPDSITMTIMMTMHTD